Protein AF-0000000070909384 (afdb_homodimer)

Solvent-accessible surface area (backbone atoms only — not comparable to full-atom values): 31446 Å² total; per-residue (Å²): 133,52,72,46,41,51,52,11,47,52,28,24,54,49,12,15,49,30,36,10,46,13,53,47,38,28,49,52,20,41,54,50,37,62,64,66,43,77,56,92,66,74,61,101,56,57,45,77,72,27,65,48,23,51,53,11,49,52,34,31,48,55,11,48,52,31,39,46,50,13,40,41,33,21,44,46,71,50,44,48,65,41,52,56,49,12,54,43,41,25,52,54,45,31,30,71,74,70,64,42,84,76,48,70,57,31,52,52,10,45,51,30,32,50,38,12,44,51,37,21,62,73,48,47,66,7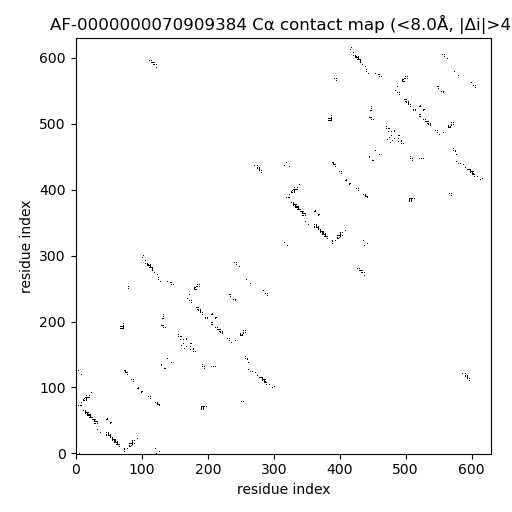6,59,75,89,73,89,46,56,63,56,50,48,53,34,55,62,30,66,69,29,40,50,49,52,50,48,46,54,50,50,40,52,48,40,58,71,58,40,38,80,74,37,39,91,76,34,72,62,56,31,38,49,43,23,16,52,33,41,19,55,21,53,55,25,41,23,48,48,30,40,25,51,53,40,30,76,73,69,46,76,38,75,77,42,68,66,47,54,52,32,52,50,49,30,52,54,24,47,53,51,22,52,54,30,45,52,49,40,56,72,71,41,60,56,65,55,48,51,51,52,38,51,51,48,26,39,51,44,24,32,51,48,39,35,59,39,68,43,53,61,74,84,46,54,69,66,41,53,52,39,32,52,36,14,50,51,34,28,52,52,10,48,46,35,38,36,58,47,69,67,54,60,88,60,73,55,72,62,57,62,66,70,43,77,73,78,76,66,86,120,131,52,73,46,42,51,53,12,48,53,29,25,54,49,12,15,48,30,36,10,45,13,54,47,37,27,49,52,18,39,52,49,36,62,64,65,45,78,58,95,66,74,60,103,59,60,46,78,72,28,66,48,25,50,52,12,48,52,34,32,50,54,10,48,53,30,38,46,49,13,41,40,34,22,45,46,71,49,45,48,64,41,52,56,48,12,55,45,43,26,51,54,47,33,30,71,74,68,63,42,84,77,49,71,58,31,51,52,10,44,52,30,33,51,38,12,44,51,37,21,63,74,48,48,66,75,60,76,89,73,90,46,55,65,57,48,49,54,35,54,63,29,67,70,28,41,50,49,52,51,49,46,53,49,51,40,51,47,40,59,71,58,40,37,80,73,36,39,90,73,33,72,60,54,31,39,49,42,20,17,51,33,44,20,54,22,53,55,26,39,23,48,48,29,40,26,50,53,39,30,75,73,70,48,74,39,77,77,42,67,67,48,54,52,31,51,51,50,28,52,54,24,49,52,52,21,52,54,31,45,49,49,39,55,72,71,40,60,56,65,54,49,51,50,50,38,51,51,49,27,38,52,43,26,31,52,48,40,36,59,40,67,43,51,62,75,84,46,53,70,67,41,52,52,39,33,50,35,13,49,52,34,26,51,52,11,47,46,35,36,38,58,46,67,67,52,61,88,60,73,54,72,62,56,62,68,70,43,76,75,79,75,67,85,119

Organism: Physcomitrium patens (NCBI:txid3218)

Secondary structure (DSSP, 8-state):
--HHHHHHHHHHHHHHHHHHHHHHHHHHHHHHHHHS---TTS-S-GGGG-HHHHHHHHHHHHHHHHHHHHHHHS-HHHHTGGGHHHHHHHHHHHHHHS-----HHHHHHHHHHHHHHHHHHHHPPPPP----HHHHHHHHTSHHHHHHHHHHHHHHHHIIIIIHHHHTTT-HHHHHHHHHHHHHHHHHHHHHHHHHHHHHHTT---TTSHHHHHHHHHHHHHHHHHHHHHHHHHHHS-HHHHHHHHHHHHHHHHHHHHHHHH-GGGGS-HHHHHHHHHHHHHHHHHHHHHHHHHSSTT---TTHHHHS-------/--HHHHHHHHHHHHHHHHHHHHHHHHHHHHHHHHHS---TTS-S-GGGG-HHHHHHHHHHHHHHHHHHHHHHHS-HHHHTGGGHHHHHHHHHHHHHHS-----HHHHHHHHHHHHHHHHHHHHPPPPP----HHHHHHHHTSHHHHHHHHHHHHHHHHIIIIIHHHHTTT-HHHHHHHHHHHHHHHHHHHHHHHHHHHHHHTT---TTSHHHHHHHHHHHHHHHHHHHHHHHHHHHS-HHHHHHHHHHHHHHHHHHHHHHHH-GGGGS-HHHHHHHHHHHHHHHHHHHHHHHHHSSTT---TTHHHHS-------

Radius of gyration: 28.52 Å; Cα contacts (8 Å, |Δi|>4): 895; chains: 2; bounding box: 66×78×63 Å

Structure (mmCIF, N/CA/C/O backbone):
data_AF-0000000070909384-model_v1
#
loop_
_entity.id
_entity.type
_entity.pdbx_description
1 polymer 'Probable magnesium transporter'
#
loop_
_atom_site.group_PDB
_atom_site.id
_atom_site.type_symbol
_atom_site.label_atom_id
_atom_site.label_alt_id
_atom_site.label_comp_id
_atom_site.label_asym_id
_atom_site.label_entity_id
_atom_site.label_seq_id
_atom_site.pdbx_PDB_ins_code
_atom_site.Cartn_x
_atom_site.Cartn_y
_atom_site.Cartn_z
_atom_site.occupancy
_atom_site.B_iso_or_equiv
_atom_site.auth_seq_id
_atom_site.auth_comp_id
_atom_site.auth_asym_id
_atom_site.auth_atom_id
_atom_site.pdbx_PDB_model_num
ATOM 1 N N . MET A 1 1 ? 18.016 -2.434 -12.289 1 65.94 1 MET A N 1
ATOM 2 C CA . MET A 1 1 ? 17.516 -3.771 -12.586 1 65.94 1 MET A CA 1
ATOM 3 C C . MET A 1 1 ? 18.359 -4.445 -13.664 1 65.94 1 MET A C 1
ATOM 5 O O . MET A 1 1 ? 18.781 -3.793 -14.617 1 65.94 1 MET A O 1
ATOM 9 N N . SER A 1 2 ? 18.688 -5.691 -13.469 1 75.94 2 SER A N 1
ATOM 10 C CA . SER A 1 2 ? 19.469 -6.449 -14.438 1 75.94 2 SER A CA 1
ATOM 11 C C . SER A 1 2 ? 18.672 -6.707 -15.711 1 75.94 2 SER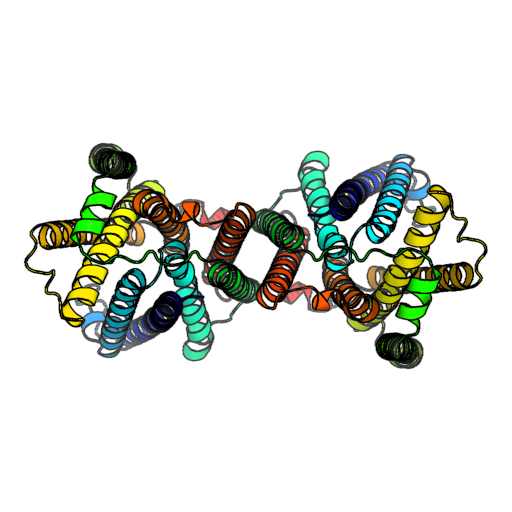 A C 1
ATOM 13 O O . SER A 1 2 ? 17.438 -6.648 -15.703 1 75.94 2 SER A O 1
ATOM 15 N N . SER A 1 3 ? 19.344 -6.879 -16.812 1 82.12 3 SER A N 1
ATOM 16 C CA . SER A 1 3 ? 18.703 -7.172 -18.094 1 82.12 3 SER A CA 1
ATOM 17 C C . SER A 1 3 ? 17.781 -8.383 -18 1 82.12 3 SER A C 1
ATOM 19 O O . SER A 1 3 ? 16.688 -8.383 -18.562 1 82.12 3 SER A O 1
ATOM 21 N N . ASP A 1 4 ? 18.141 -9.336 -17.266 1 82.44 4 ASP A N 1
ATOM 22 C CA . ASP A 1 4 ? 17.312 -10.531 -17.078 1 82.44 4 ASP A CA 1
ATOM 23 C C . ASP A 1 4 ? 16.047 -10.203 -16.297 1 82.44 4 ASP A C 1
ATOM 25 O O . ASP A 1 4 ? 14.961 -10.664 -16.656 1 82.44 4 ASP A O 1
ATOM 29 N N . ASN A 1 5 ? 16.156 -9.398 -15.328 1 86.94 5 ASN A N 1
ATOM 30 C CA . ASN A 1 5 ? 14.984 -8.984 -14.555 1 86.94 5 ASN A CA 1
ATOM 31 C C . ASN A 1 5 ? 13.992 -8.211 -15.414 1 86.94 5 ASN A C 1
ATOM 33 O O . ASN A 1 5 ? 12.773 -8.336 -15.242 1 86.94 5 ASN A O 1
ATOM 37 N N . GLU A 1 6 ? 14.555 -7.504 -16.359 1 89.5 6 GLU A N 1
ATOM 38 C CA . GLU A 1 6 ? 13.695 -6.734 -17.234 1 89.5 6 GLU A CA 1
ATOM 39 C C . GLU A 1 6 ? 12.906 -7.648 -18.172 1 89.5 6 GLU A C 1
ATOM 41 O O . GLU A 1 6 ? 11.719 -7.414 -18.422 1 89.5 6 GLU A O 1
ATOM 46 N N . LYS A 1 7 ? 13.555 -8.672 -18.656 1 88.81 7 LYS A N 1
ATOM 47 C CA . LYS A 1 7 ? 12.875 -9.648 -19.5 1 88.81 7 LYS A CA 1
ATOM 48 C C . LYS A 1 7 ? 11.805 -10.398 -18.719 1 88.81 7 LYS A C 1
ATOM 50 O O . LYS A 1 7 ? 10.688 -10.578 -19.203 1 88.81 7 LYS A O 1
ATOM 55 N N . GLY A 1 8 ? 12.195 -10.797 -17.547 1 89.94 8 GLY A N 1
ATOM 56 C CA . GLY A 1 8 ? 11.227 -11.469 -16.688 1 89.94 8 GLY A CA 1
ATOM 57 C C . GLY A 1 8 ? 10.023 -10.602 -16.359 1 89.94 8 GLY A C 1
ATOM 58 O O . GLY A 1 8 ? 8.891 -11.078 -16.359 1 89.94 8 GLY A O 1
ATOM 59 N N . LEU A 1 9 ? 10.336 -9.375 -16.125 1 92.06 9 LEU A N 1
ATOM 60 C CA . LEU A 1 9 ? 9.273 -8.422 -15.82 1 92.06 9 LEU A CA 1
ATOM 61 C C . LEU A 1 9 ? 8.344 -8.242 -17.016 1 92.06 9 LEU A C 1
ATOM 63 O O . LEU A 1 9 ? 7.121 -8.281 -16.875 1 92.06 9 LEU A O 1
ATOM 67 N N . ALA A 1 10 ? 8.906 -8.07 -18.172 1 93.75 10 ALA A N 1
ATOM 68 C CA . ALA A 1 10 ? 8.117 -7.887 -19.391 1 93.75 10 ALA A CA 1
ATOM 69 C C . ALA A 1 10 ? 7.242 -9.102 -19.656 1 93.75 10 ALA A C 1
ATOM 71 O O . ALA A 1 10 ? 6.066 -8.969 -20 1 93.75 10 ALA A O 1
ATOM 72 N N . LEU A 1 11 ? 7.797 -10.219 -19.438 1 93 11 LEU A N 1
ATOM 73 C CA . LEU A 1 11 ? 7.062 -11.461 -19.656 1 93 11 LEU A CA 1
ATOM 74 C C . LEU A 1 11 ? 5.953 -11.617 -18.609 1 93 11 LEU A C 1
ATOM 76 O O . LEU A 1 11 ? 4.848 -12.047 -18.938 1 93 11 LEU A O 1
ATOM 80 N N . ALA A 1 12 ? 6.258 -11.305 -17.422 1 93.31 12 ALA A N 1
ATOM 81 C CA . ALA A 1 12 ? 5.266 -11.398 -16.344 1 93.31 12 ALA A CA 1
ATOM 82 C C . ALA A 1 12 ? 4.098 -10.445 -16.594 1 93.31 12 ALA A C 1
ATOM 84 O O . ALA A 1 12 ? 2.936 -10.828 -16.422 1 93.31 12 ALA A O 1
ATOM 85 N N . VAL A 1 13 ? 4.402 -9.234 -16.984 1 94 13 VAL A N 1
ATOM 86 C CA . VAL A 1 13 ? 3.363 -8.242 -17.266 1 94 13 VAL A CA 1
ATOM 87 C C . VAL A 1 13 ? 2.531 -8.695 -18.453 1 94 13 VAL A C 1
ATOM 89 O O . VAL A 1 13 ? 1.301 -8.617 -18.438 1 94 13 VAL A O 1
ATOM 92 N N . SER A 1 14 ? 3.197 -9.18 -19.469 1 94.62 14 SER A N 1
ATOM 93 C CA . SER A 1 14 ? 2.496 -9.688 -20.641 1 94.62 14 SER A CA 1
ATOM 94 C C . SER A 1 14 ? 1.596 -10.867 -20.281 1 94.62 14 SER A C 1
ATOM 96 O O . SER A 1 14 ? 0.469 -10.969 -20.766 1 94.62 14 SER A O 1
ATOM 98 N N . SER A 1 15 ? 2.131 -11.68 -19.516 1 94.31 15 SER A N 1
ATOM 99 C CA . SER A 1 15 ? 1.352 -12.82 -19.031 1 94.31 15 SER A CA 1
ATOM 100 C C . SER A 1 15 ? 0.077 -12.367 -18.328 1 94.31 15 SER A C 1
ATOM 102 O O . SER A 1 15 ? -1.003 -12.906 -18.594 1 94.31 15 SER A O 1
ATOM 104 N N . SER A 1 16 ? 0.188 -11.414 -17.516 1 92.81 16 SER A N 1
ATOM 105 C CA . SER A 1 16 ? -0.964 -10.906 -16.781 1 92.81 16 SER A CA 1
ATOM 106 C C . SER A 1 16 ? -2 -10.297 -17.719 1 92.81 16 SER A C 1
ATOM 108 O O . SER A 1 16 ? -3.205 -10.438 -17.5 1 92.81 16 SER A O 1
ATOM 110 N N . LEU A 1 17 ? -1.54 -9.688 -18.719 1 94 17 LEU A N 1
ATOM 111 C CA . LEU A 1 17 ? -2.449 -9.117 -19.703 1 94 17 LEU A CA 1
ATOM 112 C C . LEU A 1 17 ? -3.215 -10.219 -20.438 1 94 17 LEU A C 1
ATOM 114 O O . LEU A 1 17 ? -4.438 -10.141 -20.578 1 94 17 LEU A O 1
ATOM 118 N N . PHE A 1 18 ? -2.506 -11.211 -20.828 1 93.81 18 PHE A N 1
ATOM 119 C CA . PHE A 1 18 ? -3.127 -12.32 -21.531 1 93.81 18 PHE A CA 1
ATOM 120 C C . PHE A 1 18 ? -4.082 -13.086 -20.625 1 93.81 18 PHE A C 1
ATOM 122 O O . PHE A 1 18 ? -5.215 -13.375 -21.016 1 93.81 18 PHE A O 1
ATOM 129 N N . ILE A 1 19 ? -3.688 -13.352 -19.5 1 90 19 ILE A N 1
ATOM 130 C CA . ILE A 1 19 ? -4.508 -14.117 -18.578 1 90 19 ILE A CA 1
ATOM 131 C C . ILE A 1 19 ? -5.742 -13.305 -18.188 1 90 19 ILE A C 1
ATOM 133 O O . ILE A 1 19 ? -6.863 -13.82 -18.203 1 90 19 ILE A O 1
ATOM 137 N N . GLY A 1 20 ? -5.539 -12.086 -17.844 1 90.25 20 GLY A N 1
ATOM 138 C CA . GLY A 1 20 ? -6.668 -11.227 -17.516 1 90.25 20 GLY A CA 1
ATOM 139 C C . GLY A 1 20 ? -7.676 -11.109 -18.641 1 90.25 20 GLY A C 1
ATOM 140 O O . GLY A 1 20 ? -8.883 -11.203 -18.422 1 90.25 20 GLY A O 1
ATOM 141 N N . ALA A 1 21 ? -7.18 -10.922 -19.812 1 91.94 21 ALA A N 1
ATOM 142 C CA . ALA A 1 21 ? -8.047 -10.805 -20.969 1 91.94 21 ALA A CA 1
ATOM 143 C C . ALA A 1 21 ? -8.773 -12.125 -21.25 1 91.94 21 ALA A C 1
ATOM 145 O O . ALA A 1 21 ? -9.938 -12.133 -21.656 1 91.94 21 ALA A O 1
ATOM 146 N N . SER A 1 22 ? -8.07 -13.141 -21.031 1 91.12 22 SER A N 1
ATOM 147 C CA . SER A 1 22 ? -8.641 -14.453 -21.297 1 91.12 22 SER A CA 1
ATOM 148 C C . SER A 1 22 ? -9.906 -14.688 -20.469 1 91.12 22 SER A C 1
ATOM 150 O O . SER A 1 22 ? -10.867 -15.289 -20.953 1 91.12 22 SER A O 1
ATOM 152 N N . PHE A 1 23 ? -9.906 -14.219 -19.281 1 83.81 23 PHE A N 1
ATOM 153 C CA . PHE A 1 23 ? -11.062 -14.398 -18.406 1 83.81 23 PHE A CA 1
ATOM 154 C C . PHE A 1 23 ? -12.289 -13.688 -18.969 1 83.81 23 PHE A C 1
ATOM 156 O O . PHE A 1 23 ? -13.398 -14.219 -18.922 1 83.81 23 PHE A O 1
ATOM 163 N N . ILE A 1 24 ? -12.117 -12.555 -19.469 1 87.25 24 ILE A N 1
ATOM 164 C CA . ILE A 1 24 ? -13.227 -11.773 -20 1 87.25 24 ILE A CA 1
ATOM 165 C C . ILE A 1 24 ? -13.711 -12.383 -21.312 1 87.25 24 ILE A C 1
ATOM 167 O O . ILE A 1 24 ? -14.922 -12.469 -21.547 1 87.25 24 ILE A O 1
ATOM 171 N N . ILE A 1 25 ? -12.766 -12.805 -22.156 1 88.31 25 ILE A N 1
ATOM 172 C CA . ILE A 1 25 ? -13.125 -13.438 -23.422 1 88.31 25 ILE A CA 1
ATOM 173 C C . ILE A 1 25 ? -13.906 -14.719 -23.141 1 88.31 25 ILE A C 1
ATOM 175 O O . ILE A 1 25 ? -14.93 -14.977 -23.781 1 88.31 25 ILE A O 1
ATOM 179 N N . LYS A 1 26 ? -13.445 -15.43 -22.203 1 84.81 26 LYS A N 1
ATOM 180 C CA . LYS A 1 26 ? -14.148 -16.656 -21.828 1 84.81 26 LYS A CA 1
ATOM 181 C C . LYS A 1 26 ? -15.531 -16.344 -21.25 1 84.81 26 LYS A C 1
ATOM 183 O O . LYS A 1 26 ? -16.5 -17.062 -21.547 1 84.81 26 LYS A O 1
ATOM 188 N N . LYS A 1 27 ? -15.586 -15.32 -20.453 1 81.81 27 LYS A N 1
ATOM 189 C CA . LYS A 1 27 ? -16.875 -14.938 -19.875 1 81.81 27 LYS A CA 1
ATOM 190 C C . LYS A 1 27 ? -17.859 -14.5 -20.969 1 81.81 27 LYS A C 1
ATOM 192 O O . LYS A 1 27 ? -19.031 -14.844 -20.906 1 81.81 27 LYS A O 1
ATOM 197 N N . LYS A 1 28 ? -17.375 -13.742 -21.859 1 85.25 28 LYS A N 1
ATOM 198 C CA . LYS A 1 28 ? -18.219 -13.328 -22.984 1 85.25 28 LYS A CA 1
ATOM 199 C C . LYS A 1 28 ? -18.688 -14.523 -23.797 1 85.25 28 LYS A C 1
ATOM 201 O O . LYS A 1 28 ? -19.828 -14.578 -24.234 1 85.25 28 LYS A O 1
ATOM 206 N N . GLY A 1 29 ? -17.766 -15.406 -24.031 1 81.25 29 GLY A N 1
ATOM 207 C CA . GLY A 1 29 ? -18.141 -16.625 -24.734 1 81.25 29 GLY A CA 1
ATOM 208 C C . GLY A 1 29 ? -19.188 -17.453 -24.016 1 81.25 29 GLY A C 1
ATOM 209 O O . GLY A 1 29 ? -20.078 -18.016 -24.641 1 81.25 29 GLY A O 1
ATOM 210 N N . LEU A 1 30 ? -19.078 -17.5 -22.734 1 78.19 30 LEU A N 1
ATOM 211 C CA . LEU A 1 30 ? -20.047 -18.234 -21.938 1 78.19 30 LEU A CA 1
ATOM 212 C C . LEU A 1 30 ? -21.422 -17.562 -22 1 78.19 30 LEU A C 1
ATOM 214 O O . LEU A 1 30 ? -22.438 -18.25 -22.094 1 78.19 30 LEU A O 1
ATOM 218 N N . LYS A 1 31 ? -21.406 -16.234 -21.906 1 79.5 31 LYS A N 1
ATOM 219 C CA . LYS A 1 31 ? -22.672 -15.5 -22 1 79.5 31 LYS A CA 1
ATOM 220 C C . LYS A 1 31 ? -23.328 -15.719 -23.359 1 79.5 31 LYS A C 1
ATOM 222 O O . LYS A 1 31 ? -24.547 -15.867 -23.438 1 79.5 31 LYS A O 1
ATOM 227 N N . ARG A 1 32 ? -22.562 -15.742 -24.328 1 82 32 ARG A N 1
ATOM 228 C CA . ARG A 1 32 ? -23.094 -15.961 -25.672 1 82 32 ARG A CA 1
ATOM 229 C C . ARG A 1 32 ? -23.625 -17.391 -25.828 1 82 32 ARG A C 1
ATOM 231 O O . ARG A 1 32 ? -24.641 -17.609 -26.484 1 82 32 ARG A O 1
ATOM 238 N N . ALA A 1 33 ? -22.906 -18.281 -25.297 1 75.75 33 ALA A N 1
ATOM 239 C CA . ALA A 1 33 ? -23.344 -19.672 -25.344 1 75.75 33 ALA A CA 1
ATOM 240 C C . ALA A 1 33 ? -24.641 -19.875 -24.562 1 75.75 33 ALA A C 1
ATOM 242 O O . ALA A 1 33 ? -25.5 -20.672 -24.969 1 75.75 33 ALA A O 1
ATOM 243 N N . GLY A 1 34 ? -24.734 -19.172 -23.453 1 72.19 34 GLY A N 1
ATOM 244 C CA . GLY A 1 34 ? -25.953 -19.25 -22.672 1 72.19 34 GLY A CA 1
ATOM 245 C C . GLY A 1 34 ? -27.156 -18.641 -23.375 1 72.19 34 GLY A C 1
ATOM 246 O O . GLY A 1 34 ? -28.266 -19.141 -23.25 1 72.19 34 GLY A O 1
ATOM 247 N N . ALA A 1 35 ? -26.953 -17.578 -24.078 1 70.25 35 ALA A N 1
ATOM 248 C CA . ALA A 1 35 ? -28.047 -16.906 -24.781 1 70.25 35 ALA A CA 1
ATOM 249 C C . ALA A 1 35 ? -28.5 -17.719 -26 1 70.25 35 ALA A C 1
ATOM 251 O O . ALA A 1 35 ? -29.688 -17.672 -26.375 1 70.25 35 ALA A O 1
ATOM 252 N N . SER A 1 36 ? -27.625 -18.109 -26.844 1 62.53 36 SER A N 1
ATOM 253 C CA . SER A 1 36 ? -28.016 -18.859 -28.031 1 62.53 36 SER A CA 1
ATOM 254 C C . SER A 1 36 ? -28.734 -20.156 -27.672 1 62.53 36 SER A C 1
ATOM 256 O O . SER A 1 36 ? -29.375 -20.781 -28.516 1 62.53 36 SER A O 1
ATOM 258 N N . GLY A 1 37 ? -29.438 -20.266 -26.719 1 52.16 37 GLY A N 1
ATOM 259 C CA . GLY A 1 37 ? -30.328 -21.375 -26.375 1 52.16 37 GLY A CA 1
ATOM 260 C C . GLY A 1 37 ? -29.672 -22.734 -26.578 1 52.16 37 GLY A C 1
ATOM 261 O O . GLY A 1 37 ? -30.375 -23.75 -26.641 1 52.16 37 GLY A O 1
ATOM 262 N N . VAL A 1 38 ? -28.922 -23.031 -27.562 1 43.25 38 VAL A N 1
ATOM 263 C CA . VAL A 1 38 ? -28.672 -24.469 -27.453 1 43.25 38 VAL A CA 1
ATOM 264 C C . VAL A 1 38 ? -28.797 -24.906 -26 1 43.25 38 VAL A C 1
ATOM 266 O O . VAL A 1 38 ? -28.047 -24.438 -25.141 1 43.25 38 VAL A O 1
ATOM 269 N N . ARG A 1 39 ? -30.25 -25.438 -25.672 1 38.19 39 ARG A N 1
ATOM 270 C CA . ARG A 1 39 ? -31.031 -25.844 -24.5 1 38.19 39 ARG A CA 1
ATOM 271 C C . ARG A 1 39 ? -30.109 -26.344 -23.391 1 38.19 39 ARG A C 1
ATOM 273 O O . ARG A 1 39 ? -29.062 -26.922 -23.656 1 38.19 39 ARG A O 1
ATOM 280 N N . ALA A 1 40 ? -30.438 -25.922 -22.078 1 40.91 40 ALA A N 1
ATOM 281 C CA . ALA A 1 40 ? -30.281 -26.609 -20.812 1 40.91 40 ALA A CA 1
ATOM 282 C C . ALA A 1 40 ? -30.016 -28.094 -21.016 1 40.91 40 ALA A C 1
ATOM 284 O O . ALA A 1 40 ? -29.75 -28.828 -20.062 1 40.91 40 ALA A O 1
ATOM 285 N N . GLY A 1 41 ? -30.625 -28.469 -22.141 1 38.47 41 GLY A N 1
ATOM 286 C CA . GLY A 1 41 ? -30.719 -29.922 -22.172 1 38.47 41 GLY A CA 1
ATOM 287 C C . GLY A 1 41 ? -29.375 -30.609 -22.203 1 38.47 41 GLY A C 1
ATOM 288 O O . GLY A 1 41 ? -29.25 -31.766 -21.781 1 38.47 41 GLY A O 1
ATOM 289 N N . VAL A 1 42 ? -28.656 -30.469 -23.391 1 40.44 42 VAL A N 1
ATOM 290 C CA . VAL A 1 42 ? -27.562 -31.422 -23.5 1 40.44 42 VAL A CA 1
ATOM 291 C C . VAL A 1 42 ? -26.406 -31 -22.625 1 40.44 42 VAL A C 1
ATOM 293 O O . VAL A 1 42 ? -25.641 -30.094 -22.969 1 40.44 42 VAL A O 1
ATOM 296 N N . GLY A 1 43 ? -26.438 -31.234 -21.234 1 39.19 43 GLY A N 1
ATOM 297 C CA . GLY A 1 43 ? -25.484 -31.359 -20.141 1 39.19 43 GLY A CA 1
ATOM 298 C C . GLY A 1 43 ? -24.359 -30.344 -20.219 1 39.19 43 GLY A C 1
ATOM 299 O O . GLY A 1 43 ? -23.703 -30.203 -21.25 1 39.19 43 GLY A O 1
ATOM 300 N N . GLY A 1 44 ? -24.234 -29.266 -19.203 1 55.38 44 GLY A N 1
ATOM 301 C CA . GLY A 1 44 ? -23.328 -28.25 -18.688 1 55.38 44 GLY A CA 1
ATOM 302 C C . GLY A 1 44 ? -22.188 -27.938 -19.625 1 55.38 44 GLY A C 1
ATOM 303 O O . GLY A 1 44 ? -21.328 -27.094 -19.312 1 55.38 44 GLY A O 1
ATOM 304 N N . TYR A 1 45 ? -21.969 -28.562 -20.859 1 62.28 45 TYR A N 1
ATOM 305 C CA . TYR A 1 45 ? -20.766 -28.406 -21.656 1 62.28 45 TYR A CA 1
ATOM 306 C C . TYR A 1 45 ? -21.031 -27.578 -22.891 1 62.28 45 TYR A C 1
ATOM 308 O O . TYR A 1 45 ? -20.344 -27.719 -23.906 1 62.28 45 TYR A O 1
ATOM 316 N N . SER A 1 46 ? -22.094 -26.828 -23.141 1 65.62 46 SER A N 1
ATOM 317 C CA . SER A 1 46 ? -22.391 -26.016 -24.312 1 65.62 46 SER A CA 1
ATOM 318 C C . SER A 1 46 ? -21.281 -25 -24.578 1 65.62 46 SER A C 1
ATOM 320 O O . SER A 1 46 ? -21.094 -24.547 -25.703 1 65.62 46 SER A O 1
ATOM 322 N N . TYR A 1 47 ? -20.609 -24.656 -23.641 1 69.12 47 TYR A N 1
ATOM 323 C CA . TYR A 1 47 ? -19.562 -23.656 -23.781 1 69.12 47 TYR A CA 1
ATOM 324 C C . TYR A 1 47 ? -18.406 -24.188 -24.609 1 69.12 47 TYR A C 1
ATOM 326 O O . TYR A 1 47 ? -17.656 -23.406 -25.203 1 69.12 47 TYR A O 1
ATOM 334 N N . LEU A 1 48 ? -18.328 -25.438 -24.766 1 73.81 48 LEU A N 1
ATOM 335 C CA . LEU A 1 48 ? -17.219 -26.031 -25.5 1 73.81 48 LEU A CA 1
ATOM 336 C C . LEU A 1 48 ? -17.391 -25.828 -27 1 73.81 48 LEU A C 1
ATOM 338 O O . LEU A 1 48 ? -16.438 -25.969 -27.766 1 73.81 48 LEU A O 1
ATOM 342 N N . TYR A 1 49 ? -18.594 -25.484 -27.312 1 75.94 49 TYR A N 1
ATOM 343 C CA . TYR A 1 49 ? -18.828 -25.297 -28.75 1 75.94 49 TYR A CA 1
ATOM 344 C C . TYR A 1 49 ? -18.703 -23.844 -29.141 1 75.94 49 TYR A C 1
ATOM 346 O O . TYR A 1 49 ? -18.75 -23.5 -30.328 1 75.94 49 TYR A O 1
ATOM 354 N N . GLU A 1 50 ? -18.5 -23.031 -28.312 1 80.88 50 GLU A N 1
ATOM 355 C CA . GLU A 1 50 ? -18.375 -21.609 -28.594 1 80.88 50 GLU A CA 1
ATOM 356 C C . GLU A 1 50 ? -16.938 -21.219 -28.891 1 80.88 50 GLU A C 1
ATOM 358 O O . GLU A 1 50 ? -16.047 -21.359 -28.047 1 80.88 50 GLU A O 1
ATOM 363 N N . PRO A 1 51 ? -16.641 -20.812 -30.141 1 87.31 51 PRO A N 1
ATOM 364 C CA . PRO A 1 51 ? -15.281 -20.438 -30.516 1 87.31 51 PRO A CA 1
ATOM 365 C C . PRO A 1 51 ? -14.711 -19.312 -29.641 1 87.31 51 PRO A C 1
ATOM 367 O O . PRO A 1 51 ? -13.492 -19.266 -29.422 1 87.31 51 PRO A O 1
ATOM 370 N N . LEU A 1 52 ? -15.523 -18.469 -29.172 1 87.31 52 LEU A N 1
ATOM 371 C CA . LEU A 1 52 ? -15.047 -17.375 -28.312 1 87.31 52 LEU A CA 1
ATOM 372 C C . LEU A 1 52 ? -14.453 -17.922 -27.016 1 87.31 52 LEU A C 1
ATOM 374 O O . LEU A 1 52 ? -13.461 -17.406 -26.516 1 87.31 52 LEU A O 1
ATOM 378 N N . TRP A 1 53 ? -15.062 -18.875 -26.547 1 86.19 53 TRP A N 1
ATOM 379 C CA . TRP A 1 53 ? -14.539 -19.5 -25.328 1 86.19 53 TRP A CA 1
ATOM 380 C C . TRP A 1 53 ? -13.172 -20.109 -25.578 1 86.19 53 TRP A C 1
ATOM 382 O O . TRP A 1 53 ? -12.258 -19.969 -24.766 1 86.19 53 TRP A O 1
ATOM 392 N N . TRP A 1 54 ? -13.031 -20.719 -26.75 1 88.31 54 TRP A N 1
ATOM 393 C CA . TRP A 1 54 ? -11.766 -21.344 -27.094 1 88.31 54 TRP A CA 1
ATOM 394 C C . TRP A 1 54 ? -10.688 -20.281 -27.328 1 88.31 54 TRP A C 1
ATOM 396 O O . TRP A 1 54 ? -9.516 -20.5 -27.031 1 88.31 54 TRP A O 1
ATOM 406 N N . SER A 1 55 ? -11.062 -19.266 -27.875 1 91.56 55 SER A N 1
ATOM 407 C CA . SER A 1 55 ? -10.109 -18.172 -28.016 1 91.56 55 SER A CA 1
ATOM 408 C C . SER A 1 55 ? -9.609 -17.672 -26.656 1 91.56 55 SER A C 1
ATOM 410 O O . SER A 1 55 ? -8.438 -17.328 -26.5 1 91.56 55 SER A O 1
ATOM 412 N N . GLY A 1 56 ? -10.508 -17.625 -25.734 1 90.06 56 GLY A N 1
ATOM 413 C CA . GLY A 1 56 ? -10.109 -17.281 -24.375 1 90.06 56 GLY A CA 1
ATOM 414 C C . GLY A 1 56 ? -9.164 -18.297 -23.766 1 90.06 56 GLY A C 1
ATOM 415 O O . GLY A 1 56 ? -8.188 -17.938 -23.109 1 90.06 56 GLY A O 1
ATOM 416 N N . MET A 1 57 ? -9.422 -19.484 -24.031 1 87.38 57 MET A N 1
ATOM 417 C CA . MET A 1 57 ? -8.594 -20.562 -23.5 1 87.38 57 MET A CA 1
ATOM 418 C C . MET A 1 57 ? -7.18 -20.5 -24.078 1 87.38 57 MET A C 1
ATOM 420 O O . MET A 1 57 ? -6.199 -20.656 -23.359 1 87.38 57 MET A O 1
ATOM 424 N N . ILE A 1 58 ? -7.102 -20.359 -25.312 1 91.25 58 ILE A N 1
ATOM 425 C CA . ILE A 1 58 ? -5.801 -20.25 -25.969 1 91.25 58 ILE A CA 1
ATOM 426 C C . ILE A 1 58 ? -5.039 -19.047 -25.406 1 91.25 58 ILE A C 1
ATOM 428 O O . ILE A 1 58 ? -3.844 -19.156 -25.109 1 91.25 58 ILE A O 1
ATOM 432 N N . THR A 1 59 ? -5.742 -17.984 -25.234 1 91.75 59 THR A N 1
ATOM 433 C CA . THR A 1 59 ? -5.133 -16.781 -24.672 1 91.75 59 THR A CA 1
ATOM 434 C C . THR A 1 59 ? -4.617 -17.062 -23.266 1 91.75 59 THR A C 1
ATOM 436 O O . THR A 1 59 ? -3.537 -16.594 -22.891 1 91.75 59 THR A O 1
ATOM 439 N N . MET A 1 60 ? -5.328 -17.734 -22.516 1 89.88 60 MET A N 1
ATOM 440 C CA . MET A 1 60 ? -4.926 -18.094 -21.172 1 89.88 60 MET A CA 1
ATOM 441 C C . MET A 1 60 ? -3.662 -18.953 -21.188 1 89.88 60 MET A C 1
ATOM 443 O O . MET A 1 60 ? -2.76 -18.734 -20.359 1 89.88 60 MET A O 1
ATOM 447 N N . ILE A 1 61 ? -3.645 -19.859 -22.109 1 88.56 61 ILE A N 1
ATOM 448 C CA . ILE A 1 61 ? -2.5 -20.766 -22.234 1 88.56 61 ILE A CA 1
ATOM 449 C C . ILE A 1 61 ? -1.256 -19.969 -22.609 1 88.56 61 ILE A C 1
ATOM 451 O O . ILE A 1 61 ? -0.188 -20.156 -22.031 1 88.56 61 ILE A O 1
ATOM 455 N N . VAL A 1 62 ? -1.385 -19.172 -23.562 1 92.25 62 VAL A N 1
ATOM 456 C CA . VAL A 1 62 ? -0.28 -18.312 -23.969 1 92.25 62 VAL A CA 1
ATOM 457 C C . VAL A 1 62 ? 0.193 -17.469 -22.781 1 92.25 62 VAL A C 1
ATOM 459 O O . VAL A 1 62 ? 1.397 -17.328 -22.547 1 92.25 62 VAL A O 1
ATOM 462 N N . GLY A 1 63 ? -0.734 -16.938 -22.031 1 92.12 63 GLY A N 1
ATOM 463 C CA . GLY A 1 63 ? -0.391 -16.188 -20.844 1 92.12 63 GLY A CA 1
ATOM 464 C C . GLY A 1 63 ? 0.361 -17.016 -19.812 1 92.12 63 GLY A C 1
ATOM 465 O O . GLY A 1 63 ? 1.334 -16.547 -19.219 1 92.12 63 GLY A O 1
ATOM 466 N N . GLU A 1 64 ? -0.026 -18.203 -19.641 1 85.62 64 GLU A N 1
ATOM 467 C CA . GLU A 1 64 ? 0.607 -19.094 -18.672 1 85.62 64 GLU A CA 1
ATOM 468 C C . GLU A 1 64 ? 2.027 -19.453 -19.094 1 85.62 64 GLU A C 1
ATOM 470 O O . GLU A 1 64 ? 2.93 -19.531 -18.266 1 85.62 64 GLU A O 1
ATOM 475 N N . VAL A 1 65 ? 2.156 -19.734 -20.344 1 88.25 65 VAL A N 1
ATOM 476 C CA . VAL A 1 65 ? 3.486 -20.016 -20.875 1 88.25 65 VAL A CA 1
ATOM 477 C C . VAL A 1 65 ? 4.41 -18.828 -20.625 1 88.25 65 VAL A C 1
ATOM 479 O O . VAL A 1 65 ? 5.559 -19 -20.219 1 88.25 65 VAL A O 1
ATOM 482 N N . ALA A 1 66 ? 3.91 -17.688 -20.906 1 91.94 66 ALA A N 1
ATOM 483 C CA . ALA A 1 66 ? 4.68 -16.469 -20.641 1 91.94 66 ALA A CA 1
ATOM 484 C C . ALA A 1 66 ? 5.012 -16.359 -19.156 1 91.94 66 ALA A C 1
ATOM 486 O O . ALA A 1 66 ? 6.113 -15.938 -18.781 1 91.94 66 ALA A O 1
ATOM 487 N N . ASN A 1 67 ? 4.074 -16.703 -18.344 1 90.75 67 ASN A N 1
ATOM 488 C CA . ASN A 1 67 ? 4.281 -16.688 -16.906 1 90.75 67 ASN A CA 1
ATOM 489 C C . ASN A 1 67 ? 5.383 -17.641 -16.469 1 90.75 67 ASN A C 1
ATOM 491 O O . ASN A 1 67 ? 6.27 -17.281 -15.703 1 90.75 67 ASN A O 1
ATOM 495 N N . PHE A 1 68 ? 5.352 -18.75 -17.062 1 86.81 68 PHE A N 1
ATOM 496 C CA . PHE A 1 68 ? 6.355 -19.766 -16.75 1 86.81 68 PHE A CA 1
ATOM 497 C C . PHE A 1 68 ? 7.734 -19.312 -17.234 1 86.81 68 PHE A C 1
ATOM 499 O O . PHE A 1 68 ? 8.734 -19.531 -16.547 1 86.81 68 PHE A O 1
ATOM 506 N N . THR A 1 69 ? 7.766 -18.797 -18.359 1 89.25 69 THR A N 1
ATOM 507 C CA . THR A 1 69 ? 9.031 -18.312 -18.906 1 89.25 69 THR A CA 1
ATOM 508 C C . THR A 1 69 ? 9.578 -17.172 -18.078 1 89.25 69 THR A C 1
ATOM 510 O O . THR A 1 69 ? 10.797 -17.016 -17.938 1 89.25 69 THR A O 1
ATOM 513 N N . ALA A 1 70 ? 8.656 -16.391 -17.516 1 91.69 70 ALA A N 1
ATOM 514 C CA . ALA A 1 70 ? 9.086 -15.273 -16.688 1 91.69 70 ALA A CA 1
ATOM 515 C C . ALA A 1 70 ? 9.891 -15.758 -15.484 1 91.69 70 ALA A C 1
ATOM 517 O O . ALA A 1 70 ? 10.867 -15.125 -15.086 1 91.69 70 ALA A O 1
ATOM 518 N N . TYR A 1 71 ? 9.547 -16.891 -14.969 1 88.19 71 TYR A N 1
ATOM 519 C CA . TYR A 1 71 ? 10.234 -17.453 -13.805 1 88.19 71 TYR A CA 1
ATOM 520 C C . TYR A 1 71 ? 11.672 -17.828 -14.148 1 88.19 71 TYR A C 1
ATOM 522 O O . TYR A 1 71 ? 12.531 -17.875 -13.273 1 88.19 71 TYR A O 1
ATOM 530 N N . ALA A 1 72 ? 11.969 -18.031 -15.422 1 86.56 72 ALA A N 1
ATOM 531 C CA . ALA A 1 72 ? 13.312 -18.391 -15.859 1 86.56 72 ALA A CA 1
ATOM 532 C C . ALA A 1 72 ? 14.242 -17.172 -15.836 1 86.56 72 ALA A C 1
ATOM 534 O O . ALA A 1 72 ? 15.461 -17.328 -15.773 1 86.56 72 ALA A O 1
ATOM 535 N N . PHE A 1 73 ? 13.656 -16.016 -15.875 1 87.81 73 PHE A N 1
ATOM 536 C CA . PHE A 1 73 ? 14.477 -14.82 -16.031 1 87.81 73 PHE A CA 1
ATOM 537 C C . PHE A 1 73 ? 14.492 -13.992 -14.758 1 87.81 73 PHE A C 1
ATOM 539 O O . PHE A 1 73 ? 15.367 -13.141 -14.57 1 87.81 73 PHE A O 1
ATOM 546 N N . ALA A 1 74 ? 13.516 -14.25 -13.93 1 88.44 74 ALA A N 1
ATOM 547 C CA . ALA A 1 74 ? 13.391 -13.398 -12.758 1 88.44 74 ALA A CA 1
ATOM 548 C C . ALA A 1 74 ? 13.008 -14.203 -11.523 1 88.44 74 ALA A C 1
ATOM 550 O O . ALA A 1 74 ? 12.398 -15.273 -11.641 1 88.44 74 ALA A O 1
ATOM 551 N N . PRO A 1 75 ? 13.383 -13.734 -10.352 1 88.5 75 PRO A N 1
ATOM 552 C CA . PRO A 1 75 ? 13.016 -14.438 -9.117 1 88.5 75 PRO A CA 1
ATOM 553 C C . PRO A 1 75 ? 11.508 -14.438 -8.867 1 88.5 75 PRO A C 1
ATOM 555 O O . PRO A 1 75 ? 10.797 -13.57 -9.375 1 88.5 75 PRO A O 1
ATOM 558 N N . ALA A 1 76 ? 11.102 -15.375 -8.117 1 88.19 76 ALA A N 1
ATOM 559 C CA . ALA A 1 76 ? 9.68 -15.555 -7.82 1 88.19 76 ALA A CA 1
ATOM 560 C C . ALA A 1 76 ? 9.109 -14.344 -7.098 1 88.19 76 ALA A C 1
ATOM 562 O O . ALA A 1 76 ? 7.941 -13.992 -7.281 1 88.19 76 ALA A O 1
ATOM 563 N N . VAL A 1 77 ? 9.891 -13.695 -6.316 1 87.81 77 VAL A N 1
ATOM 564 C CA . VAL A 1 77 ? 9.43 -12.547 -5.535 1 87.81 77 VAL A CA 1
ATOM 565 C C . VAL A 1 77 ? 8.977 -11.43 -6.473 1 87.81 77 VAL A C 1
ATOM 567 O O . VAL A 1 77 ? 8.125 -10.617 -6.109 1 87.81 77 VAL A O 1
ATOM 570 N N . LEU A 1 78 ? 9.523 -11.461 -7.652 1 89.12 78 LEU A N 1
ATOM 571 C CA . LEU A 1 78 ? 9.172 -10.445 -8.641 1 89.12 78 LEU A CA 1
ATOM 572 C C . LEU A 1 78 ? 7.984 -10.898 -9.484 1 89.12 78 LEU A C 1
ATOM 574 O O . LEU A 1 78 ? 7.047 -10.125 -9.703 1 89.12 78 LEU A O 1
ATOM 578 N N . VAL A 1 79 ? 7.93 -12.094 -9.867 1 91.38 79 VAL A N 1
ATOM 579 C CA . VAL A 1 79 ? 7.008 -12.578 -10.891 1 91.38 79 VAL A CA 1
ATOM 580 C C . VAL A 1 79 ? 5.668 -12.93 -10.25 1 91.38 79 VAL A C 1
ATOM 582 O O . VAL A 1 79 ? 4.609 -12.586 -10.773 1 91.38 79 VAL A O 1
ATOM 585 N N . THR A 1 80 ? 5.676 -13.539 -9.117 1 91.38 80 THR A N 1
ATOM 586 C CA . THR A 1 80 ? 4.477 -14.141 -8.539 1 91.38 80 THR A CA 1
ATOM 587 C C . THR A 1 80 ? 3.467 -13.07 -8.148 1 91.38 80 THR A C 1
ATOM 589 O O . THR A 1 80 ? 2.291 -13.156 -8.508 1 91.38 80 THR A O 1
ATOM 592 N N . PRO A 1 81 ? 3.916 -12.047 -7.473 1 91 81 PRO A N 1
ATOM 593 C CA . PRO A 1 81 ? 2.938 -11.031 -7.09 1 91 81 PRO A CA 1
ATOM 594 C C . PRO A 1 81 ? 2.346 -10.297 -8.289 1 91 81 PRO A C 1
ATOM 596 O O . PRO A 1 81 ? 1.244 -9.75 -8.203 1 91 81 PRO A O 1
ATOM 599 N N . LEU A 1 82 ? 3.051 -10.289 -9.359 1 91.06 82 LEU A N 1
ATOM 600 C CA . LEU A 1 82 ? 2.584 -9.578 -10.547 1 91.06 82 LEU A CA 1
ATOM 601 C C . LEU A 1 82 ? 1.368 -10.273 -11.148 1 91.06 82 LEU A C 1
ATOM 603 O O . LEU A 1 82 ? 0.674 -9.695 -11.992 1 91.06 82 LEU A O 1
ATOM 607 N N . GLY A 1 83 ? 1.076 -11.422 -10.656 1 89.19 83 GLY A N 1
ATOM 608 C CA . GLY A 1 83 ? -0.17 -12.078 -11.023 1 89.19 83 GLY A CA 1
ATOM 609 C C . GLY A 1 83 ? -1.397 -11.258 -10.68 1 89.19 83 GLY A C 1
ATOM 610 O O . GLY A 1 83 ? -2.445 -11.398 -11.32 1 89.19 83 GLY A O 1
ATOM 611 N N . ALA A 1 84 ? -1.295 -10.414 -9.734 1 89.5 84 ALA A N 1
ATOM 612 C CA . ALA A 1 84 ? -2.396 -9.539 -9.336 1 89.5 84 ALA A CA 1
ATOM 613 C C . ALA A 1 84 ? -2.781 -8.594 -10.477 1 89.5 84 ALA A C 1
ATOM 615 O O . ALA A 1 84 ? -3.92 -8.125 -10.539 1 89.5 84 ALA A O 1
ATOM 616 N N . LEU A 1 85 ? -1.863 -8.344 -11.32 1 90.44 85 LEU A N 1
ATOM 617 C CA . LEU A 1 85 ? -2.143 -7.461 -12.445 1 90.44 85 LEU A CA 1
ATOM 618 C C . LEU A 1 85 ? -3.178 -8.078 -13.383 1 90.44 85 LEU A C 1
ATOM 620 O O . LEU A 1 85 ? -3.928 -7.359 -14.047 1 90.44 85 LEU A O 1
ATOM 624 N N . SER A 1 86 ? -3.186 -9.383 -13.422 1 90.88 86 SER A N 1
ATOM 625 C CA . SER A 1 86 ? -4.199 -10.031 -14.25 1 90.88 86 SER A CA 1
ATOM 626 C C . SER A 1 86 ? -5.602 -9.742 -13.734 1 90.88 86 SER A C 1
ATOM 628 O O . SER A 1 86 ? -6.543 -9.609 -14.516 1 90.88 86 SER A O 1
ATOM 630 N N . ILE A 1 87 ? -5.695 -9.664 -12.477 1 85.19 87 ILE A N 1
ATOM 631 C CA . ILE A 1 87 ? -6.98 -9.344 -11.867 1 85.19 87 ILE A CA 1
ATOM 632 C C . ILE A 1 87 ? -7.398 -7.926 -12.242 1 85.19 87 ILE A C 1
ATOM 634 O O . ILE A 1 87 ? -8.57 -7.676 -12.539 1 85.19 87 ILE A O 1
ATOM 638 N N . ILE A 1 88 ? -6.48 -7.066 -12.234 1 88.62 88 ILE A N 1
ATOM 639 C CA . ILE A 1 88 ? -6.734 -5.684 -12.625 1 88.62 88 ILE A CA 1
ATOM 640 C C . ILE A 1 88 ? -7.211 -5.633 -14.07 1 88.62 88 ILE A C 1
ATOM 642 O O . ILE A 1 88 ? -8.219 -4.992 -14.375 1 88.62 88 ILE A O 1
ATOM 646 N N . VAL A 1 89 ? -6.484 -6.293 -14.914 1 90.38 89 VAL A N 1
ATOM 647 C CA . VAL A 1 89 ? -6.82 -6.305 -16.328 1 90.38 89 VAL A CA 1
ATOM 648 C C . VAL A 1 89 ? -8.227 -6.867 -16.531 1 90.38 89 VAL A C 1
ATOM 650 O O . VAL A 1 89 ? -9.023 -6.312 -17.281 1 90.38 89 VAL A O 1
ATOM 653 N N . SER A 1 90 ? -8.469 -7.883 -15.859 1 86.81 90 SER A N 1
ATOM 654 C CA . SER A 1 90 ? -9.797 -8.492 -15.938 1 86.81 90 SER A CA 1
ATOM 655 C C . SER A 1 90 ? -10.875 -7.527 -15.477 1 86.81 90 SER A C 1
ATOM 657 O O . SER A 1 90 ? -11.922 -7.402 -16.125 1 86.81 90 SER A O 1
ATOM 659 N N . ALA A 1 91 ? -10.656 -6.852 -14.398 1 83.5 91 ALA A N 1
ATOM 660 C CA . ALA A 1 91 ? -11.641 -5.926 -13.844 1 83.5 91 ALA A CA 1
ATOM 661 C C . ALA A 1 91 ? -11.875 -4.75 -14.789 1 83.5 91 ALA A C 1
ATOM 663 O O . ALA A 1 91 ? -13.023 -4.352 -15.016 1 83.5 91 ALA A O 1
ATOM 664 N N . VAL A 1 92 ? -10.859 -4.238 -15.328 1 87.19 92 VAL A N 1
ATOM 665 C CA . VAL A 1 92 ? -10.961 -3.088 -16.219 1 87.19 92 VAL A CA 1
ATOM 666 C C . VAL A 1 92 ? -11.656 -3.5 -17.516 1 87.19 92 VAL A C 1
ATOM 668 O O . VAL A 1 92 ? -12.539 -2.789 -18.016 1 87.19 92 VAL A O 1
ATOM 671 N N . LEU A 1 93 ? -11.266 -4.637 -18.016 1 88.12 93 LEU A N 1
ATOM 672 C CA . LEU A 1 93 ? -11.883 -5.121 -19.25 1 88.12 93 LEU A CA 1
ATOM 673 C C . LEU A 1 93 ? -13.344 -5.488 -19.016 1 88.12 93 LEU A C 1
ATOM 675 O O . LEU A 1 93 ? -14.188 -5.316 -19.906 1 88.12 93 LEU A O 1
ATOM 679 N N . ALA A 1 94 ? -13.602 -5.98 -17.875 1 84.25 94 ALA A N 1
ATOM 680 C CA . ALA A 1 94 ? -14.992 -6.277 -17.547 1 84.25 94 ALA A CA 1
ATOM 681 C C . ALA A 1 94 ? -15.836 -5.004 -17.531 1 84.25 94 ALA A C 1
ATOM 683 O O . ALA A 1 94 ? -16.984 -5.008 -18 1 84.25 94 ALA A O 1
ATOM 684 N N . HIS A 1 95 ? -15.297 -4 -17 1 83.25 95 HIS A N 1
ATOM 685 C CA . HIS A 1 95 ? -15.977 -2.711 -16.969 1 83.25 95 HIS A CA 1
ATOM 686 C C . HIS A 1 95 ? -16.172 -2.152 -18.375 1 83.25 95 HIS A C 1
ATOM 688 O O . HIS A 1 95 ? -17.234 -1.618 -18.688 1 83.25 95 HIS A O 1
ATOM 694 N N . MET A 1 96 ? -15.227 -2.346 -19.25 1 87.12 96 MET A N 1
ATOM 695 C CA . MET A 1 96 ? -15.258 -1.757 -20.578 1 87.12 96 MET A CA 1
ATOM 696 C C . MET A 1 96 ? -16.094 -2.611 -21.531 1 87.12 96 MET A C 1
ATOM 698 O O . MET A 1 96 ? -16.844 -2.082 -22.359 1 87.12 96 MET A O 1
ATOM 702 N N . VAL A 1 97 ? -15.945 -3.889 -21.422 1 84.88 97 VAL A N 1
ATOM 703 C CA . VAL A 1 97 ? -16.531 -4.797 -22.406 1 84.88 97 VAL A CA 1
ATOM 704 C C . VAL A 1 97 ? -17.891 -5.285 -21.938 1 84.88 97 VAL A C 1
ATOM 706 O O . VAL A 1 97 ? -18.828 -5.402 -22.719 1 84.88 97 VAL A O 1
ATOM 709 N N . LEU A 1 98 ? -18.016 -5.504 -20.641 1 78.31 98 LEU A N 1
ATOM 710 C CA . LEU A 1 98 ? -19.25 -6.062 -20.109 1 78.31 98 LEU A CA 1
ATOM 711 C C . LEU A 1 98 ? -20.062 -4.988 -19.391 1 78.31 98 LEU A C 1
ATOM 713 O O . LEU A 1 98 ? -21.141 -5.27 -18.875 1 78.31 98 LEU A O 1
ATOM 717 N N . LYS A 1 99 ? -19.5 -3.758 -19.266 1 81.12 99 LYS A N 1
ATOM 718 C CA . LYS A 1 99 ? -20.172 -2.602 -18.688 1 81.12 99 LYS A CA 1
ATOM 719 C C . LYS A 1 99 ? -20.469 -2.834 -17.203 1 81.12 99 LYS A C 1
ATOM 721 O O . LYS A 1 99 ? -21.531 -2.443 -16.719 1 81.12 99 LYS A O 1
ATOM 726 N N . GLU A 1 100 ? -19.641 -3.539 -16.703 1 77.56 100 GLU A N 1
ATOM 727 C CA . GLU A 1 100 ? -19.75 -3.723 -15.266 1 77.56 100 GLU A CA 1
ATOM 728 C C . GLU A 1 100 ? -19.234 -2.498 -14.508 1 77.56 100 GLU A C 1
ATOM 730 O O . GLU A 1 100 ? -18.297 -1.841 -14.953 1 77.56 100 GLU A O 1
ATOM 735 N N . ARG A 1 101 ? -19.938 -2.016 -13.477 1 77.69 101 ARG A N 1
ATOM 736 C CA . ARG A 1 101 ? -19.531 -0.838 -12.719 1 77.69 101 ARG A CA 1
ATOM 737 C C . ARG A 1 101 ? -18.328 -1.143 -11.844 1 77.69 101 ARG A C 1
ATOM 739 O O . ARG A 1 101 ? -18.266 -2.191 -11.195 1 77.69 101 ARG A O 1
ATOM 746 N N . LEU A 1 102 ? -17.391 -0.379 -12.008 1 77.5 102 LEU A N 1
ATOM 747 C CA . LEU A 1 102 ? -16.234 -0.449 -11.117 1 77.5 102 LEU A CA 1
ATOM 748 C C . LEU A 1 102 ? -16.422 0.462 -9.914 1 77.5 102 LEU A C 1
ATOM 750 O O . LEU A 1 102 ? -16.391 1.688 -10.039 1 77.5 102 LEU A O 1
ATOM 754 N N . HIS A 1 103 ? -16.609 -0.144 -8.773 1 79.19 103 HIS A N 1
ATOM 755 C CA . HIS A 1 103 ? -16.844 0.595 -7.539 1 79.19 103 HIS A CA 1
ATOM 756 C C . HIS A 1 103 ? -15.57 1.31 -7.086 1 79.19 103 HIS A C 1
ATOM 758 O O . HIS A 1 103 ? -14.469 0.953 -7.508 1 79.19 103 HIS A O 1
ATOM 764 N N . LEU A 1 104 ? -15.766 2.312 -6.316 1 80.25 104 LEU A N 1
ATOM 765 C CA . LEU A 1 104 ? -14.656 3.102 -5.789 1 80.25 104 LEU A CA 1
ATOM 766 C C . LEU A 1 104 ? -13.648 2.211 -5.07 1 80.25 104 LEU A C 1
ATOM 768 O O . LEU A 1 104 ? -12.438 2.391 -5.227 1 80.25 104 LEU A O 1
ATOM 772 N N . LEU A 1 105 ? -14.164 1.269 -4.398 1 82.94 105 LEU A N 1
ATOM 773 C CA . LEU A 1 105 ? -13.289 0.341 -3.689 1 82.94 105 LEU A CA 1
ATOM 774 C C . LEU A 1 105 ? -12.469 -0.49 -4.668 1 82.94 105 LEU A C 1
ATOM 776 O O . LEU A 1 105 ? -11.32 -0.83 -4.387 1 82.94 105 LEU A O 1
ATOM 780 N N . GLY A 1 106 ? -13.102 -0.792 -5.797 1 85.81 106 GLY A N 1
ATOM 781 C CA . GLY A 1 106 ? -12.367 -1.48 -6.844 1 85.81 106 GLY A CA 1
ATOM 782 C C . GLY A 1 106 ? -11.227 -0.653 -7.414 1 85.81 106 GLY A C 1
ATOM 783 O O . GLY A 1 106 ? -10.141 -1.176 -7.672 1 85.81 106 GLY A O 1
ATOM 784 N N . ILE A 1 107 ? -11.477 0.562 -7.531 1 89.88 107 ILE A N 1
ATOM 785 C CA . ILE A 1 107 ? -10.469 1.472 -8.055 1 89.88 107 ILE A CA 1
ATOM 786 C C . ILE A 1 107 ? -9.305 1.572 -7.074 1 89.88 107 ILE A C 1
ATOM 788 O O . ILE A 1 107 ? -8.141 1.536 -7.48 1 89.88 107 ILE A O 1
ATOM 792 N N . VAL A 1 108 ? -9.641 1.705 -5.84 1 90.81 108 VAL A N 1
ATOM 793 C CA . VAL A 1 108 ? -8.609 1.758 -4.809 1 90.81 108 VAL A CA 1
ATOM 794 C C . VAL A 1 108 ? -7.785 0.472 -4.832 1 90.81 108 VAL A C 1
ATOM 796 O O . VAL A 1 108 ? -6.559 0.511 -4.703 1 90.81 108 VAL A O 1
ATOM 799 N N . GLY A 1 109 ? -8.508 -0.633 -5 1 92.06 109 GLY A N 1
ATOM 800 C CA . GLY A 1 109 ? -7.809 -1.902 -5.113 1 92.06 109 GLY A CA 1
ATOM 801 C C . GLY A 1 109 ? -6.84 -1.945 -6.277 1 92.06 109 GLY A C 1
ATOM 802 O O . GLY A 1 109 ? -5.715 -2.432 -6.141 1 92.06 109 GLY A O 1
ATOM 803 N N . CYS A 1 110 ? -7.211 -1.454 -7.379 1 91.12 110 CYS A N 1
ATOM 804 C CA . CYS A 1 110 ? -6.355 -1.412 -8.562 1 91.12 110 CYS A CA 1
ATOM 805 C C . CYS A 1 110 ? -5.117 -0.561 -8.312 1 91.12 110 CYS A C 1
ATOM 807 O O . CYS A 1 110 ? -4.004 -0.967 -8.641 1 91.12 110 CYS A O 1
ATOM 809 N N . VAL A 1 111 ? -5.332 0.561 -7.75 1 93.94 111 VAL A N 1
ATOM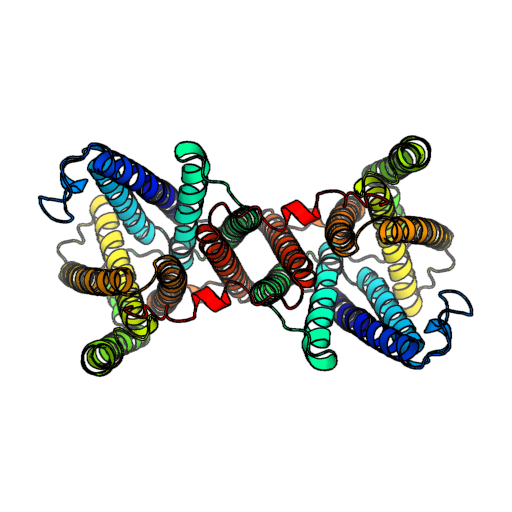 810 C CA . VAL A 1 111 ? -4.23 1.476 -7.465 1 93.94 111 VAL A CA 1
ATOM 811 C C . VAL A 1 111 ? -3.234 0.806 -6.52 1 93.94 111 VAL A C 1
ATOM 813 O O . VAL A 1 111 ? -2.023 0.87 -6.738 1 93.94 111 VAL A O 1
ATOM 816 N N . LEU A 1 112 ? -3.73 0.159 -5.516 1 95.5 112 LEU A N 1
ATOM 817 C CA . LEU A 1 112 ? -2.879 -0.511 -4.539 1 95.5 112 LEU A CA 1
ATOM 818 C C . LEU A 1 112 ? -2.066 -1.621 -5.195 1 95.5 112 LEU A C 1
ATOM 820 O O . LEU A 1 112 ? -0.886 -1.798 -4.887 1 95.5 112 LEU A O 1
ATOM 824 N N . CYS A 1 113 ? -2.658 -2.334 -6.066 1 93.12 113 CYS A N 1
ATOM 825 C CA . CYS A 1 113 ? -1.944 -3.404 -6.754 1 93.12 113 CYS A CA 1
ATOM 826 C C . CYS A 1 113 ? -0.826 -2.844 -7.625 1 93.12 113 CYS A C 1
ATOM 828 O O . CYS A 1 113 ? 0.262 -3.418 -7.695 1 93.12 113 CYS A O 1
ATOM 830 N N . ILE A 1 114 ? -1.107 -1.777 -8.258 1 93.62 114 ILE A N 1
ATOM 831 C CA . ILE A 1 114 ? -0.105 -1.146 -9.109 1 93.62 114 ILE A CA 1
ATOM 832 C C . ILE A 1 114 ? 1.044 -0.622 -8.25 1 93.62 114 ILE A C 1
ATOM 834 O O . ILE A 1 114 ? 2.215 -0.861 -8.562 1 93.62 114 ILE A O 1
ATOM 838 N N . VAL A 1 115 ? 0.685 0.042 -7.199 1 95.5 115 VAL A N 1
ATOM 839 C CA . VAL A 1 115 ? 1.686 0.629 -6.316 1 95.5 115 VAL A CA 1
ATOM 840 C C . VAL A 1 115 ? 2.504 -0.477 -5.652 1 95.5 115 VAL A C 1
ATOM 842 O O . VAL A 1 115 ? 3.732 -0.386 -5.574 1 95.5 115 VAL A O 1
ATOM 845 N N . GLY A 1 116 ? 1.858 -1.479 -5.152 1 95.25 116 GLY A N 1
ATOM 846 C CA . GLY A 1 116 ? 2.57 -2.607 -4.574 1 95.25 116 GLY A CA 1
ATOM 847 C C . GLY A 1 116 ? 3.508 -3.287 -5.555 1 95.25 116 GLY A C 1
ATOM 848 O O . GLY A 1 116 ? 4.641 -3.623 -5.203 1 95.25 116 GLY A O 1
ATOM 849 N N . SER A 1 117 ? 3.064 -3.467 -6.758 1 93.06 117 SER A N 1
ATOM 850 C CA . SER A 1 117 ? 3.885 -4.086 -7.797 1 93.06 117 SER A CA 1
ATOM 851 C C . SER A 1 117 ? 5.105 -3.227 -8.117 1 93.06 117 SER A C 1
ATOM 853 O O . SER A 1 117 ? 6.211 -3.746 -8.273 1 93.06 117 SER A O 1
ATOM 855 N N . THR A 1 118 ? 4.898 -1.964 -8.242 1 93.25 118 THR A N 1
ATOM 856 C CA . THR A 1 118 ? 5.996 -1.044 -8.523 1 93.25 118 THR A CA 1
ATOM 857 C C . THR A 1 118 ? 7.059 -1.116 -7.434 1 93.25 118 THR A C 1
ATOM 859 O O . THR A 1 118 ? 8.258 -1.14 -7.723 1 93.25 118 THR A O 1
ATOM 862 N N . THR A 1 119 ? 6.582 -1.178 -6.219 1 93.44 119 THR A N 1
ATOM 863 C CA . THR A 1 119 ? 7.496 -1.253 -5.082 1 93.44 119 THR A CA 1
ATOM 864 C C . THR A 1 119 ? 8.32 -2.535 -5.137 1 93.44 119 THR A C 1
ATOM 866 O O . THR A 1 119 ? 9.531 -2.508 -4.918 1 93.44 119 THR A O 1
ATOM 869 N N . ILE A 1 120 ? 7.711 -3.619 -5.473 1 91.19 120 ILE A N 1
ATOM 870 C CA . ILE A 1 120 ? 8.406 -4.898 -5.531 1 91.19 120 ILE A CA 1
ATOM 871 C C . ILE A 1 120 ? 9.406 -4.895 -6.684 1 91.19 120 ILE A C 1
ATOM 873 O O . ILE A 1 120 ? 10.555 -5.312 -6.523 1 91.19 120 ILE A O 1
ATOM 877 N N . VAL A 1 121 ? 9.008 -4.371 -7.848 1 89.81 121 VAL A N 1
ATOM 878 C CA . VAL A 1 121 ? 9.828 -4.367 -9.055 1 89.81 121 VAL A CA 1
ATOM 879 C C . VAL A 1 121 ? 11.094 -3.547 -8.805 1 89.81 121 VAL A C 1
ATOM 881 O O . VAL A 1 121 ? 12.188 -3.945 -9.219 1 89.81 121 VAL A O 1
ATOM 884 N N . LEU A 1 122 ? 11.016 -2.463 -8.086 1 90.31 122 LEU A N 1
ATOM 885 C CA . LEU A 1 122 ? 12.133 -1.55 -7.879 1 90.31 122 LEU A CA 1
ATOM 886 C C . LEU A 1 122 ? 13.125 -2.121 -6.871 1 90.31 122 LEU A C 1
ATOM 888 O O . LEU A 1 122 ? 14.297 -1.751 -6.875 1 90.31 122 LEU A O 1
ATOM 892 N N . HIS A 1 123 ? 12.656 -3.068 -6.039 1 89 123 HIS A N 1
ATOM 893 C CA . HIS A 1 123 ? 13.531 -3.539 -4.969 1 89 123 HIS A CA 1
ATOM 894 C C . HIS A 1 123 ? 13.734 -5.051 -5.047 1 89 123 HIS A C 1
ATOM 896 O O . HIS A 1 123 ? 14.156 -5.672 -4.07 1 89 123 HIS A O 1
ATOM 902 N N . ALA A 1 124 ? 13.367 -5.625 -6.148 1 86.19 124 ALA A N 1
ATOM 903 C CA . ALA A 1 124 ? 13.531 -7.062 -6.348 1 86.19 124 ALA A CA 1
ATOM 904 C C . ALA A 1 124 ? 15.008 -7.438 -6.434 1 86.19 124 ALA A C 1
ATOM 906 O O . ALA A 1 124 ? 15.812 -6.684 -6.98 1 86.19 124 ALA A O 1
ATOM 907 N N . PRO A 1 125 ? 15.328 -8.547 -5.859 1 84.5 125 PRO A N 1
ATOM 908 C CA . PRO A 1 125 ? 16.719 -9 -5.965 1 84.5 125 PRO A CA 1
ATOM 909 C C . PRO A 1 125 ? 17.109 -9.367 -7.395 1 84.5 125 PRO A C 1
ATOM 911 O O . PRO A 1 125 ? 16.25 -9.617 -8.234 1 84.5 125 PRO A O 1
ATOM 914 N N . GLN A 1 126 ? 18.422 -9.289 -7.594 1 79.62 126 GLN A N 1
ATOM 915 C CA . GLN A 1 126 ? 18.938 -9.703 -8.898 1 79.62 126 GLN A CA 1
ATOM 916 C C . GLN A 1 126 ? 18.953 -11.227 -9.016 1 79.62 126 GLN A C 1
ATOM 918 O O . GLN A 1 126 ? 19.25 -11.922 -8.039 1 79.62 126 GLN A O 1
ATOM 923 N N . GLU A 1 127 ? 18.562 -11.617 -10.219 1 76.12 127 GLU A N 1
ATOM 924 C CA . GLU A 1 127 ? 18.594 -13.055 -10.477 1 76.12 127 GLU A CA 1
ATOM 925 C C . GLU A 1 127 ? 20.016 -13.594 -10.453 1 76.12 127 GLU A C 1
ATOM 927 O O . GLU A 1 127 ? 20.938 -12.953 -10.969 1 76.12 127 GLU A O 1
ATOM 932 N N . ARG A 1 128 ? 20.125 -14.672 -9.727 1 73.88 128 ARG A N 1
ATOM 933 C CA . ARG A 1 128 ? 21.438 -15.32 -9.688 1 73.88 128 ARG A CA 1
ATOM 934 C C . ARG A 1 128 ? 21.812 -15.859 -11.062 1 73.88 128 ARG A C 1
ATOM 936 O O . ARG A 1 128 ? 20.969 -16.359 -11.797 1 73.88 128 ARG A O 1
ATOM 943 N N . ALA A 1 129 ? 23.016 -15.648 -11.328 1 71.31 129 ALA A N 1
ATOM 944 C CA . ALA A 1 129 ? 23.516 -16.203 -12.586 1 71.31 129 ALA A CA 1
ATOM 945 C C . ALA A 1 129 ? 23.688 -17.719 -12.484 1 71.31 129 ALA A C 1
ATOM 947 O O . ALA A 1 129 ? 24.531 -18.203 -11.734 1 71.31 129 ALA A O 1
ATOM 948 N N . ILE A 1 130 ? 22.703 -18.406 -13.055 1 76.06 130 ILE A N 1
ATOM 949 C CA . ILE A 1 130 ? 22.781 -19.859 -13.086 1 76.06 130 ILE A CA 1
ATOM 950 C C . ILE A 1 130 ? 23.281 -20.328 -14.445 1 76.06 130 ILE A C 1
ATOM 952 O O . ILE A 1 130 ? 22.75 -19.922 -15.484 1 76.06 130 ILE A O 1
ATOM 956 N N . GLU A 1 131 ? 24.328 -21.094 -14.375 1 76.81 131 GLU A N 1
ATOM 957 C CA . GLU A 1 131 ? 25.016 -21.453 -15.617 1 76.81 131 GLU A CA 1
ATOM 958 C C . GLU A 1 131 ? 24.609 -22.859 -16.078 1 76.81 131 GLU A C 1
ATOM 960 O O . GLU A 1 131 ? 24.812 -23.219 -17.234 1 76.81 131 GLU A O 1
ATOM 965 N N . SER A 1 132 ? 24.062 -23.594 -15.18 1 81.81 132 SER A N 1
ATOM 966 C CA . SER A 1 132 ? 23.688 -24.953 -15.586 1 81.81 132 SER A CA 1
ATOM 967 C C . SER A 1 132 ? 22.547 -25.484 -14.727 1 81.81 132 SER A C 1
ATOM 969 O O . SER A 1 132 ? 22.312 -25 -13.617 1 81.81 132 SER A O 1
ATOM 971 N N . VAL A 1 133 ? 21.906 -26.484 -15.258 1 86 133 VAL A N 1
ATOM 972 C CA . VAL A 1 133 ? 20.828 -27.156 -14.539 1 86 133 VAL A CA 1
ATOM 973 C C . VAL A 1 133 ? 21.406 -27.906 -13.328 1 86 133 VAL A C 1
ATOM 975 O O . VAL A 1 133 ? 20.719 -28.094 -12.32 1 86 133 VAL A O 1
ATOM 978 N N . LYS A 1 134 ? 22.656 -28.234 -13.398 1 87.19 134 LYS A N 1
ATOM 979 C CA . LYS A 1 134 ? 23.328 -28.891 -12.281 1 87.19 134 LYS A CA 1
ATOM 980 C C . LYS A 1 134 ? 23.422 -27.953 -11.078 1 87.19 134 LYS A C 1
ATOM 982 O O . LYS A 1 134 ? 23.312 -28.391 -9.93 1 87.19 134 LYS A O 1
ATOM 987 N N . ASP A 1 135 ? 23.578 -26.766 -11.43 1 88.81 135 ASP A N 1
ATOM 988 C CA . ASP A 1 135 ? 23.625 -25.766 -10.359 1 88.81 135 ASP A CA 1
ATOM 989 C C . ASP A 1 135 ? 22.281 -25.672 -9.648 1 88.81 135 ASP A C 1
ATOM 991 O O . ASP A 1 135 ? 22.219 -25.516 -8.422 1 88.81 135 ASP A O 1
ATOM 995 N N . VAL A 1 136 ? 21.281 -25.781 -10.445 1 88.19 136 VAL A N 1
ATOM 996 C CA . VAL A 1 136 ? 19.938 -25.703 -9.875 1 88.19 136 VAL A CA 1
ATOM 997 C C . VAL A 1 136 ? 19.672 -26.953 -9.023 1 88.19 136 VAL A C 1
ATOM 999 O O . VAL A 1 136 ? 19.047 -26.859 -7.969 1 88.19 136 VAL A O 1
ATOM 1002 N N . TRP A 1 137 ? 20.188 -28.047 -9.508 1 89.81 137 TRP A N 1
ATOM 1003 C CA . TRP A 1 137 ? 20.031 -29.297 -8.781 1 89.81 137 TRP A CA 1
ATOM 1004 C C . TRP A 1 137 ? 20.734 -29.234 -7.426 1 89.81 137 TRP A C 1
ATOM 1006 O O . TRP A 1 137 ? 20.219 -29.75 -6.43 1 89.81 137 TRP A O 1
ATOM 1016 N N . VAL A 1 138 ? 21.875 -28.625 -7.414 1 89.88 138 VAL A N 1
ATOM 1017 C CA . VAL A 1 138 ? 22.625 -28.469 -6.172 1 89.88 138 VAL A CA 1
ATOM 1018 C C . VAL A 1 138 ? 21.828 -27.609 -5.188 1 89.88 138 VAL A C 1
ATOM 1020 O O . VAL A 1 138 ? 21.75 -27.938 -4 1 89.88 138 VAL A O 1
ATOM 1023 N N . LEU A 1 139 ? 21.266 -26.656 -5.715 1 89.38 139 LEU A N 1
ATOM 1024 C CA . LEU A 1 139 ? 20.453 -25.781 -4.871 1 89.38 139 LEU A CA 1
ATOM 1025 C C . LEU A 1 139 ? 19.203 -26.516 -4.367 1 89.38 139 LEU A C 1
ATOM 1027 O O . LEU A 1 139 ? 18.812 -26.344 -3.209 1 89.38 139 LEU A O 1
ATOM 1031 N N . ALA A 1 140 ? 18.625 -27.312 -5.246 1 91.38 140 ALA A N 1
ATOM 1032 C CA . ALA A 1 140 ? 17.391 -28.031 -4.922 1 91.38 140 ALA A CA 1
ATOM 1033 C C . ALA A 1 140 ? 17.672 -29.156 -3.924 1 91.38 140 ALA A C 1
ATOM 1035 O O . ALA A 1 140 ? 16.75 -29.609 -3.223 1 91.38 140 ALA A O 1
ATOM 1036 N N . THR A 1 141 ? 18.891 -29.578 -3.852 1 91.06 141 THR A N 1
ATOM 1037 C CA . THR A 1 141 ? 19.219 -30.703 -2.984 1 91.06 141 THR A CA 1
ATOM 1038 C C . THR A 1 141 ? 19.906 -30.219 -1.709 1 91.06 141 THR A C 1
ATOM 1040 O O . THR A 1 141 ? 20.391 -31.031 -0.911 1 91.06 141 THR A O 1
ATOM 1043 N N . GLU A 1 142 ? 19.984 -28.984 -1.591 1 92.44 142 GLU A N 1
ATOM 1044 C CA . GLU A 1 142 ? 20.453 -28.469 -0.313 1 92.44 142 GLU A CA 1
ATOM 1045 C C . GLU A 1 142 ? 19.531 -28.875 0.83 1 92.44 142 GLU A C 1
ATOM 1047 O O . GLU A 1 142 ? 18.312 -28.969 0.648 1 92.44 142 GLU A O 1
ATOM 1052 N N . PRO A 1 143 ? 20.062 -29.062 1.991 1 92.88 143 PRO A N 1
ATOM 1053 C CA . PRO A 1 143 ? 19.281 -29.562 3.119 1 92.88 143 PRO A CA 1
ATOM 1054 C C . PRO A 1 143 ? 18.078 -28.672 3.441 1 92.88 143 PRO A C 1
ATOM 1056 O O . PRO A 1 143 ? 17 -29.172 3.783 1 92.88 143 PRO A O 1
ATOM 1059 N N . ALA A 1 144 ? 18.281 -27.453 3.375 1 92.25 144 ALA A N 1
ATOM 1060 C CA . ALA A 1 144 ? 17.188 -26.547 3.717 1 92.25 144 ALA A CA 1
ATOM 1061 C C . ALA A 1 144 ? 16 -26.734 2.783 1 92.25 144 ALA A C 1
ATOM 1063 O O . ALA A 1 144 ? 14.859 -26.844 3.238 1 92.25 144 ALA A O 1
ATOM 1064 N N . PHE A 1 145 ? 16.266 -26.781 1.523 1 94.56 145 PHE A N 1
ATOM 1065 C CA . PHE A 1 145 ? 15.164 -26.922 0.578 1 94.56 145 PHE A CA 1
ATOM 1066 C C . PHE A 1 145 ? 14.602 -28.328 0.606 1 94.56 145 PHE A C 1
ATOM 1068 O O . PHE A 1 145 ? 13.398 -28.531 0.452 1 94.56 145 PHE A O 1
ATOM 1075 N N . LEU A 1 146 ? 15.445 -29.297 0.772 1 94.19 146 LEU A N 1
ATOM 1076 C CA . LEU A 1 146 ? 14.977 -30.672 0.874 1 94.19 146 LEU A CA 1
ATOM 1077 C C . LEU A 1 146 ? 14.031 -30.844 2.057 1 94.19 146 LEU A C 1
ATOM 1079 O O . LEU A 1 146 ? 13.031 -31.562 1.962 1 94.19 146 LEU A O 1
ATOM 1083 N N . MET A 1 147 ? 14.383 -30.203 3.105 1 95.94 147 MET A N 1
ATOM 1084 C CA . MET A 1 147 ? 13.5 -30.234 4.27 1 95.94 147 MET A CA 1
ATOM 1085 C C . MET A 1 147 ? 12.164 -29.562 3.955 1 95.94 147 MET A C 1
ATOM 1087 O O . MET A 1 147 ? 11.109 -30.062 4.359 1 95.94 147 MET A O 1
ATOM 1091 N N . TYR A 1 148 ? 12.242 -28.453 3.277 1 96.38 148 TYR A N 1
ATOM 1092 C CA . TYR A 1 148 ? 11.023 -27.766 2.869 1 96.38 148 TYR A CA 1
ATOM 1093 C C . TYR A 1 148 ? 10.172 -28.672 1.975 1 96.38 148 TYR A C 1
ATOM 1095 O O . TYR A 1 148 ? 8.969 -28.812 2.197 1 96.38 148 TYR A O 1
ATOM 1103 N N . ALA A 1 149 ? 10.781 -29.266 0.973 1 95.62 149 ALA A N 1
ATOM 1104 C CA . ALA A 1 149 ? 10.07 -30.109 0.027 1 95.62 149 ALA A CA 1
ATOM 1105 C C . ALA A 1 149 ? 9.438 -31.312 0.736 1 95.62 149 ALA A C 1
ATOM 1107 O O . ALA A 1 149 ? 8.281 -31.656 0.479 1 95.62 149 ALA A O 1
ATOM 1108 N N . LEU A 1 150 ? 10.18 -31.891 1.614 1 95.75 150 LEU A N 1
ATOM 1109 C CA . LEU A 1 150 ? 9.68 -33.031 2.365 1 95.75 150 LEU A CA 1
ATOM 1110 C C . LEU A 1 150 ? 8.508 -32.625 3.258 1 95.75 150 LEU A C 1
ATOM 1112 O O . LEU A 1 150 ? 7.535 -33.375 3.385 1 95.75 150 LEU A O 1
ATOM 1116 N N . PHE A 1 151 ? 8.695 -31.531 3.875 1 97 151 PHE A N 1
ATOM 1117 C CA . PHE A 1 151 ? 7.629 -31.016 4.723 1 97 151 PHE A CA 1
ATOM 1118 C C . PHE A 1 151 ? 6.363 -30.766 3.91 1 97 151 PHE A C 1
ATOM 1120 O O . PHE A 1 151 ? 5.266 -31.109 4.348 1 97 151 PHE A O 1
ATOM 1127 N N . VAL A 1 152 ? 6.512 -30.125 2.768 1 96.5 152 VAL A N 1
ATOM 1128 C CA . VAL A 1 152 ? 5.379 -29.828 1.9 1 96.5 152 VAL A CA 1
ATOM 1129 C C . VAL A 1 152 ? 4.691 -31.109 1.465 1 96.5 152 VAL A C 1
ATOM 1131 O O . VAL A 1 152 ? 3.469 -31.234 1.559 1 96.5 152 VAL A O 1
ATOM 1134 N N . VAL A 1 153 ? 5.43 -32.094 1.015 1 95.69 153 VAL A N 1
ATOM 1135 C CA . VAL A 1 153 ? 4.871 -33.375 0.536 1 95.69 153 VAL A CA 1
ATOM 1136 C C . VAL A 1 153 ? 4.168 -34.094 1.683 1 95.69 153 VAL A C 1
ATOM 1138 O O . VAL A 1 153 ? 3.055 -34.594 1.518 1 95.69 153 VAL A O 1
ATOM 1141 N N . ALA A 1 154 ? 4.777 -34.094 2.838 1 96.56 154 ALA A N 1
ATOM 1142 C CA . ALA A 1 154 ? 4.176 -34.719 4.004 1 96.56 154 ALA A CA 1
ATOM 1143 C C . ALA A 1 154 ? 2.865 -34.031 4.387 1 96.56 154 ALA A C 1
ATOM 1145 O O . ALA A 1 154 ? 1.86 -34.719 4.633 1 96.56 154 ALA A O 1
ATOM 1146 N N . LEU A 1 155 ? 2.943 -32.781 4.457 1 96.25 155 LEU A N 1
ATOM 1147 C CA . LEU A 1 155 ? 1.751 -32.031 4.832 1 96.25 155 LEU A CA 1
ATOM 1148 C C . LEU A 1 155 ? 0.633 -32.25 3.816 1 96.25 155 LEU A C 1
ATOM 1150 O O . LEU A 1 155 ? -0.534 -32.375 4.191 1 96.25 155 LEU A O 1
ATOM 1154 N N . VAL A 1 156 ? 0.944 -32.25 2.562 1 96.06 156 VAL A N 1
ATOM 1155 C CA . VAL A 1 156 ? -0.043 -32.438 1.508 1 96.06 156 VAL A CA 1
ATOM 1156 C C . VAL A 1 156 ? -0.668 -33.844 1.645 1 96.06 156 VAL A C 1
ATOM 1158 O O . VAL A 1 156 ? -1.886 -34 1.524 1 96.06 156 VAL A O 1
ATOM 1161 N N . LEU A 1 157 ? 0.145 -34.844 1.906 1 95.44 157 LEU A N 1
ATOM 1162 C CA . LEU A 1 157 ? -0.364 -36.188 2.068 1 95.44 157 LEU A CA 1
ATOM 1163 C C . LEU A 1 157 ? -1.272 -36.281 3.289 1 95.44 157 LEU A C 1
ATOM 1165 O O . LEU A 1 157 ? -2.314 -36.938 3.24 1 95.44 157 LEU A O 1
ATOM 1169 N N . ILE A 1 158 ? -0.896 -35.625 4.352 1 95.31 158 ILE A N 1
ATOM 1170 C CA . ILE A 1 158 ? -1.713 -35.625 5.562 1 95.31 158 ILE A CA 1
ATOM 1171 C C . ILE A 1 158 ? -3.047 -34.938 5.277 1 95.31 158 ILE A C 1
ATOM 1173 O O . ILE A 1 158 ? -4.102 -35.406 5.699 1 95.31 158 ILE A O 1
ATOM 1177 N N . LEU A 1 159 ? -2.961 -33.844 4.539 1 94.69 159 LEU A N 1
ATOM 1178 C CA . LEU A 1 159 ? -4.184 -33.125 4.219 1 94.69 159 LEU A CA 1
ATOM 1179 C C . LEU A 1 159 ? -5.086 -33.938 3.311 1 94.69 159 LEU A C 1
ATOM 1181 O O . LEU A 1 159 ? -6.301 -34 3.52 1 94.69 159 LEU A O 1
ATOM 1185 N N . ILE A 1 160 ? -4.562 -34.625 2.346 1 93.25 160 ILE A N 1
ATOM 1186 C CA . ILE A 1 160 ? -5.332 -35.375 1.361 1 93.25 160 ILE A CA 1
ATOM 1187 C C . ILE A 1 160 ? -5.973 -36.594 2.027 1 93.25 160 ILE A C 1
ATOM 1189 O O . ILE A 1 160 ? -7.16 -36.875 1.837 1 93.25 160 ILE A O 1
ATOM 1193 N N . PHE A 1 161 ? -5.223 -37.281 2.854 1 93.31 161 PHE A N 1
ATOM 1194 C CA . PHE A 1 161 ? -5.703 -38.562 3.359 1 93.31 161 PHE A CA 1
ATOM 1195 C C . PHE A 1 161 ? -6.465 -38.375 4.664 1 93.31 161 PHE A C 1
ATOM 1197 O O . PHE A 1 161 ? -7.395 -39.125 4.961 1 93.31 161 PHE A O 1
ATOM 1204 N N . HIS A 1 162 ? -6.164 -37.375 5.406 1 91.06 162 HIS A N 1
ATOM 1205 C CA . HIS A 1 162 ? -6.793 -37.25 6.715 1 91.06 162 HIS A CA 1
ATOM 1206 C C . HIS A 1 162 ? -7.801 -36.094 6.734 1 91.06 162 HIS A C 1
ATOM 1208 O O . HIS A 1 162 ? -8.93 -36.281 7.195 1 91.06 162 HIS A O 1
ATOM 1214 N N . TYR A 1 163 ? -7.512 -35 6.16 1 90.25 163 TYR A N 1
ATOM 1215 C CA . TYR A 1 163 ? -8.336 -33.812 6.367 1 90.25 163 TYR A CA 1
ATOM 1216 C C . TYR A 1 163 ? -9.336 -33.656 5.234 1 90.25 163 TYR A C 1
ATOM 1218 O O . TYR A 1 163 ? -10.445 -33.125 5.449 1 90.25 163 TYR A O 1
ATOM 1226 N N . VAL A 1 164 ? -9.031 -33.969 4.07 1 88.81 164 VAL A N 1
ATOM 1227 C CA . VAL A 1 164 ? -9.922 -33.781 2.93 1 88.81 164 VAL A CA 1
ATOM 1228 C C . VAL A 1 164 ? -11.211 -34.594 3.135 1 88.81 164 VAL A C 1
ATOM 1230 O O . VAL A 1 164 ? -12.312 -34.062 2.98 1 88.81 164 VAL A O 1
ATOM 1233 N N . PRO A 1 165 ? -11.117 -35.844 3.562 1 87.5 165 PRO A N 1
ATOM 1234 C CA . PRO A 1 165 ? -12.352 -36.625 3.74 1 87.5 165 PRO A CA 1
ATOM 1235 C C . PRO A 1 165 ? -13.219 -36.094 4.879 1 87.5 165 PRO A C 1
ATOM 1237 O O . PRO A 1 165 ? -14.445 -36.188 4.82 1 87.5 165 PRO A O 1
ATOM 1240 N N . GLN A 1 166 ? -12.68 -35.375 5.82 1 87.44 166 GLN A N 1
ATOM 1241 C CA . GLN A 1 166 ? -13.43 -34.906 6.977 1 87.44 166 GLN A CA 1
ATOM 1242 C C . GLN A 1 166 ? -13.844 -33.469 6.801 1 87.44 166 GLN A C 1
ATOM 1244 O O . GLN A 1 166 ? -14.969 -33.094 7.152 1 87.44 166 GLN A O 1
ATOM 1249 N N . PHE A 1 167 ? -12.961 -32.688 6.23 1 85.12 167 PHE A N 1
ATOM 1250 C CA . PHE A 1 167 ? -13.18 -31.266 6.289 1 85.12 167 PHE A CA 1
ATOM 1251 C C . PHE A 1 167 ? -13.109 -30.641 4.898 1 85.12 167 PHE A C 1
ATOM 1253 O O . PHE A 1 167 ? -13.18 -29.422 4.754 1 85.12 167 PHE A O 1
ATOM 1260 N N . GLY A 1 168 ? -12.977 -31.359 3.863 1 79.75 168 GLY A N 1
ATOM 1261 C CA . GLY A 1 168 ? -12.781 -30.859 2.514 1 79.75 168 GLY A CA 1
ATOM 1262 C C . GLY A 1 168 ? -13.914 -29.953 2.039 1 79.75 168 GLY A C 1
ATOM 1263 O O . GLY A 1 168 ? -13.672 -28.906 1.445 1 79.75 168 GLY A O 1
ATOM 1264 N N . ASN A 1 169 ? -15.109 -30.25 2.412 1 83 169 ASN A N 1
ATOM 1265 C CA . ASN A 1 169 ? -16.266 -29.5 1.916 1 83 169 ASN A CA 1
ATOM 1266 C C . ASN A 1 169 ? -16.688 -28.406 2.893 1 83 169 ASN A C 1
ATOM 1268 O O . ASN A 1 169 ? -17.578 -27.609 2.59 1 83 169 ASN A O 1
ATOM 1272 N N . SER A 1 170 ? -15.938 -28.328 3.934 1 83.94 170 SER A N 1
ATOM 1273 C CA . SER A 1 170 ? -16.375 -27.375 4.934 1 83.94 170 SER A CA 1
ATOM 1274 C C . SER A 1 170 ? -15.383 -26.219 5.066 1 83.94 170 SER A C 1
ATOM 1276 O O . SER A 1 170 ? -15.766 -25.094 5.395 1 83.94 170 SER A O 1
ATOM 1278 N N . HIS A 1 171 ? -14.227 -26.594 4.832 1 87.12 171 HIS A N 1
ATOM 1279 C CA . HIS A 1 171 ? -13.195 -25.578 5.008 1 87.12 171 HIS A CA 1
ATOM 1280 C C . HIS A 1 171 ? -12.438 -25.328 3.711 1 87.12 171 HIS A C 1
ATOM 1282 O O . HIS A 1 171 ? -11.711 -26.203 3.232 1 87.12 171 HIS A O 1
ATOM 1288 N N . VAL A 1 172 ? -12.57 -24.156 3.25 1 87 172 VAL A N 1
ATOM 1289 C CA . VAL A 1 172 ? -11.984 -23.766 1.971 1 87 172 VAL A CA 1
ATOM 1290 C C . VAL A 1 172 ? -10.469 -23.859 2.049 1 87 172 VAL A C 1
ATOM 1292 O O . VAL A 1 172 ? -9.797 -24.109 1.041 1 87 172 VAL A O 1
ATOM 1295 N N . LEU A 1 173 ? -9.961 -23.797 3.242 1 90.44 173 LEU A N 1
ATOM 1296 C CA . LEU A 1 173 ? -8.523 -23.734 3.445 1 90.44 173 LEU A CA 1
ATOM 1297 C C . LEU A 1 173 ? -7.863 -25.078 3.143 1 90.44 173 LEU A C 1
ATOM 1299 O O . LEU A 1 173 ? -6.691 -25.125 2.766 1 90.44 173 LEU A O 1
ATOM 1303 N N . VAL A 1 174 ? -8.648 -26.125 3.254 1 92.06 174 VAL A N 1
ATOM 1304 C CA . VAL A 1 174 ? -8.062 -27.453 3.068 1 92.06 174 VAL A CA 1
ATOM 1305 C C . VAL A 1 174 ? -7.656 -27.641 1.61 1 92.06 174 VAL A C 1
ATOM 1307 O O . VAL A 1 174 ? -6.5 -27.953 1.32 1 92.06 174 VAL A O 1
ATOM 1310 N N . TYR A 1 175 ? -8.531 -27.406 0.677 1 92.06 175 TYR A N 1
ATOM 1311 C CA . TYR A 1 175 ? -8.227 -27.547 -0.743 1 92.06 175 TYR A CA 1
ATOM 1312 C C . TYR A 1 175 ? -7.18 -26.531 -1.179 1 92.06 175 TYR A C 1
ATOM 1314 O O . TYR A 1 175 ? -6.234 -26.859 -1.896 1 92.06 175 TYR A O 1
ATOM 1322 N N . ILE A 1 176 ? -7.227 -25.344 -0.671 1 93.06 176 ILE A N 1
ATOM 1323 C CA . ILE A 1 176 ? -6.387 -24.234 -1.137 1 93.06 176 ILE A CA 1
ATOM 1324 C C . ILE A 1 176 ? -4.961 -24.438 -0.623 1 93.06 176 ILE A C 1
ATOM 1326 O O . ILE A 1 176 ? -3.994 -24.109 -1.319 1 93.06 176 ILE A O 1
ATOM 1330 N N . THR A 1 177 ? -4.922 -24.938 0.603 1 95 177 THR A N 1
ATOM 1331 C CA . THR A 1 177 ? -3.592 -25.188 1.148 1 95 177 THR A CA 1
ATOM 1332 C C . THR A 1 177 ? -2.861 -26.25 0.334 1 95 177 THR A C 1
ATOM 1334 O O . THR A 1 177 ? -1.673 -26.094 0.04 1 95 177 THR A O 1
ATOM 1337 N N . ILE A 1 178 ? -3.539 -27.234 -0.039 1 95.12 178 ILE A N 1
ATOM 1338 C CA . ILE A 1 178 ? -2.955 -28.297 -0.864 1 95.12 178 ILE A CA 1
ATOM 1339 C C . ILE A 1 178 ? -2.498 -27.703 -2.199 1 95.12 178 ILE A C 1
ATOM 1341 O O . ILE A 1 178 ? -1.361 -27.922 -2.623 1 95.12 178 ILE A O 1
ATOM 1345 N N . CYS A 1 179 ? -3.33 -26.969 -2.783 1 93.25 179 CYS A N 1
ATOM 1346 C CA . CYS A 1 179 ? -3.055 -26.344 -4.07 1 93.25 179 CYS A CA 1
ATOM 1347 C C . CYS A 1 179 ? -1.855 -25.406 -3.977 1 93.25 179 CYS A C 1
ATOM 1349 O O . CYS A 1 179 ? -0.979 -25.422 -4.844 1 93.25 179 CYS A O 1
ATOM 1351 N N . SER A 1 180 ? -1.805 -24.656 -2.988 1 95.44 180 SER A N 1
ATOM 1352 C CA . SER A 1 180 ? -0.762 -23.641 -2.834 1 95.44 180 SER A CA 1
ATOM 1353 C C . SER A 1 180 ? 0.585 -24.281 -2.52 1 95.44 180 SER A C 1
ATOM 1355 O O . SER A 1 180 ? 1.618 -23.859 -3.041 1 95.44 180 SER A O 1
ATOM 1357 N N . LEU A 1 181 ? 0.526 -25.297 -1.67 1 96.5 181 LEU A N 1
ATOM 1358 C CA . LEU A 1 181 ? 1.754 -26.016 -1.324 1 96.5 181 LEU A CA 1
ATOM 1359 C C . LEU A 1 181 ? 2.352 -26.688 -2.551 1 96.5 181 LEU A C 1
ATOM 1361 O O . LEU A 1 181 ? 3.543 -26.547 -2.832 1 96.5 181 LEU A O 1
ATOM 1365 N N . MET A 1 182 ? 1.543 -27.344 -3.291 1 95.19 182 MET A N 1
ATOM 1366 C CA . MET A 1 182 ? 1.996 -28.016 -4.512 1 95.19 182 MET A CA 1
ATOM 1367 C C . MET A 1 182 ? 2.439 -26.984 -5.555 1 95.19 182 MET A C 1
ATOM 1369 O O . MET A 1 182 ? 3.381 -27.234 -6.309 1 95.19 182 MET A O 1
ATOM 1373 N N . GLY A 1 183 ? 1.746 -25.906 -5.555 1 93.5 183 GLY A N 1
ATOM 1374 C CA . GLY A 1 183 ? 2.111 -24.844 -6.469 1 93.5 183 GLY A CA 1
ATOM 1375 C C . GLY A 1 183 ? 3.496 -24.281 -6.203 1 93.5 183 GLY A C 1
ATOM 1376 O O . GLY A 1 183 ? 4.223 -23.938 -7.141 1 93.5 183 GLY A O 1
ATOM 1377 N N . SER A 1 184 ? 3.828 -24.141 -4.977 1 95.25 184 SER A N 1
ATOM 1378 C CA . SER A 1 184 ? 5.148 -23.625 -4.633 1 95.25 184 SER A CA 1
ATOM 1379 C C . SER A 1 184 ? 6.254 -24.531 -5.18 1 95.25 184 SER A C 1
ATOM 1381 O O . SER A 1 184 ? 7.273 -24.047 -5.668 1 95.25 184 SER A O 1
ATOM 1383 N N . LEU A 1 185 ? 6.039 -25.812 -5.141 1 94.81 185 LEU A N 1
ATOM 1384 C CA . LEU A 1 185 ? 7.012 -26.766 -5.676 1 94.81 185 LEU A CA 1
ATOM 1385 C C . LEU A 1 185 ? 7 -26.75 -7.203 1 94.81 185 LEU A C 1
ATOM 1387 O O . LEU A 1 185 ? 8.047 -26.891 -7.836 1 94.81 185 LEU A O 1
ATOM 1391 N N . SER A 1 186 ? 5.824 -26.562 -7.707 1 93.81 186 SER A N 1
ATOM 1392 C CA . SER A 1 186 ? 5.699 -26.516 -9.164 1 93.81 186 SER A CA 1
ATOM 1393 C C . SER A 1 186 ? 6.477 -25.344 -9.742 1 93.81 186 SER A C 1
ATOM 1395 O O . SER A 1 186 ? 7.215 -25.5 -10.719 1 93.81 186 SER A O 1
ATOM 1397 N N . VAL A 1 187 ? 6.352 -24.219 -9.164 1 91.88 187 VAL A N 1
ATOM 1398 C CA . VAL A 1 187 ? 6.996 -23 -9.672 1 91.88 187 VAL A CA 1
ATOM 1399 C C . VAL A 1 187 ? 8.516 -23.156 -9.578 1 91.88 187 VAL A C 1
ATOM 1401 O O . VAL A 1 187 ? 9.242 -22.75 -10.492 1 9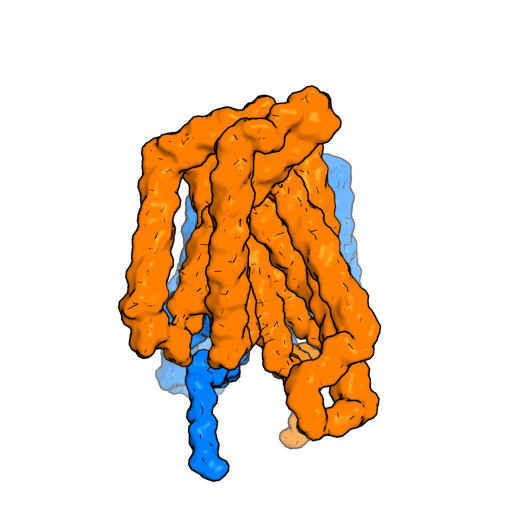1.88 187 VAL A O 1
ATOM 1404 N N . MET A 1 188 ? 9.016 -23.75 -8.516 1 93.12 188 MET A N 1
ATOM 1405 C CA . MET A 1 188 ? 10.453 -23.984 -8.375 1 93.12 188 MET A CA 1
ATOM 1406 C C . MET A 1 188 ? 10.969 -24.906 -9.477 1 93.12 188 MET A C 1
ATOM 1408 O O . MET A 1 188 ? 12.039 -24.688 -10.031 1 93.12 188 MET A O 1
ATOM 1412 N N . SER A 1 189 ? 10.203 -25.891 -9.742 1 92.88 189 SER A N 1
ATOM 1413 C CA . SER A 1 189 ? 10.586 -26.859 -10.766 1 92.88 189 SER A CA 1
ATOM 1414 C C . SER A 1 189 ? 10.469 -26.25 -12.164 1 92.88 189 SER A C 1
ATOM 1416 O O . SER A 1 189 ? 11.273 -26.547 -13.039 1 92.88 189 SER A O 1
ATOM 1418 N N . VAL A 1 190 ? 9.5 -25.453 -12.289 1 90.75 190 VAL A N 1
ATOM 1419 C CA . VAL A 1 190 ? 9.32 -24.766 -13.57 1 90.75 190 VAL A CA 1
ATOM 1420 C C . VAL A 1 190 ? 10.484 -23.812 -13.812 1 90.75 190 VAL A C 1
ATOM 1422 O O . VAL A 1 190 ? 10.953 -23.672 -14.945 1 90.75 190 VAL A O 1
ATOM 1425 N N . LYS A 1 191 ? 10.828 -23.156 -12.781 1 89.31 191 LYS A N 1
ATOM 1426 C CA . LYS A 1 191 ? 11.984 -22.266 -12.906 1 89.31 191 LYS A CA 1
ATOM 1427 C C . LYS A 1 191 ? 13.227 -23.047 -13.352 1 89.31 191 LYS A C 1
ATOM 1429 O O . LYS A 1 191 ? 13.969 -22.594 -14.219 1 89.31 191 LYS A O 1
ATOM 1434 N N . ALA A 1 192 ? 13.445 -24.203 -12.789 1 90.19 192 ALA A N 1
ATOM 1435 C CA . ALA A 1 192 ? 14.57 -25.047 -13.164 1 90.19 192 ALA A CA 1
ATOM 1436 C C . ALA A 1 192 ? 14.477 -25.469 -14.633 1 90.19 192 ALA A C 1
ATOM 1438 O O . ALA A 1 192 ? 15.469 -25.406 -15.359 1 90.19 192 ALA A O 1
ATOM 1439 N N . LEU A 1 193 ? 13.336 -25.828 -15 1 89.75 193 LEU A N 1
ATOM 1440 C CA . LEU A 1 193 ? 13.109 -26.234 -16.375 1 89.75 193 LEU A CA 1
ATOM 1441 C C . LEU A 1 193 ? 13.297 -25.047 -17.328 1 89.75 193 LEU A C 1
ATOM 1443 O O . LEU A 1 193 ? 13.828 -25.219 -18.438 1 89.75 193 LEU A O 1
ATOM 1447 N N . GLY A 1 194 ? 12.805 -23.922 -16.906 1 88 194 GLY A N 1
ATOM 1448 C CA . GLY A 1 194 ? 12.984 -22.719 -17.703 1 88 194 GLY A CA 1
ATOM 1449 C C . GLY A 1 194 ? 14.445 -22.359 -17.922 1 88 194 GLY A C 1
ATOM 1450 O O . GLY A 1 194 ? 14.828 -21.969 -19.031 1 88 194 GLY A O 1
ATOM 1451 N N . ILE A 1 195 ? 15.18 -22.484 -16.922 1 86.38 195 ILE A N 1
ATOM 1452 C CA . ILE A 1 195 ? 16.609 -22.219 -17.031 1 86.38 195 ILE A CA 1
ATOM 1453 C C . ILE A 1 195 ? 17.25 -23.234 -17.969 1 86.38 195 ILE A C 1
ATOM 1455 O O . ILE A 1 195 ? 18.109 -22.875 -18.781 1 86.38 195 ILE A O 1
ATOM 1459 N N . ALA A 1 196 ? 16.859 -24.469 -17.891 1 88.56 196 ALA A N 1
ATOM 1460 C CA . ALA A 1 196 ? 17.375 -25.516 -18.781 1 88.56 196 ALA A CA 1
ATOM 1461 C C . ALA A 1 196 ? 17.062 -25.188 -20.234 1 88.56 196 ALA A C 1
ATOM 1463 O O . ALA A 1 196 ? 17.938 -25.328 -21.109 1 88.56 196 ALA A O 1
ATOM 1464 N N . VAL A 1 197 ? 15.938 -24.75 -20.438 1 87.19 197 VAL A N 1
ATOM 1465 C CA . VAL A 1 197 ? 15.523 -24.406 -21.797 1 87.19 197 VAL A CA 1
ATOM 1466 C C . VAL A 1 197 ? 16.281 -23.188 -22.281 1 87.19 197 VAL A C 1
ATOM 1468 O O . VAL A 1 197 ? 16.75 -23.141 -23.422 1 87.19 197 VAL A O 1
ATOM 1471 N N . LYS A 1 198 ? 16.406 -22.188 -21.391 1 84.62 198 LYS A N 1
ATOM 1472 C CA . LYS A 1 198 ? 17.125 -20.969 -21.719 1 84.62 198 LYS A CA 1
ATOM 1473 C C . LYS A 1 198 ? 18.562 -21.266 -22.094 1 84.62 198 LYS A C 1
ATOM 1475 O O . LYS A 1 198 ? 19.062 -20.766 -23.109 1 84.62 198 LYS A O 1
ATOM 1480 N N . LEU A 1 199 ? 19.234 -22.125 -21.406 1 86.06 199 LEU A N 1
ATOM 1481 C CA . LEU A 1 199 ? 20.625 -22.453 -21.656 1 86.06 199 LEU A CA 1
ATOM 1482 C C . LEU A 1 199 ? 20.75 -23.344 -22.906 1 86.06 199 LEU A C 1
ATOM 1484 O O . LEU A 1 199 ? 21.734 -23.219 -23.656 1 86.06 199 LEU A O 1
ATOM 1488 N N . THR A 1 200 ? 19.812 -24.156 -23.125 1 89 200 THR A N 1
ATOM 1489 C CA . THR A 1 200 ? 19.812 -24.984 -24.328 1 89 200 THR A CA 1
ATOM 1490 C C . THR A 1 200 ? 19.703 -24.125 -25.578 1 89 200 THR A C 1
ATOM 1492 O O . THR A 1 200 ? 20.391 -24.375 -26.578 1 89 200 THR A O 1
ATOM 1495 N N . LEU A 1 201 ? 18.875 -23.125 -25.484 1 86.44 201 LEU A N 1
ATOM 1496 C CA . LEU A 1 201 ? 18.703 -22.219 -26.625 1 86.44 201 LEU A CA 1
ATOM 1497 C C . LEU A 1 201 ? 19.953 -21.375 -26.828 1 86.44 201 LEU A C 1
ATOM 1499 O O . LEU A 1 201 ? 20.203 -20.906 -27.953 1 86.44 201 LEU A O 1
ATOM 1503 N N . GLN A 1 202 ? 20.719 -21.219 -25.766 1 86.12 202 GLN A N 1
ATOM 1504 C CA . GLN A 1 202 ? 21.969 -20.453 -25.859 1 86.12 202 GLN A CA 1
ATOM 1505 C C . GLN A 1 202 ? 23.109 -21.344 -26.328 1 86.12 202 GLN A C 1
ATOM 1507 O O . GLN A 1 202 ? 24.234 -20.875 -26.5 1 86.12 202 GLN A O 1
ATOM 1512 N N . GLY A 1 203 ? 22.859 -22.641 -26.531 1 85.81 203 GLY A N 1
ATOM 1513 C CA . GLY A 1 203 ? 23.859 -23.484 -27.156 1 85.81 203 GLY A CA 1
ATOM 1514 C C . GLY A 1 203 ? 24.344 -24.609 -26.266 1 85.81 203 GLY A C 1
ATOM 1515 O O . GLY A 1 203 ? 25.156 -25.438 -26.688 1 85.81 203 GLY A O 1
ATOM 1516 N N . GLN A 1 204 ? 23.938 -24.625 -25.062 1 87.69 204 GLN A N 1
ATOM 1517 C CA . GLN A 1 204 ? 24.328 -25.688 -24.125 1 87.69 204 GLN A CA 1
ATOM 1518 C C . GLN A 1 204 ? 23.141 -26.609 -23.812 1 87.69 204 GLN A C 1
ATOM 1520 O O . GLN A 1 204 ? 22.297 -26.281 -22.984 1 87.69 204 GLN A O 1
ATOM 1525 N N . ASN A 1 205 ? 23.141 -27.688 -24.5 1 85.75 205 ASN A N 1
ATOM 1526 C CA . ASN A 1 205 ? 22 -28.594 -24.344 1 85.75 205 ASN A CA 1
ATOM 1527 C C . ASN A 1 205 ? 21.922 -29.141 -22.922 1 85.75 205 ASN A C 1
ATOM 1529 O O . ASN A 1 205 ? 22.75 -29.953 -22.516 1 85.75 205 ASN A O 1
ATOM 1533 N N . GLN A 1 206 ? 20.984 -28.719 -22.203 1 85.44 206 GLN A N 1
ATOM 1534 C CA . GLN A 1 206 ? 20.797 -29.109 -20.812 1 85.44 206 GLN A CA 1
ATOM 1535 C C . GLN A 1 206 ? 19.688 -30.141 -20.672 1 85.44 206 GLN A C 1
ATOM 1537 O O . GLN A 1 206 ? 19.453 -30.672 -19.578 1 85.44 206 GLN A O 1
ATOM 1542 N N . LEU A 1 207 ? 19.031 -30.531 -21.781 1 85.12 207 LEU A N 1
ATOM 1543 C CA . LEU A 1 207 ? 17.875 -31.406 -21.734 1 85.12 207 LEU A CA 1
ATOM 1544 C C . LEU A 1 207 ? 18.312 -32.875 -21.594 1 85.12 207 LEU A C 1
ATOM 1546 O O . LEU A 1 207 ? 17.5 -33.719 -21.25 1 85.12 207 LEU A O 1
ATOM 1550 N N . ILE A 1 208 ? 19.516 -33.031 -21.719 1 83.81 208 ILE A N 1
ATOM 1551 C CA . ILE A 1 208 ? 20.031 -34.375 -21.719 1 83.81 208 ILE A CA 1
ATOM 1552 C C . ILE A 1 208 ? 20.297 -34.844 -20.281 1 83.81 208 ILE A C 1
ATOM 1554 O O . ILE A 1 208 ? 20.344 -36.031 -19.984 1 83.81 208 ILE A O 1
ATOM 1558 N N . TYR A 1 209 ? 20.375 -33.906 -19.438 1 87.56 209 TYR A N 1
ATOM 1559 C CA . TYR A 1 209 ? 20.688 -34.25 -18.047 1 87.56 209 TYR A CA 1
ATOM 1560 C C . TYR A 1 209 ? 19.469 -34.844 -17.344 1 87.56 209 TYR A C 1
ATOM 1562 O O . TYR A 1 209 ? 18.344 -34.406 -17.547 1 87.56 209 TYR A O 1
ATOM 1570 N N . PRO A 1 210 ? 19.625 -35.938 -16.594 1 89.81 210 PRO A N 1
ATOM 1571 C CA . PRO A 1 210 ? 18.516 -36.562 -15.875 1 89.81 210 PRO A CA 1
ATOM 1572 C C . PRO A 1 210 ? 17.844 -35.625 -14.883 1 89.81 210 PRO A C 1
ATOM 1574 O O . PRO A 1 210 ? 16.641 -35.781 -14.602 1 89.81 210 PRO A O 1
ATOM 1577 N N . GLN A 1 211 ? 18.547 -34.719 -14.422 1 90.81 211 GLN A N 1
ATOM 1578 C CA . GLN A 1 211 ? 17.969 -33.75 -13.5 1 90.81 211 GLN A CA 1
ATOM 1579 C C . GLN A 1 211 ? 16.797 -33 -14.148 1 90.81 211 GLN A C 1
ATOM 1581 O O . GLN A 1 211 ? 15.789 -32.719 -13.492 1 90.81 211 GLN A O 1
ATOM 1586 N N . THR A 1 212 ? 16.984 -32.688 -15.422 1 92.25 212 THR A N 1
ATOM 1587 C CA . THR A 1 212 ? 15.938 -31.984 -16.156 1 92.25 212 THR A CA 1
ATOM 1588 C C . THR A 1 212 ? 14.664 -32.844 -16.234 1 92.25 212 THR A C 1
ATOM 1590 O O . THR A 1 212 ? 13.562 -32.312 -16.062 1 92.25 212 THR A O 1
ATOM 1593 N N . SER A 1 213 ? 14.805 -34.094 -16.422 1 92.12 213 SER A N 1
ATOM 1594 C CA . SER A 1 213 ? 13.656 -35 -16.516 1 92.12 213 SER A CA 1
ATOM 1595 C C . SER A 1 213 ? 12.961 -35.125 -15.164 1 92.12 213 SER A C 1
ATOM 1597 O O . SER A 1 213 ? 11.734 -35.25 -15.102 1 92.12 213 SER A O 1
ATOM 1599 N N . VAL A 1 214 ? 13.688 -35.156 -14.148 1 93.25 214 VAL A N 1
ATOM 1600 C CA . VAL A 1 214 ? 13.109 -35.219 -12.812 1 93.25 214 VAL A CA 1
ATOM 1601 C C . VAL A 1 214 ? 12.273 -33.969 -12.539 1 93.25 214 VAL A C 1
ATOM 1603 O O . VAL A 1 214 ? 11.156 -34.062 -12.031 1 93.25 214 VAL A O 1
ATOM 1606 N N . PHE A 1 215 ? 12.844 -32.812 -12.922 1 93.88 215 PHE A N 1
ATOM 1607 C CA . PHE A 1 215 ? 12.117 -31.578 -12.734 1 93.88 215 PHE A CA 1
ATOM 1608 C C . PHE A 1 215 ? 10.828 -31.578 -13.555 1 93.88 215 PHE A C 1
ATOM 1610 O O . PHE A 1 215 ? 9.797 -31.094 -13.094 1 93.88 215 PHE A O 1
ATOM 1617 N N . ALA A 1 216 ? 10.875 -32.062 -14.719 1 93.19 216 ALA A N 1
ATOM 1618 C CA . ALA A 1 216 ? 9.695 -32.156 -15.578 1 93.19 216 ALA A CA 1
ATOM 1619 C C . ALA A 1 216 ? 8.617 -33.031 -14.961 1 93.19 216 ALA A C 1
ATOM 1621 O O . ALA A 1 216 ? 7.43 -32.688 -14.992 1 93.19 216 ALA A O 1
ATOM 1622 N N . MET A 1 217 ? 9.031 -34.094 -14.438 1 94 217 MET A N 1
ATOM 1623 C CA . MET A 1 217 ? 8.094 -35.031 -13.812 1 94 217 MET A CA 1
ATOM 1624 C C . MET A 1 217 ? 7.449 -34.406 -12.586 1 94 217 MET A C 1
ATOM 1626 O O . MET A 1 217 ? 6.246 -34.562 -12.359 1 94 217 MET A O 1
ATOM 1630 N N . VAL A 1 218 ? 8.25 -33.719 -11.844 1 93.88 218 VAL A N 1
ATOM 1631 C CA . VAL A 1 218 ? 7.734 -33.062 -10.648 1 93.88 218 VAL A CA 1
ATOM 1632 C C . VAL A 1 218 ? 6.703 -32 -11.055 1 93.88 218 VAL A C 1
ATOM 1634 O O . VAL A 1 218 ? 5.645 -31.891 -10.43 1 93.88 218 VAL A O 1
ATOM 1637 N N . VAL A 1 219 ? 6.984 -31.234 -12.062 1 93.44 219 VAL A N 1
ATOM 1638 C CA . VAL A 1 219 ? 6.07 -30.219 -12.555 1 93.44 219 VAL A CA 1
ATOM 1639 C C . VAL A 1 219 ? 4.742 -30.859 -12.953 1 93.44 219 VAL A C 1
ATOM 1641 O O . VAL A 1 219 ? 3.672 -30.375 -12.586 1 93.44 219 VAL A O 1
ATOM 1644 N N . LEU A 1 220 ? 4.793 -31.938 -13.633 1 92.25 220 LEU A N 1
ATOM 1645 C CA . LEU A 1 220 ? 3.592 -32.594 -14.117 1 92.25 220 LEU A CA 1
ATOM 1646 C C . LEU A 1 220 ? 2.742 -33.094 -12.945 1 92.25 220 LEU A C 1
ATOM 1648 O O . LEU A 1 220 ? 1.531 -32.875 -12.914 1 92.25 220 LEU A O 1
ATOM 1652 N N . ILE A 1 221 ? 3.336 -33.719 -12.047 1 93.75 221 ILE A N 1
ATOM 1653 C CA . ILE A 1 221 ? 2.625 -34.25 -10.891 1 93.75 221 ILE A CA 1
ATOM 1654 C C . ILE A 1 221 ? 2.02 -33.125 -10.078 1 93.75 221 ILE A C 1
ATOM 1656 O O . ILE A 1 221 ? 0.858 -33.188 -9.672 1 93.75 221 ILE A O 1
ATOM 1660 N N . CYS A 1 222 ? 2.795 -32.094 -9.852 1 93 222 CYS A N 1
ATOM 1661 C CA . CYS A 1 222 ? 2.336 -30.969 -9.055 1 93 222 CYS A CA 1
ATOM 1662 C C . CYS A 1 222 ? 1.193 -30.234 -9.742 1 93 222 CYS A C 1
ATOM 1664 O O . CYS A 1 222 ? 0.194 -29.891 -9.109 1 93 222 CYS A O 1
ATOM 1666 N N . ILE A 1 223 ? 1.264 -30.047 -11.023 1 87.62 223 ILE A N 1
ATOM 1667 C CA . ILE A 1 223 ? 0.241 -29.312 -11.766 1 87.62 223 ILE A CA 1
ATOM 1668 C C . ILE A 1 223 ? -1.062 -30.109 -11.766 1 87.62 223 ILE A C 1
ATOM 1670 O O . ILE A 1 223 ? -2.145 -29.531 -11.609 1 87.62 223 ILE A O 1
ATOM 1674 N N . LEU A 1 224 ? -0.956 -31.375 -11.938 1 89.19 224 LEU A N 1
ATOM 1675 C CA . LEU A 1 224 ? -2.145 -32.219 -11.945 1 89.19 224 LEU A CA 1
ATOM 1676 C C . LEU A 1 224 ? -2.834 -32.188 -10.586 1 89.19 224 LEU A C 1
ATOM 1678 O O . LEU A 1 224 ? -4.059 -32.094 -10.508 1 89.19 224 LEU A O 1
ATOM 1682 N N . THR A 1 225 ? -2.021 -32.281 -9.586 1 91.38 225 THR A N 1
ATOM 1683 C CA . THR A 1 225 ? -2.578 -32.25 -8.234 1 91.38 225 THR A CA 1
ATOM 1684 C C . THR A 1 225 ? -3.189 -30.875 -7.953 1 91.38 225 THR A C 1
ATOM 1686 O O . THR A 1 225 ? -4.285 -30.781 -7.395 1 91.38 225 THR A O 1
ATOM 1689 N N . GLN A 1 226 ? -2.471 -29.859 -8.359 1 90.19 226 GLN A N 1
ATOM 1690 C CA . GLN A 1 226 ? -2.936 -28.484 -8.172 1 90.19 226 GLN A CA 1
ATOM 1691 C C . GLN A 1 226 ? -4.262 -28.25 -8.883 1 90.19 226 GLN A C 1
ATOM 1693 O O . GLN A 1 226 ? -5.207 -27.719 -8.289 1 90.19 226 GLN A O 1
ATOM 1698 N N . MET A 1 227 ? -4.32 -28.703 -10.102 1 85.44 227 MET A N 1
ATOM 1699 C CA . MET A 1 227 ? -5.527 -28.484 -10.891 1 85.44 227 MET A CA 1
ATOM 1700 C C . MET A 1 227 ? -6.711 -29.25 -10.297 1 85.44 227 MET A C 1
ATOM 1702 O O . MET A 1 227 ? -7.832 -28.734 -10.273 1 85.44 227 MET A O 1
ATOM 1706 N N . ASN A 1 228 ? -6.477 -30.375 -9.852 1 88.38 228 ASN A N 1
ATOM 1707 C CA . ASN A 1 228 ? -7.531 -31.203 -9.273 1 88.38 228 ASN A CA 1
ATOM 1708 C C . ASN A 1 228 ? -8.125 -30.562 -8.023 1 88.38 228 ASN A C 1
ATOM 1710 O O . ASN A 1 228 ? -9.344 -30.422 -7.914 1 88.38 228 ASN A O 1
ATOM 1714 N N . TYR A 1 229 ? -7.332 -30.094 -7.199 1 89.5 229 TYR A N 1
ATOM 1715 C CA . TYR A 1 229 ? -7.832 -29.578 -5.93 1 89.5 229 TYR A CA 1
ATOM 1716 C C . TYR A 1 229 ? -8.312 -28.141 -6.074 1 89.5 229 TYR A C 1
ATOM 1718 O O . TYR A 1 229 ? -9.195 -27.703 -5.34 1 89.5 229 TYR A O 1
ATOM 1726 N N . LEU A 1 230 ? -7.734 -27.422 -6.973 1 86.62 230 LEU A N 1
ATOM 1727 C CA . LEU A 1 230 ? -8.273 -26.094 -7.25 1 86.62 230 LEU A CA 1
ATOM 1728 C C . LEU A 1 230 ? -9.688 -26.188 -7.805 1 86.62 230 LEU A C 1
ATOM 1730 O O . LEU A 1 230 ? -10.562 -25.406 -7.414 1 86.62 230 LEU A O 1
ATOM 1734 N N . ASN A 1 231 ? -9.891 -27.156 -8.648 1 81.38 231 ASN A N 1
ATOM 1735 C CA . ASN A 1 231 ? -11.219 -27.375 -9.203 1 81.38 231 ASN A CA 1
ATOM 1736 C C . ASN A 1 231 ? -12.219 -27.812 -8.133 1 81.38 231 ASN A C 1
ATOM 1738 O O . ASN A 1 231 ? -13.367 -27.359 -8.133 1 81.38 231 ASN A O 1
ATOM 1742 N N . LYS A 1 232 ? -11.734 -28.562 -7.309 1 85.44 232 LYS A N 1
ATOM 1743 C CA . LYS A 1 232 ? -12.586 -28.984 -6.199 1 85.44 232 LYS A CA 1
ATOM 1744 C C . LYS A 1 232 ? -12.969 -27.781 -5.324 1 85.44 232 LYS A C 1
ATOM 1746 O O . LYS A 1 232 ? -14.117 -27.672 -4.895 1 85.44 232 LYS A O 1
ATOM 1751 N N . ALA A 1 233 ? -12.039 -26.938 -5.098 1 87.12 233 ALA A N 1
ATOM 1752 C CA . ALA A 1 233 ? -12.297 -25.75 -4.281 1 87.12 233 ALA A CA 1
ATOM 1753 C C . ALA A 1 233 ? -13.281 -24.812 -4.98 1 87.12 233 ALA A C 1
ATOM 1755 O O . ALA A 1 233 ? -14.203 -24.297 -4.352 1 87.12 233 ALA A O 1
ATOM 1756 N N . LEU A 1 234 ? -13.133 -24.656 -6.242 1 78.56 234 LEU A N 1
ATOM 1757 C CA . LEU A 1 234 ? -13.961 -23.734 -7.012 1 78.56 234 LEU A CA 1
ATOM 1758 C C . LEU A 1 234 ? -15.367 -24.281 -7.195 1 78.56 234 LEU A C 1
ATOM 1760 O O . LEU A 1 234 ? -16.328 -23.516 -7.363 1 78.56 234 LEU A O 1
ATOM 1764 N N . ASP A 1 235 ? -15.523 -25.562 -7.082 1 79.5 235 ASP A N 1
ATOM 1765 C CA . ASP A 1 235 ? -16.828 -26.219 -7.191 1 79.5 235 ASP A CA 1
ATOM 1766 C C . ASP A 1 235 ? -17.562 -26.188 -5.859 1 79.5 235 ASP A C 1
ATOM 1768 O O . ASP A 1 235 ? -18.797 -26.188 -5.832 1 79.5 235 ASP A O 1
ATOM 1772 N N . THR A 1 236 ? -16.812 -26.172 -4.871 1 83.12 236 THR A N 1
ATOM 1773 C CA . THR A 1 236 ? -17.391 -26.312 -3.543 1 83.12 236 THR A CA 1
ATOM 1774 C C . THR A 1 236 ? -17.641 -24.938 -2.914 1 83.12 236 THR A C 1
ATOM 1776 O O . THR A 1 236 ? -18.641 -24.734 -2.221 1 83.12 236 THR A O 1
ATOM 1779 N N . PHE A 1 237 ? -16.734 -24.062 -3.168 1 81.69 237 PHE A N 1
ATOM 1780 C CA . PHE A 1 237 ? -16.828 -22.766 -2.502 1 81.69 237 PHE A CA 1
ATOM 1781 C C . PHE A 1 237 ? -16.953 -21.641 -3.521 1 81.69 237 PHE A C 1
ATOM 1783 O O . PHE A 1 237 ? -16.75 -21.859 -4.719 1 81.69 237 PHE A O 1
ATOM 1790 N N . ASN A 1 238 ? -17.328 -20.438 -2.947 1 75.44 238 ASN A N 1
ATOM 1791 C CA . ASN A 1 238 ? -17.469 -19.25 -3.791 1 75.44 238 ASN A CA 1
ATOM 1792 C C . ASN A 1 238 ? -16.125 -18.781 -4.32 1 75.44 238 ASN A C 1
ATOM 1794 O O . ASN A 1 238 ? -15.156 -18.672 -3.564 1 75.44 238 ASN A O 1
ATOM 1798 N N . THR A 1 239 ? -16.062 -18.453 -5.605 1 72.94 239 THR A N 1
ATOM 1799 C CA . THR A 1 239 ? -14.852 -18 -6.277 1 72.94 239 THR A CA 1
ATOM 1800 C C . THR A 1 239 ? -14.32 -16.719 -5.629 1 72.94 239 THR A C 1
ATOM 1802 O O . THR A 1 239 ? -13.109 -16.5 -5.559 1 72.94 239 THR A O 1
ATOM 1805 N N . ALA A 1 240 ? -15.188 -15.945 -5.156 1 67.25 240 ALA A N 1
ATOM 1806 C CA . ALA A 1 240 ? -14.828 -14.664 -4.551 1 67.25 240 ALA A CA 1
ATOM 1807 C C . ALA A 1 240 ? -13.992 -14.867 -3.293 1 67.25 240 ALA A C 1
ATOM 1809 O O . ALA A 1 240 ? -13.234 -13.977 -2.891 1 67.25 240 ALA A O 1
ATOM 1810 N N . ILE A 1 241 ? -14.133 -15.992 -2.775 1 77.56 241 ILE A N 1
ATOM 1811 C CA . ILE A 1 241 ? -13.383 -16.312 -1.564 1 77.56 241 ILE A CA 1
ATOM 1812 C C . ILE A 1 241 ? -12.156 -17.141 -1.922 1 77.56 241 ILE A C 1
ATOM 1814 O O . ILE A 1 241 ? -11.055 -16.875 -1.433 1 77.56 241 ILE A O 1
ATOM 1818 N N . VAL A 1 242 ? -12.367 -18 -2.793 1 83.56 242 VAL A N 1
ATOM 1819 C CA . VAL A 1 242 ? -11.32 -18.953 -3.146 1 83.56 242 VAL A CA 1
ATOM 1820 C C . VAL A 1 242 ? -10.164 -18.234 -3.826 1 83.56 242 VAL A C 1
ATOM 1822 O O . VAL A 1 242 ? -9 -18.438 -3.471 1 83.56 242 VAL A O 1
ATOM 1825 N N . SER A 1 243 ? -10.438 -17.328 -4.688 1 81.25 243 SER A N 1
ATOM 1826 C CA . SER A 1 243 ? -9.43 -16.734 -5.555 1 81.25 243 SER A CA 1
ATOM 1827 C C . SER A 1 243 ? -8.461 -15.859 -4.762 1 81.25 243 SER A C 1
ATOM 1829 O O . SER A 1 243 ? -7.246 -16 -4.883 1 81.25 243 SER A O 1
ATOM 1831 N N . PRO A 1 244 ? -8.992 -15.039 -3.961 1 80.5 244 PRO A N 1
ATOM 1832 C CA . PRO A 1 244 ? -8.055 -14.211 -3.201 1 80.5 244 PRO A CA 1
ATOM 1833 C C . PRO A 1 244 ? -7.207 -15.016 -2.219 1 80.5 244 PRO A C 1
ATOM 1835 O O . PRO A 1 244 ? -6.02 -14.734 -2.043 1 80.5 244 PRO A O 1
ATOM 1838 N N . ILE A 1 245 ? -7.812 -15.969 -1.605 1 86.25 245 ILE A N 1
ATOM 1839 C CA . ILE A 1 245 ? -7.086 -16.781 -0.635 1 86.25 245 ILE A CA 1
ATOM 1840 C C . ILE A 1 245 ? -6.004 -17.594 -1.346 1 86.25 245 ILE A C 1
ATOM 1842 O O . ILE A 1 245 ? -4.879 -17.703 -0.859 1 86.25 245 ILE A O 1
ATOM 1846 N N . TYR A 1 246 ? -6.422 -18.172 -2.414 1 89.25 246 TYR A N 1
ATOM 1847 C CA . TYR A 1 246 ? -5.453 -18.922 -3.203 1 89.25 246 TYR A CA 1
ATOM 1848 C C . TYR A 1 246 ? -4.293 -18.031 -3.633 1 89.25 246 TYR A C 1
ATOM 1850 O O . TYR A 1 246 ? -3.127 -18.438 -3.518 1 89.25 246 TYR A O 1
ATOM 1858 N N . TYR A 1 247 ? -4.605 -16.875 -4.105 1 86.56 247 TYR A N 1
ATOM 1859 C CA . TYR A 1 247 ? -3.566 -15.961 -4.562 1 86.56 247 TYR A CA 1
ATOM 1860 C C . TYR A 1 247 ? -2.576 -15.656 -3.445 1 86.56 247 TYR A C 1
ATOM 1862 O O . TYR A 1 247 ? -1.361 -15.703 -3.652 1 86.56 247 TYR A O 1
ATOM 1870 N N . VAL A 1 248 ? -3.068 -15.398 -2.316 1 87.5 248 VAL A N 1
ATOM 1871 C CA . VAL A 1 248 ? -2.238 -15 -1.184 1 87.5 248 VAL A CA 1
ATOM 1872 C C . VAL A 1 248 ? -1.374 -16.188 -0.739 1 87.5 248 VAL A C 1
ATOM 1874 O O . VAL A 1 248 ? -0.163 -16.031 -0.56 1 87.5 248 VAL A O 1
ATOM 1877 N N . MET A 1 249 ? -2.016 -17.312 -0.577 1 90.56 249 MET A N 1
ATOM 1878 C CA . MET A 1 249 ? -1.291 -18.484 -0.074 1 90.56 249 MET A CA 1
ATOM 1879 C C . MET A 1 249 ? -0.288 -18.984 -1.105 1 90.56 249 MET A C 1
ATOM 1881 O O . MET A 1 249 ? 0.864 -19.266 -0.771 1 90.56 249 MET A O 1
ATOM 1885 N N . PHE A 1 250 ? -0.729 -19.047 -2.301 1 92.88 250 PHE A N 1
ATOM 1886 C CA . PHE A 1 250 ? 0.138 -19.469 -3.389 1 92.88 250 PHE A CA 1
ATOM 1887 C C . PHE A 1 250 ? 1.355 -18.562 -3.506 1 92.88 250 PHE A C 1
ATOM 1889 O O . PHE A 1 250 ? 2.49 -19.047 -3.566 1 92.88 250 PHE A O 1
ATOM 1896 N N . THR A 1 251 ? 1.135 -17.281 -3.533 1 92.06 251 THR A N 1
ATOM 1897 C CA . THR A 1 251 ? 2.207 -16.312 -3.711 1 92.06 251 THR A CA 1
ATOM 1898 C C . THR A 1 251 ? 3.16 -16.328 -2.52 1 92.06 251 THR A C 1
ATOM 1900 O O . THR A 1 251 ? 4.379 -16.375 -2.693 1 92.06 251 THR A O 1
ATOM 1903 N N . SER A 1 252 ? 2.621 -16.391 -1.342 1 92.38 252 SER A N 1
ATOM 1904 C CA . SER A 1 252 ? 3.443 -16.391 -0.137 1 92.38 252 SER A CA 1
ATOM 1905 C C . SER A 1 252 ? 4.328 -17.625 -0.075 1 92.38 252 SER A C 1
ATOM 1907 O O . SER A 1 252 ? 5.527 -17.531 0.182 1 92.38 252 SER A O 1
ATOM 1909 N N . LEU A 1 253 ? 3.785 -18.781 -0.327 1 94.75 253 LEU A N 1
ATOM 1910 C CA . LEU A 1 253 ? 4.531 -20.031 -0.263 1 94.75 253 LEU A CA 1
ATOM 1911 C C . LEU A 1 253 ? 5.555 -20.109 -1.392 1 94.75 253 LEU A C 1
ATOM 1913 O O . LEU A 1 253 ? 6.648 -20.656 -1.207 1 94.75 253 LEU A O 1
ATOM 1917 N N . THR A 1 254 ? 5.18 -19.594 -2.521 1 94.19 254 THR A N 1
ATOM 1918 C CA . THR A 1 254 ? 6.102 -19.594 -3.652 1 94.19 254 THR A CA 1
ATOM 1919 C C . THR A 1 254 ? 7.305 -18.703 -3.371 1 94.19 254 THR A C 1
ATOM 1921 O O . THR A 1 254 ? 8.445 -19.078 -3.645 1 94.19 254 THR A O 1
ATOM 1924 N N . ILE A 1 255 ? 7.016 -17.578 -2.83 1 91.25 255 ILE A N 1
ATOM 1925 C CA . ILE A 1 255 ? 8.094 -16.672 -2.48 1 91.25 255 ILE A CA 1
ATOM 1926 C C . ILE A 1 255 ? 8.992 -17.312 -1.426 1 91.25 255 ILE A C 1
ATOM 1928 O O . ILE A 1 255 ? 10.219 -17.234 -1.516 1 91.25 255 ILE A O 1
ATOM 1932 N N . LEU A 1 256 ? 8.398 -17.922 -0.485 1 91.94 256 LEU A N 1
ATOM 1933 C CA . LEU A 1 256 ? 9.156 -18.594 0.564 1 91.94 256 LEU A CA 1
ATOM 1934 C C . LEU A 1 256 ? 10.023 -19.719 -0.016 1 91.94 256 LEU A C 1
ATOM 1936 O O . LEU A 1 256 ? 11.203 -19.828 0.307 1 91.94 256 LEU A O 1
ATOM 1940 N N . ALA A 1 257 ? 9.453 -20.531 -0.854 1 94.19 257 ALA A N 1
ATOM 1941 C CA . ALA A 1 257 ? 10.188 -21.609 -1.498 1 94.19 257 ALA A CA 1
ATOM 1942 C C . ALA A 1 257 ? 11.367 -21.078 -2.309 1 94.19 257 ALA A C 1
ATOM 1944 O O . ALA A 1 257 ? 12.469 -21.641 -2.258 1 94.19 257 ALA A O 1
ATOM 1945 N N . SER A 1 258 ? 11.109 -20.016 -2.984 1 91.44 258 SER A N 1
ATOM 1946 C CA . SER A 1 258 ? 12.156 -19.422 -3.811 1 91.44 258 SER A CA 1
ATOM 1947 C C . SER A 1 258 ? 13.273 -18.844 -2.953 1 91.44 258 SER A C 1
ATOM 1949 O O . SER A 1 258 ? 14.453 -18.984 -3.279 1 91.44 258 SER A O 1
ATOM 1951 N N . ALA A 1 259 ? 12.914 -18.219 -1.9 1 88.94 259 ALA A N 1
ATOM 1952 C CA . ALA A 1 259 ? 13.906 -17.641 -0.998 1 88.94 259 ALA A CA 1
ATOM 1953 C C . ALA A 1 259 ? 14.789 -18.734 -0.387 1 88.94 259 ALA A C 1
ATOM 1955 O O . ALA A 1 259 ? 15.984 -18.531 -0.19 1 88.94 259 ALA A O 1
ATOM 1956 N N . ILE A 1 260 ? 14.227 -19.828 -0.103 1 90.75 260 ILE A N 1
ATOM 1957 C CA . ILE A 1 260 ? 14.961 -20.938 0.51 1 90.75 260 ILE A CA 1
ATOM 1958 C C . ILE A 1 260 ? 15.867 -21.594 -0.528 1 90.75 260 ILE A C 1
ATOM 1960 O O . ILE A 1 260 ? 17.047 -21.812 -0.27 1 90.75 260 ILE A O 1
ATOM 1964 N N . MET A 1 261 ? 15.344 -21.812 -1.653 1 90.25 261 MET A N 1
ATOM 1965 C CA . MET A 1 261 ? 16.078 -22.562 -2.668 1 90.25 261 MET A CA 1
ATOM 1966 C C . MET A 1 261 ? 17.156 -21.688 -3.309 1 90.25 261 MET A C 1
ATOM 1968 O O . MET A 1 261 ? 18.312 -22.125 -3.439 1 90.25 261 MET A O 1
ATOM 1972 N N . PHE A 1 262 ? 16.844 -20.469 -3.615 1 86.38 262 PHE A N 1
ATOM 1973 C CA . PHE A 1 262 ? 17.734 -19.641 -4.402 1 86.38 262 PHE A CA 1
ATOM 1974 C C . PHE A 1 262 ? 18.406 -18.578 -3.527 1 86.38 262 PHE A C 1
ATOM 1976 O O . PHE A 1 262 ? 19.188 -17.766 -4.016 1 86.38 262 PHE A O 1
ATOM 1983 N N . LYS A 1 263 ? 18.062 -18.594 -2.219 1 82.38 263 LYS A N 1
ATOM 1984 C CA . LYS A 1 263 ? 18.672 -17.672 -1.269 1 82.38 263 LYS A CA 1
ATOM 1985 C C . LYS A 1 263 ? 18.594 -16.234 -1.771 1 82.38 263 LYS A C 1
ATOM 1987 O O . LYS A 1 263 ? 19.594 -15.516 -1.762 1 82.38 263 LYS A O 1
ATOM 1992 N N . ASP A 1 264 ? 17.453 -15.883 -2.193 1 78.06 264 ASP A N 1
ATOM 1993 C CA . ASP A 1 264 ? 17.188 -14.57 -2.777 1 78.06 264 ASP A CA 1
ATOM 1994 C C . ASP A 1 264 ? 17.484 -13.461 -1.776 1 78.06 264 ASP A C 1
ATOM 1996 O O . ASP A 1 264 ? 17.875 -12.359 -2.164 1 78.06 264 ASP A O 1
ATOM 2000 N N . TRP A 1 265 ? 17.453 -13.727 -0.489 1 76.19 265 TRP A N 1
ATOM 2001 C CA . TRP A 1 265 ? 17.531 -12.695 0.542 1 76.19 265 TRP A CA 1
ATOM 2002 C C . TRP A 1 265 ? 18.969 -12.492 0.994 1 76.19 265 TRP A C 1
ATOM 2004 O O . TRP A 1 265 ? 19.281 -11.531 1.7 1 76.19 265 TRP A O 1
ATOM 2014 N N . ASP A 1 266 ? 19.844 -13.359 0.471 1 78.44 266 ASP A N 1
ATOM 2015 C CA . ASP A 1 266 ? 21.234 -13.25 0.889 1 78.44 266 ASP A CA 1
ATOM 2016 C C . ASP A 1 266 ? 21.906 -12.023 0.276 1 78.44 266 ASP A C 1
ATOM 2018 O O . ASP A 1 266 ? 22.797 -11.43 0.881 1 78.44 266 ASP A O 1
ATOM 2022 N N . GLN A 1 267 ? 21.406 -11.602 -0.851 1 76.5 267 GLN A N 1
ATOM 2023 C CA . GLN A 1 267 ? 22.047 -10.469 -1.526 1 76.5 267 GLN A CA 1
ATOM 2024 C C . GLN A 1 267 ? 21.25 -9.188 -1.299 1 76.5 267 GLN A C 1
ATOM 2026 O O . GLN A 1 267 ? 21.484 -8.18 -1.974 1 76.5 267 GLN A O 1
ATOM 2031 N N . GLN A 1 268 ? 20.406 -9.281 -0.331 1 83.06 268 GLN A N 1
ATOM 2032 C CA . GLN A 1 268 ? 19.562 -8.109 -0.124 1 83.06 268 GLN A CA 1
ATOM 2033 C C . GLN A 1 268 ? 19.75 -7.531 1.276 1 83.06 268 GLN A C 1
ATOM 2035 O O . GLN A 1 268 ? 20.094 -8.258 2.209 1 83.06 268 GLN A O 1
ATOM 2040 N N . THR A 1 269 ? 19.656 -6.195 1.371 1 86.25 269 THR A N 1
ATOM 2041 C CA . THR A 1 269 ? 19.688 -5.52 2.662 1 86.25 269 THR A CA 1
ATOM 2042 C C . THR A 1 269 ? 18.344 -5.625 3.375 1 86.25 269 THR A C 1
ATOM 2044 O O . THR A 1 269 ? 17.328 -5.934 2.752 1 86.25 269 THR A O 1
ATOM 2047 N N . ALA A 1 270 ? 18.344 -5.477 4.641 1 87.06 270 ALA A N 1
ATOM 2048 C CA . ALA A 1 270 ? 17.141 -5.582 5.461 1 87.06 270 ALA A CA 1
ATOM 2049 C C . ALA A 1 270 ? 16.078 -4.602 4.992 1 87.06 270 ALA A C 1
ATOM 2051 O O . ALA A 1 270 ? 14.914 -4.977 4.82 1 87.06 270 ALA A O 1
ATOM 2052 N N . PRO A 1 271 ? 16.438 -3.316 4.68 1 87.31 271 PRO A N 1
ATOM 2053 C CA . PRO A 1 271 ? 15.406 -2.393 4.195 1 87.31 271 PRO A CA 1
ATOM 2054 C C . PRO A 1 271 ? 14.789 -2.84 2.869 1 87.31 271 PRO A C 1
ATOM 2056 O O . PRO A 1 271 ? 13.594 -2.633 2.641 1 87.31 271 PRO A O 1
ATOM 2059 N N . GLN A 1 272 ? 15.594 -3.482 2.107 1 89 272 GLN A N 1
ATOM 2060 C CA . GLN A 1 272 ? 15.078 -3.957 0.829 1 89 272 GLN A CA 1
ATOM 2061 C C . GLN A 1 272 ? 14.062 -5.078 1.028 1 89 272 GLN A C 1
ATOM 2063 O O . GLN A 1 272 ? 13.016 -5.098 0.376 1 89 272 GLN A O 1
ATOM 2068 N N . ILE A 1 273 ? 14.422 -5.945 1.912 1 89.44 273 ILE A N 1
ATOM 2069 C CA . ILE A 1 273 ? 13.539 -7.078 2.189 1 89.44 273 ILE A CA 1
ATOM 2070 C C . ILE A 1 273 ? 12.227 -6.578 2.791 1 89.44 273 ILE A C 1
ATOM 2072 O O . ILE A 1 273 ? 11.148 -7.004 2.379 1 89.44 273 ILE A O 1
ATOM 2076 N N . ILE A 1 274 ? 12.312 -5.652 3.701 1 92 274 ILE A N 1
ATOM 2077 C CA . ILE A 1 274 ? 11.125 -5.113 4.359 1 92 274 ILE A CA 1
ATOM 2078 C C . ILE A 1 274 ? 10.266 -4.367 3.34 1 92 274 ILE A C 1
ATOM 2080 O O . ILE A 1 274 ? 9.039 -4.461 3.369 1 92 274 ILE A O 1
ATOM 2084 N N . THR A 1 275 ? 10.898 -3.643 2.5 1 92.19 275 THR A N 1
ATOM 2085 C CA . THR A 1 275 ? 10.172 -2.904 1.474 1 92.19 275 THR A CA 1
ATOM 2086 C C . THR A 1 275 ? 9.43 -3.859 0.544 1 92.19 275 THR A C 1
ATOM 2088 O O . THR A 1 275 ? 8.289 -3.598 0.158 1 92.19 275 THR A O 1
ATOM 2091 N N . GLU A 1 276 ? 10.047 -4.98 0.229 1 90.94 276 GLU A N 1
ATOM 2092 C CA . GLU A 1 276 ? 9.398 -5.977 -0.617 1 90.94 276 GLU A CA 1
ATOM 2093 C C . GLU A 1 276 ? 8.188 -6.594 0.082 1 90.94 276 GLU A C 1
ATOM 2095 O O . GLU A 1 276 ? 7.145 -6.809 -0.543 1 90.94 276 GLU A O 1
ATOM 2100 N N . LEU A 1 277 ? 8.391 -6.84 1.32 1 91.81 277 LEU A N 1
ATOM 2101 C CA . LEU A 1 277 ? 7.285 -7.395 2.096 1 91.81 277 LEU A CA 1
ATOM 2102 C C . LEU A 1 277 ? 6.129 -6.402 2.178 1 91.81 277 LEU A C 1
ATOM 2104 O O . LEU A 1 277 ? 4.965 -6.793 2.088 1 91.81 277 LEU A O 1
ATOM 2108 N N . CYS A 1 278 ? 6.469 -5.176 2.305 1 93.62 278 CYS A N 1
ATOM 2109 C CA . CYS A 1 278 ? 5.441 -4.141 2.334 1 93.62 278 CYS A CA 1
ATOM 2110 C C . CYS A 1 278 ? 4.727 -4.047 0.992 1 93.62 278 CYS A C 1
ATOM 2112 O O . CYS A 1 278 ? 3.506 -3.871 0.947 1 93.62 278 CYS A O 1
ATOM 2114 N N . GLY A 1 279 ? 5.504 -4.121 -0.048 1 94 279 GLY A N 1
ATOM 2115 C CA . GLY A 1 279 ? 4.879 -4.16 -1.36 1 94 279 GLY A CA 1
ATOM 2116 C C . GLY A 1 279 ? 3.934 -5.336 -1.534 1 94 279 GLY A C 1
ATOM 2117 O O . GLY A 1 279 ? 2.848 -5.184 -2.1 1 94 279 GLY A O 1
ATOM 2118 N N . PHE A 1 280 ? 4.328 -6.434 -0.989 1 92.94 280 PHE A N 1
ATOM 2119 C CA . PHE A 1 280 ? 3.521 -7.645 -1.075 1 92.94 280 PHE A CA 1
ATOM 2120 C C . PHE A 1 280 ? 2.217 -7.484 -0.302 1 92.94 280 PHE A C 1
ATOM 2122 O O . PHE A 1 280 ? 1.144 -7.812 -0.81 1 92.94 280 PHE A O 1
ATOM 2129 N N . ILE A 1 281 ? 2.266 -6.977 0.829 1 94.12 281 ILE A N 1
ATOM 2130 C CA . ILE A 1 281 ? 1.083 -6.758 1.654 1 94.12 281 ILE A CA 1
ATOM 2131 C C . ILE A 1 281 ? 0.152 -5.762 0.969 1 94.12 281 ILE A C 1
ATOM 2133 O O . ILE A 1 281 ? -1.071 -5.91 1.018 1 94.12 281 ILE A O 1
ATOM 2137 N N . THR A 1 282 ? 0.708 -4.781 0.393 1 95.5 282 THR A N 1
ATOM 2138 C CA . THR A 1 282 ? -0.075 -3.797 -0.345 1 95.5 282 THR A CA 1
ATOM 2139 C C . THR A 1 282 ? -0.841 -4.457 -1.486 1 95.5 282 THR A C 1
ATOM 2141 O O . THR A 1 282 ? -2.033 -4.203 -1.673 1 95.5 282 THR A O 1
ATOM 2144 N N . ILE A 1 283 ? -0.167 -5.344 -2.18 1 94 283 ILE A N 1
ATOM 2145 C CA . ILE A 1 283 ? -0.802 -6.055 -3.283 1 94 283 ILE A CA 1
ATOM 2146 C C . ILE A 1 283 ? -1.92 -6.945 -2.748 1 94 283 ILE A C 1
ATOM 2148 O O . ILE A 1 283 ? -3.012 -6.996 -3.318 1 94 283 ILE A O 1
ATOM 2152 N N . LEU A 1 284 ? -1.662 -7.609 -1.681 1 91.62 284 LEU A N 1
ATOM 2153 C CA . LEU A 1 284 ? -2.656 -8.492 -1.081 1 91.62 284 LEU A CA 1
ATOM 2154 C C . LEU A 1 284 ? -3.898 -7.711 -0.667 1 91.62 284 LEU A C 1
ATOM 2156 O O . LEU A 1 284 ? -5.023 -8.164 -0.892 1 91.62 284 LEU A O 1
ATOM 2160 N N . SER A 1 285 ? -3.635 -6.59 -0.12 1 92.5 285 SER A N 1
ATOM 2161 C CA . SER A 1 285 ? -4.75 -5.742 0.284 1 92.5 285 SER A CA 1
ATOM 2162 C C . SER A 1 285 ? -5.547 -5.266 -0.925 1 92.5 285 SER A C 1
ATOM 2164 O O . SER A 1 285 ? -6.781 -5.242 -0.892 1 92.5 285 SER A O 1
ATOM 2166 N N . GLY A 1 286 ? -4.852 -4.863 -1.917 1 92 286 GLY A N 1
ATOM 2167 C CA . GLY A 1 286 ? -5.523 -4.457 -3.141 1 92 286 GLY A CA 1
ATOM 2168 C C . GLY A 1 286 ? -6.352 -5.566 -3.766 1 92 286 GLY A C 1
ATOM 2169 O O . GLY A 1 286 ? -7.48 -5.336 -4.203 1 92 286 GLY A O 1
ATOM 2170 N N . THR A 1 287 ? -5.793 -6.75 -3.82 1 88.44 287 THR A N 1
ATOM 2171 C CA . THR A 1 287 ? -6.504 -7.891 -4.387 1 88.44 287 THR A CA 1
ATOM 2172 C C . THR A 1 287 ? -7.746 -8.219 -3.564 1 88.44 287 THR A C 1
ATOM 2174 O O . THR A 1 287 ? -8.789 -8.57 -4.121 1 88.44 287 THR A O 1
ATOM 2177 N N . PHE A 1 288 ? -7.598 -8.156 -2.348 1 86.31 288 PHE A N 1
ATOM 2178 C CA . PHE A 1 288 ? -8.734 -8.391 -1.462 1 86.31 288 PHE A CA 1
ATOM 2179 C C . PHE A 1 288 ? -9.859 -7.406 -1.762 1 86.31 288 PHE A C 1
ATOM 2181 O O . PHE A 1 288 ? -11.023 -7.797 -1.845 1 86.31 288 PHE A O 1
ATOM 2188 N N . LEU A 1 289 ? -9.539 -6.176 -1.876 1 86.5 289 LEU A N 1
ATOM 2189 C CA . LEU A 1 289 ? -10.539 -5.156 -2.168 1 86.5 289 LEU A CA 1
ATOM 2190 C C . LEU A 1 289 ? -11.195 -5.406 -3.521 1 86.5 289 LEU A C 1
ATOM 2192 O O . LEU A 1 289 ? -12.406 -5.219 -3.676 1 86.5 289 LEU A O 1
ATOM 2196 N N . LEU A 1 290 ? -10.414 -5.828 -4.465 1 84.44 290 LEU A N 1
ATOM 2197 C CA . LEU A 1 290 ? -10.922 -6.09 -5.805 1 84.44 290 LEU A CA 1
ATOM 2198 C C . LEU A 1 290 ? -11.898 -7.266 -5.797 1 84.44 290 LEU A C 1
ATOM 2200 O O . LEU A 1 290 ? -12.938 -7.215 -6.457 1 84.44 290 LEU A O 1
ATOM 2204 N N . HIS A 1 291 ? -11.633 -8.234 -5.047 1 80.19 291 HIS A N 1
ATOM 2205 C CA . HIS A 1 291 ? -12.5 -9.406 -4.984 1 80.19 291 HIS A CA 1
ATOM 2206 C C . HIS A 1 291 ? -13.758 -9.125 -4.172 1 80.19 291 HIS A C 1
ATOM 2208 O O . HIS A 1 291 ? -14.828 -9.641 -4.48 1 80.19 291 HIS A O 1
ATOM 2214 N N . ALA A 1 292 ? -13.586 -8.32 -3.156 1 74.69 292 ALA A N 1
ATOM 2215 C CA . ALA A 1 292 ? -14.727 -7.961 -2.316 1 74.69 292 ALA A CA 1
ATOM 2216 C C . ALA A 1 292 ? -15.75 -7.152 -3.102 1 74.69 292 ALA A C 1
ATOM 2218 O O . ALA A 1 292 ? -16.953 -7.227 -2.83 1 74.69 292 ALA A O 1
ATOM 2219 N N . THR A 1 293 ? -15.367 -6.387 -4 1 73.75 293 THR A N 1
ATOM 2220 C CA . THR A 1 293 ? -16.281 -5.527 -4.754 1 73.75 293 THR A CA 1
ATOM 2221 C C . THR A 1 293 ? -16.891 -6.289 -5.922 1 73.75 293 THR A C 1
ATOM 2223 O O . THR A 1 293 ? -17.938 -5.891 -6.445 1 73.75 293 THR A O 1
ATOM 2226 N N . LYS A 1 294 ? -16.188 -7.227 -6.441 1 67.69 294 LYS A N 1
ATOM 2227 C CA . LYS A 1 294 ? -16.734 -7.992 -7.559 1 67.69 294 LYS A CA 1
ATOM 2228 C C . LYS A 1 294 ? -18.094 -8.594 -7.207 1 67.69 294 LYS A C 1
ATOM 2230 O O . LYS A 1 294 ? -18.969 -8.68 -8.062 1 67.69 294 LYS A O 1
ATOM 2235 N N . ASP A 1 295 ? -18.344 -8.922 -5.938 1 55.88 295 ASP A N 1
ATOM 2236 C CA . ASP A 1 295 ? -19.594 -9.539 -5.527 1 55.88 295 ASP A CA 1
ATOM 2237 C C . ASP A 1 295 ? -20.625 -8.484 -5.137 1 55.88 295 ASP A C 1
ATOM 2239 O O . ASP A 1 295 ? -21.797 -8.812 -4.891 1 55.88 295 ASP A O 1
ATOM 2243 N N . MET A 1 296 ? -20.156 -7.34 -4.688 1 53.66 296 MET A N 1
ATOM 2244 C CA . MET A 1 296 ? -21.125 -6.336 -4.285 1 53.66 296 MET A CA 1
ATOM 2245 C C . MET A 1 296 ? -22.062 -5.992 -5.441 1 53.66 296 MET A C 1
ATOM 2247 O O . MET A 1 296 ? -23.172 -5.496 -5.223 1 53.66 296 MET A O 1
ATOM 2251 N N . GLY A 1 297 ? -22.344 -6.809 -6.27 1 49.91 297 GLY A N 1
ATOM 2252 C CA . GLY A 1 297 ? -23.312 -6.633 -7.344 1 49.91 297 GLY A CA 1
ATOM 2253 C C . GLY A 1 297 ? -23.531 -5.176 -7.715 1 49.91 297 GLY A C 1
ATOM 2254 O O . GLY A 1 297 ? -22.719 -4.316 -7.379 1 49.91 297 GLY A O 1
ATOM 2255 N N . ASP A 1 298 ? -24.719 -4.828 -8.594 1 47.44 298 ASP A N 1
ATOM 2256 C CA . ASP A 1 298 ? -25.312 -3.559 -9.008 1 47.44 298 ASP A CA 1
ATOM 2257 C C . ASP A 1 298 ? -25.766 -2.748 -7.805 1 47.44 298 ASP A C 1
ATOM 2259 O O . ASP A 1 298 ? -26.609 -1.858 -7.934 1 47.44 298 ASP A O 1
ATOM 2263 N N . ALA A 1 299 ? -25.75 -3.252 -6.676 1 39.88 299 ALA A N 1
ATOM 2264 C CA . ALA A 1 299 ? -26.391 -2.471 -5.621 1 39.88 299 ALA A CA 1
ATOM 2265 C C . ALA A 1 299 ? -25.781 -1.075 -5.523 1 39.88 299 ALA A C 1
ATOM 2267 O O . ALA A 1 299 ? -24.562 -0.915 -5.633 1 39.88 299 ALA A O 1
ATOM 2268 N N . PRO A 1 300 ? -26.609 -0.065 -5.68 1 38.72 300 PRO A N 1
ATOM 2269 C CA . PRO A 1 300 ? -26.156 1.324 -5.625 1 38.72 300 PRO A CA 1
ATOM 2270 C C . PRO A 1 300 ? -25.156 1.572 -4.496 1 38.72 300 PRO A C 1
ATOM 2272 O O . PRO A 1 300 ? -25.344 1.066 -3.385 1 38.72 300 PRO A O 1
ATOM 2275 N N . ALA A 1 301 ? -24.078 1.623 -4.715 1 40.5 301 ALA A N 1
ATOM 2276 C CA . ALA A 1 301 ? -23.047 1.945 -3.723 1 40.5 301 ALA A CA 1
ATOM 2277 C C . ALA A 1 301 ? -23.609 2.863 -2.637 1 40.5 301 ALA A C 1
ATOM 2279 O O . ALA A 1 301 ? -24.094 3.957 -2.932 1 40.5 301 ALA A O 1
ATOM 2280 N N . GLY A 1 302 ? -24.141 2.367 -1.624 1 35.78 302 GLY A N 1
ATOM 2281 C CA . GLY A 1 302 ? -24.484 3.242 -0.518 1 35.78 302 GLY A CA 1
ATOM 2282 C C . GLY A 1 302 ? -23.531 4.402 -0.344 1 35.78 302 GLY A C 1
ATOM 2283 O O . GLY A 1 302 ? -23.719 5.25 0.529 1 35.78 302 GLY A O 1
ATOM 2284 N N . LEU A 1 303 ? -22.406 4.25 -0.84 1 39.09 303 LEU A N 1
ATOM 2285 C CA . LEU A 1 303 ? -21.5 5.383 -0.737 1 39.09 303 LEU A CA 1
ATOM 2286 C C . LEU A 1 303 ? -21.906 6.504 -1.686 1 39.09 303 LEU A C 1
ATOM 2288 O O . LEU A 1 303 ? -21.469 7.645 -1.538 1 39.09 303 LEU A O 1
ATOM 2292 N N . SER A 1 304 ? -22.516 6.242 -2.803 1 38.06 304 SER A N 1
ATOM 2293 C CA . SER A 1 304 ? -23.109 7.293 -3.619 1 38.06 304 SER A CA 1
ATOM 2294 C C . SER A 1 304 ? -24.094 8.133 -2.807 1 38.06 304 SER A C 1
ATOM 2296 O O . SER A 1 304 ? -24.312 9.305 -3.113 1 38.06 304 SER A O 1
ATOM 2298 N N . SER A 1 305 ? -24.891 7.543 -1.988 1 36.59 305 SER A N 1
ATOM 2299 C CA . SER A 1 305 ? -25.75 8.359 -1.13 1 36.59 305 SER A CA 1
ATOM 2300 C C . SER A 1 305 ? -24.922 9.305 -0.266 1 36.59 305 SER A C 1
ATOM 2302 O O . SER A 1 305 ? -25.438 10.312 0.229 1 36.59 305 SER A O 1
ATOM 2304 N N . PHE A 1 306 ? -23.703 8.992 -0.1 1 35.81 306 PHE A N 1
ATOM 2305 C CA . PHE A 1 306 ? -22.875 9.852 0.745 1 35.81 306 PHE A CA 1
ATOM 2306 C C . PHE A 1 306 ? -22.453 11.102 -0.013 1 35.81 306 PHE A C 1
ATOM 2308 O O . PHE A 1 306 ? -22.156 12.133 0.594 1 35.81 306 PHE A O 1
ATOM 2315 N N . ILE A 1 307 ? -22.328 10.984 -1.301 1 37.28 307 ILE A N 1
ATOM 2316 C CA . ILE A 1 307 ? -22 12.188 -2.047 1 37.28 307 ILE A CA 1
ATOM 2317 C C . ILE A 1 307 ? -23.266 12.961 -2.383 1 37.28 307 ILE A C 1
ATOM 2319 O O . ILE A 1 307 ? -23.219 14.055 -2.949 1 37.28 307 ILE A O 1
ATOM 2323 N N . GLN A 1 308 ? -24.422 12.352 -2.355 1 32.75 308 GLN A N 1
ATOM 2324 C CA . GLN A 1 308 ? -25.578 13.18 -2.678 1 32.75 308 GLN A CA 1
ATOM 2325 C C . GLN A 1 308 ? -25.922 14.125 -1.524 1 32.75 308 GLN A C 1
ATOM 2327 O O . GLN A 1 308 ? -25.859 13.727 -0.358 1 32.75 308 GLN A O 1
ATOM 2332 N N . PRO A 1 309 ? -26 15.453 -1.81 1 34.03 309 PRO A N 1
ATOM 2333 C CA . PRO A 1 309 ? -26.562 16.391 -0.836 1 34.03 309 PRO A CA 1
ATOM 2334 C C . PRO A 1 309 ? -27.844 15.875 -0.192 1 34.03 309 PRO A C 1
ATOM 2336 O O . PRO A 1 309 ? -28.625 15.172 -0.841 1 34.03 309 PRO A O 1
ATOM 2339 N N . GLY A 1 310 ? -27.797 15.422 0.971 1 32.19 310 GLY A N 1
ATOM 2340 C CA . GLY A 1 310 ? -29.078 15.203 1.627 1 32.19 310 GLY A CA 1
ATOM 2341 C C . GLY A 1 310 ? -30.141 16.219 1.222 1 32.19 310 GLY A C 1
ATOM 2342 O O . GLY A 1 310 ? -29.922 17.422 1.367 1 32.19 310 GLY A O 1
ATOM 2343 N N . LYS A 1 311 ? -31 15.938 0.34 1 30.53 311 LYS A N 1
ATOM 2344 C CA . LYS A 1 311 ? -32.25 16.703 0.284 1 30.53 311 LYS A CA 1
ATOM 2345 C C . LYS A 1 311 ? -32.906 16.766 1.656 1 30.53 311 LYS A C 1
ATOM 2347 O O . LYS A 1 311 ? -33.438 15.758 2.141 1 30.53 311 LYS A O 1
ATOM 2352 N N . TYR A 1 312 ? -32.312 17.531 2.656 1 28.45 312 TYR A N 1
ATOM 2353 C CA . TYR A 1 312 ? -33.219 18 3.693 1 28.45 312 TYR A CA 1
ATOM 2354 C C . TYR A 1 312 ? -34.5 18.578 3.082 1 28.45 312 TYR A C 1
ATOM 2356 O O . TYR A 1 312 ? -34.438 19.625 2.412 1 28.45 312 TYR A O 1
ATOM 2364 N N . THR A 1 313 ? -35.219 17.797 2.416 1 25.02 313 THR A N 1
ATOM 2365 C CA . THR A 1 313 ? -36.594 18.266 2.305 1 25.02 313 THR A CA 1
ATOM 2366 C C . THR A 1 313 ? -37.188 18.594 3.678 1 25.02 313 THR A C 1
ATOM 2368 O O . THR A 1 313 ? -37.125 17.766 4.59 1 25.02 313 THR A O 1
ATOM 2371 N N . HIS A 1 314 ? -37.156 19.875 4.012 1 26.41 314 HIS A N 1
ATOM 2372 C CA . HIS A 1 314 ? -38.094 20.547 4.887 1 26.41 314 HIS A CA 1
ATOM 2373 C C . HIS A 1 314 ? -39.531 20.031 4.648 1 26.41 314 HIS A C 1
ATOM 2375 O O . HIS A 1 314 ? -40.156 20.391 3.658 1 26.41 314 HIS A O 1
ATOM 2381 N N . THR A 1 315 ? -39.812 18.719 4.789 1 22.36 315 THR A N 1
ATOM 2382 C CA . THR A 1 315 ? -41.219 18.672 5.227 1 22.36 315 THR A CA 1
ATOM 2383 C C . THR A 1 315 ? -41.312 19.016 6.711 1 22.36 315 THR A C 1
ATOM 2385 O O . THR A 1 315 ? -40.469 18.609 7.508 1 22.36 315 THR A O 1
ATOM 2388 N N . MET B 1 1 ? 19.297 5.195 8.594 1 65.62 1 MET B N 1
ATOM 2389 C CA . MET B 1 1 ? 18.641 6.438 8.992 1 65.62 1 MET B CA 1
ATOM 2390 C C . MET B 1 1 ? 19.547 7.254 9.914 1 65.62 1 MET B C 1
ATOM 2392 O O . MET B 1 1 ? 20.234 6.695 10.766 1 65.62 1 MET B O 1
ATOM 2396 N N . SER B 1 2 ? 19.609 8.539 9.68 1 75.94 2 SER B N 1
ATOM 2397 C CA . SER B 1 2 ? 20.422 9.422 10.508 1 75.94 2 SER B CA 1
ATOM 2398 C C . SER B 1 2 ? 19.828 9.562 11.906 1 75.94 2 SER B C 1
ATOM 2400 O O . SER B 1 2 ? 18.641 9.312 12.117 1 75.94 2 SER B O 1
ATOM 2402 N N . SER B 1 3 ? 20.625 9.852 12.875 1 82.19 3 SER B N 1
ATOM 2403 C CA . SER B 1 3 ? 20.203 10.055 14.25 1 82.19 3 SER B CA 1
ATOM 2404 C C . SER B 1 3 ? 19.094 11.102 14.328 1 82.19 3 SER B C 1
ATOM 2406 O O . SER B 1 3 ? 18.125 10.938 15.086 1 82.19 3 SER B O 1
ATOM 2408 N N . ASP B 1 4 ? 19.141 12.086 13.562 1 82.56 4 ASP B N 1
ATOM 2409 C CA . ASP B 1 4 ? 18.125 13.125 13.539 1 82.56 4 ASP B CA 1
ATOM 2410 C C . ASP B 1 4 ? 16.797 12.586 12.992 1 82.56 4 ASP B C 1
ATOM 2412 O O . ASP B 1 4 ? 15.734 12.867 13.547 1 82.56 4 ASP B O 1
ATOM 2416 N N . ASN B 1 5 ? 16.875 11.789 12.008 1 86.81 5 ASN B N 1
ATOM 2417 C CA . ASN B 1 5 ? 15.664 11.18 11.445 1 86.81 5 ASN B CA 1
ATOM 2418 C C . ASN B 1 5 ? 14.977 10.266 12.461 1 86.81 5 ASN B C 1
ATOM 2420 O O . ASN B 1 5 ? 13.75 10.188 12.5 1 86.81 5 ASN B O 1
ATOM 2424 N N . GLU B 1 6 ? 15.805 9.68 13.266 1 89.44 6 GLU B N 1
ATOM 2425 C CA . GLU B 1 6 ? 15.242 8.789 14.281 1 89.44 6 GLU B CA 1
ATOM 2426 C C . GLU B 1 6 ? 14.492 9.578 15.352 1 89.44 6 GLU B C 1
ATOM 2428 O O . GLU B 1 6 ? 13.43 9.164 15.805 1 89.44 6 GLU B O 1
ATOM 2433 N N . LYS B 1 7 ? 15.047 10.695 15.719 1 88.75 7 LYS B N 1
ATOM 2434 C CA . LYS B 1 7 ? 14.375 11.562 16.688 1 88.75 7 LYS B CA 1
ATOM 2435 C C . LYS B 1 7 ? 13.078 12.117 16.125 1 88.75 7 LYS B C 1
ATOM 2437 O O . LYS B 1 7 ? 12.047 12.117 16.797 1 88.75 7 LYS B O 1
ATOM 2442 N N . GLY B 1 8 ? 13.188 12.562 14.914 1 90 8 GLY B N 1
ATOM 2443 C CA . GLY B 1 8 ? 11.984 13.055 14.25 1 90 8 GLY B CA 1
ATOM 2444 C C . GLY B 1 8 ? 10.898 12 14.125 1 90 8 GLY B C 1
ATOM 2445 O O . GLY B 1 8 ? 9.719 12.289 14.336 1 90 8 GLY B O 1
ATOM 2446 N N . LEU B 1 9 ? 11.359 10.836 13.812 1 92.06 9 LEU B N 1
ATOM 2447 C CA . LEU B 1 9 ? 10.43 9.727 13.688 1 92.06 9 LEU B CA 1
ATOM 2448 C C . LEU B 1 9 ? 9.773 9.414 15.031 1 92.06 9 LEU B C 1
ATOM 2450 O O . LEU B 1 9 ? 8.547 9.25 15.102 1 92.06 9 LEU B O 1
ATOM 2454 N N . ALA B 1 10 ? 10.547 9.344 16.047 1 93.69 10 ALA B N 1
ATOM 2455 C CA . ALA B 1 10 ? 10.023 9.055 17.391 1 93.69 10 ALA B CA 1
ATOM 2456 C C . ALA B 1 10 ? 9.023 10.117 17.828 1 93.69 10 ALA B C 1
ATOM 2458 O O . ALA B 1 10 ? 7.969 9.797 18.375 1 93.69 10 ALA B O 1
ATOM 2459 N N . LEU B 1 11 ? 9.336 11.312 17.531 1 93 11 LEU B N 1
ATOM 2460 C CA . LEU B 1 11 ? 8.461 12.422 17.891 1 93 11 LEU B CA 1
ATOM 2461 C C . LEU B 1 11 ? 7.176 12.375 17.062 1 93 11 LEU B C 1
ATOM 2463 O O . LEU B 1 11 ? 6.086 12.625 17.594 1 93 11 LEU B O 1
ATOM 2467 N N . ALA B 1 12 ? 7.312 12.102 15.836 1 93.38 12 ALA B N 1
ATOM 2468 C CA . ALA B 1 12 ? 6.145 12.023 14.961 1 93.38 12 ALA B CA 1
ATOM 2469 C C . ALA B 1 12 ? 5.207 10.898 15.391 1 93.38 12 ALA B C 1
ATOM 2471 O O . ALA B 1 12 ? 3.99 11.078 15.445 1 93.38 12 ALA B O 1
ATOM 2472 N N . VAL B 1 13 ? 5.77 9.758 15.695 1 93.94 13 VAL B N 1
ATOM 2473 C CA . VAL B 1 13 ? 4.973 8.617 16.141 1 93.94 13 VAL B CA 1
ATOM 2474 C C . VAL B 1 13 ? 4.305 8.938 17.469 1 93.94 13 VAL B C 1
ATOM 2476 O O . VAL B 1 13 ? 3.115 8.664 17.656 1 93.94 13 VAL B O 1
ATOM 2479 N N . SER B 1 14 ? 5.043 9.539 18.359 1 94.62 14 SER B N 1
ATOM 2480 C CA . SER B 1 14 ? 4.488 9.945 19.641 1 94.62 14 SER B CA 1
ATOM 2481 C C . SER B 1 14 ? 3.357 10.953 19.469 1 94.62 14 SER B C 1
ATOM 2483 O O . SER B 1 14 ? 2.334 10.875 20.141 1 94.62 14 SER B O 1
ATOM 2485 N N . SER B 1 15 ? 3.611 11.844 18.625 1 94.25 15 SER B N 1
ATOM 2486 C CA . SER B 1 15 ? 2.588 12.836 18.312 1 94.25 15 SER B CA 1
ATOM 2487 C C . SER B 1 15 ? 1.298 12.172 17.844 1 94.25 15 SER B C 1
ATOM 2489 O O . SER B 1 15 ? 0.207 12.531 18.281 1 94.25 15 SER B O 1
ATOM 2491 N N . SER B 1 16 ? 1.422 11.227 17 1 92.81 16 SER B N 1
ATOM 2492 C CA . SER B 1 16 ? 0.255 10.531 16.469 1 92.81 16 SER B CA 1
ATOM 2493 C C . SER B 1 16 ? -0.488 9.773 17.562 1 92.81 16 SER B C 1
ATOM 2495 O O . SER B 1 16 ? -1.719 9.711 17.562 1 92.81 16 SER B O 1
ATOM 2497 N N . LEU B 1 17 ? 0.23 9.258 18.453 1 93.94 17 LEU B N 1
ATOM 2498 C CA . LEU B 1 17 ? -0.388 8.57 19.578 1 93.94 17 LEU B CA 1
ATOM 2499 C C . LEU B 1 17 ? -1.179 9.547 20.453 1 93.94 17 LEU B C 1
ATOM 2501 O O . LEU B 1 17 ? -2.322 9.266 20.812 1 93.94 17 LEU B O 1
ATOM 2505 N N . PHE B 1 18 ? -0.585 10.641 20.719 1 93.75 18 PHE B N 1
ATOM 2506 C CA . PHE B 1 18 ? -1.239 11.641 21.562 1 93.75 18 PHE B CA 1
ATOM 2507 C C . PHE B 1 18 ? -2.451 12.234 20.844 1 93.75 18 PHE B C 1
ATOM 2509 O O . PHE B 1 18 ? -3.531 12.336 21.438 1 93.75 18 PHE B O 1
ATOM 2516 N N . ILE B 1 19 ? -2.301 12.539 19.672 1 89.94 19 ILE B N 1
ATOM 2517 C CA . ILE B 1 19 ? -3.387 13.156 18.922 1 89.94 19 ILE B CA 1
ATOM 2518 C C . ILE B 1 19 ? -4.523 12.148 18.734 1 89.94 19 ILE B C 1
ATOM 2520 O O . ILE B 1 19 ? -5.691 12.477 18.969 1 89.94 19 ILE B O 1
ATOM 2524 N N . GLY B 1 20 ? -4.184 10.969 18.359 1 90.06 20 GLY B N 1
ATOM 2525 C CA . GLY B 1 20 ? -5.203 9.938 18.219 1 90.06 20 GLY B CA 1
ATOM 2526 C C . GLY B 1 20 ? -5.961 9.672 19.5 1 90.06 20 GLY B C 1
ATOM 2527 O O . GLY B 1 20 ? -7.188 9.57 19.5 1 90.06 20 GLY B O 1
ATOM 2528 N N . ALA B 1 21 ? -5.242 9.586 20.547 1 91.94 21 ALA B N 1
ATOM 2529 C CA . ALA B 1 21 ? -5.863 9.352 21.844 1 91.94 21 ALA B CA 1
ATOM 2530 C C . ALA B 1 21 ? -6.73 10.539 22.266 1 91.94 21 ALA B C 1
ATOM 2532 O O . ALA B 1 21 ? -7.789 10.359 22.859 1 91.94 21 ALA B O 1
ATOM 2533 N N . SER B 1 22 ? -6.25 11.641 21.938 1 91.06 22 SER B N 1
ATOM 2534 C CA . SER B 1 22 ? -6.977 12.852 22.312 1 91.06 22 SER B CA 1
ATOM 2535 C C . SER B 1 22 ? -8.383 12.859 21.734 1 91.06 22 SER B C 1
ATOM 2537 O O . SER B 1 22 ? -9.328 13.305 22.391 1 91.06 22 SER B O 1
ATOM 2539 N N . PHE B 1 23 ? -8.523 12.391 20.547 1 83.69 23 PHE B N 1
ATOM 2540 C CA . PHE B 1 23 ? -9.828 12.367 19.891 1 83.69 23 PHE B CA 1
ATOM 2541 C C . PHE B 1 23 ? -10.797 11.477 20.672 1 83.69 23 PHE B C 1
ATOM 2543 O O . PHE B 1 23 ? -11.969 11.812 20.828 1 83.69 23 PHE B O 1
ATOM 2550 N N . ILE B 1 24 ? -10.367 10.391 21.125 1 87.06 24 ILE B N 1
ATOM 2551 C CA . ILE B 1 24 ? -11.227 9.445 21.828 1 87.06 24 ILE B CA 1
ATOM 2552 C C . ILE B 1 24 ? -11.562 9.984 23.203 1 87.06 24 ILE B C 1
ATOM 2554 O O . ILE B 1 24 ? -12.703 9.883 23.672 1 87.06 24 ILE B O 1
ATOM 2558 N N . ILE B 1 25 ? -10.555 10.57 23.875 1 88.31 25 ILE B N 1
ATOM 2559 C CA . ILE B 1 25 ? -10.781 11.164 25.188 1 88.31 25 ILE B CA 1
ATOM 2560 C C . ILE B 1 25 ? -11.797 12.289 25.078 1 88.31 25 ILE B C 1
ATOM 2562 O O . ILE B 1 25 ? -12.719 12.391 25.906 1 88.31 25 ILE B O 1
ATOM 2566 N N . LYS B 1 26 ? -11.633 13.055 24.094 1 84.75 26 LYS B N 1
ATOM 2567 C CA . LYS B 1 26 ? -12.578 14.141 23.859 1 84.75 26 LYS B CA 1
ATOM 2568 C C . LYS B 1 26 ? -13.977 13.609 23.547 1 84.75 26 LYS B C 1
ATOM 2570 O O . LYS B 1 26 ? -14.977 14.148 24.016 1 84.75 26 LYS B O 1
ATOM 2575 N N . LYS B 1 27 ? -14.016 12.57 22.75 1 81.69 27 LYS B N 1
ATOM 2576 C CA . LYS B 1 27 ? -15.297 11.977 22.406 1 81.69 27 LYS B CA 1
ATOM 2577 C C . LYS B 1 27 ? -15.992 11.398 23.641 1 81.69 27 LYS B C 1
ATOM 2579 O O . LYS B 1 27 ? -17.203 11.547 23.812 1 81.69 27 LYS B O 1
ATOM 2584 N N . LYS B 1 28 ? -15.234 10.742 24.438 1 85.12 28 LYS B N 1
ATOM 2585 C CA . LYS B 1 28 ? -15.781 10.211 25.688 1 85.12 28 LYS B CA 1
ATOM 2586 C C . LYS B 1 28 ? -16.281 11.336 26.578 1 85.12 28 LYS B C 1
ATOM 2588 O O . LYS B 1 28 ? -17.328 11.203 27.219 1 85.12 28 LYS B O 1
ATOM 2593 N N . GLY B 1 29 ? -15.5 12.352 26.641 1 81.19 29 GLY B N 1
ATOM 2594 C CA . GLY B 1 29 ? -15.93 13.5 27.422 1 81.19 29 GLY B CA 1
ATOM 2595 C C . GLY B 1 29 ? -17.203 14.133 26.906 1 81.19 29 GLY B C 1
ATOM 2596 O O . GLY B 1 29 ? -18.062 14.555 27.688 1 81.19 29 GLY B O 1
ATOM 2597 N N . LEU B 1 30 ? -17.328 14.188 25.641 1 78.19 30 LEU B N 1
ATOM 2598 C CA . LEU B 1 30 ? -18.531 14.742 25.031 1 78.19 30 LEU B CA 1
ATOM 2599 C C . LEU B 1 30 ? -19.75 13.867 25.328 1 78.19 30 LEU B C 1
ATOM 2601 O O . LEU B 1 30 ? -20.828 14.391 25.609 1 78.19 30 LEU B O 1
ATOM 2605 N N . LYS B 1 31 ? -19.547 12.555 25.219 1 79.44 31 LYS B N 1
ATOM 2606 C CA . LYS B 1 31 ? -20.625 11.625 25.531 1 79.44 31 LYS B CA 1
ATOM 2607 C C . LYS B 1 31 ? -21.062 11.75 26.984 1 79.44 31 LYS B C 1
ATOM 2609 O O . LYS B 1 31 ? -22.25 11.711 27.297 1 79.44 31 LYS B O 1
ATOM 2614 N N . ARG B 1 32 ? -20.156 11.922 27.812 1 82 32 ARG B N 1
ATOM 2615 C CA . ARG B 1 32 ? -20.453 12.078 29.234 1 82 32 ARG B CA 1
ATOM 2616 C C . ARG B 1 32 ? -21.172 13.398 29.484 1 82 32 ARG B C 1
ATOM 2618 O O . ARG B 1 32 ? -22.078 13.461 30.328 1 82 32 ARG B O 1
ATOM 2625 N N . ALA B 1 33 ? -20.719 14.383 28.844 1 75.69 33 ALA B N 1
ATOM 2626 C CA . ALA B 1 33 ? -21.359 15.688 28.969 1 75.69 33 ALA B CA 1
ATOM 2627 C C . ALA B 1 33 ? -22.797 15.656 28.453 1 75.69 33 ALA B C 1
ATOM 2629 O O . ALA B 1 33 ? -23.688 16.297 29 1 75.69 33 ALA B O 1
ATOM 2630 N N . GLY B 1 34 ? -22.953 14.938 27.375 1 72.12 34 GLY B N 1
ATOM 2631 C CA . GLY B 1 34 ? -24.281 14.797 26.812 1 72.12 34 GLY B CA 1
ATOM 2632 C C . GLY B 1 34 ? -25.234 14.016 27.703 1 72.12 34 GLY B C 1
ATOM 2633 O O . GLY B 1 34 ? -26.422 14.32 27.797 1 72.12 34 GLY B O 1
ATOM 2634 N N . ALA B 1 35 ? -24.734 13.016 28.359 1 70.38 35 ALA B N 1
ATOM 2635 C CA . ALA B 1 35 ? -25.547 12.188 29.234 1 70.38 35 ALA B CA 1
ATOM 2636 C C . ALA B 1 35 ? -25.906 12.93 30.516 1 70.38 35 ALA B C 1
ATOM 2638 O O . ALA B 1 35 ? -26.969 12.695 31.094 1 70.38 35 ALA B O 1
ATOM 2639 N N . SER B 1 36 ? -24.969 13.453 31.203 1 62.25 36 SER B N 1
ATOM 2640 C CA . SER B 1 36 ? -25.25 14.141 32.438 1 62.25 36 SER B CA 1
ATOM 2641 C C . SER B 1 36 ? -26.234 15.289 32.25 1 62.25 36 SER B C 1
ATOM 2643 O O . SER B 1 36 ? -26.797 15.82 33.188 1 62.25 36 SER B O 1
ATOM 2645 N N . GLY B 1 37 ? -27.109 15.266 31.422 1 51.84 37 GLY B N 1
ATOM 2646 C CA . GLY B 1 37 ? -28.203 16.203 31.281 1 51.84 37 GLY B CA 1
ATOM 2647 C C . GLY B 1 37 ? -27.75 17.656 31.406 1 51.84 37 GLY B C 1
ATOM 2648 O O . GLY B 1 37 ? -28.578 18.547 31.625 1 51.84 37 GLY B O 1
ATOM 2649 N N . VAL B 1 38 ? -26.891 18.062 32.25 1 43.19 38 VAL B N 1
ATOM 2650 C CA . VAL B 1 38 ? -26.875 19.516 32.188 1 43.19 38 VAL B CA 1
ATOM 2651 C C . VAL B 1 38 ? -27.375 19.969 30.812 1 43.19 38 VAL B C 1
ATOM 2653 O O . VAL B 1 38 ? -26.781 19.641 29.781 1 43.19 38 VAL B O 1
ATOM 2656 N N . ARG B 1 39 ? -28.938 20.422 30.828 1 37.06 39 ARG B N 1
ATOM 2657 C CA . ARG B 1 39 ? -30.047 20.688 29.906 1 37.06 39 ARG B CA 1
ATOM 2658 C C . ARG B 1 39 ? -29.531 21.234 28.578 1 37.06 39 ARG B C 1
ATOM 2660 O O . ARG B 1 39 ? -28.5 21.891 28.531 1 37.06 39 ARG B O 1
ATOM 2667 N N . ALA B 1 40 ? -30.188 20.797 27.406 1 40.88 40 ALA B N 1
ATOM 2668 C CA . ALA B 1 40 ? -30.531 21.438 26.141 1 40.88 40 ALA B CA 1
ATOM 2669 C C . ALA B 1 40 ? -30.312 22.953 26.234 1 40.88 40 ALA B C 1
ATOM 2671 O O . ALA B 1 40 ? -30.359 23.656 25.219 1 40.88 40 ALA B O 1
ATOM 2672 N N . GLY B 1 41 ? -30.625 23.359 27.453 1 38.28 41 GLY B N 1
ATOM 2673 C CA . GLY B 1 41 ? -30.859 24.797 27.484 1 38.28 41 GLY B CA 1
ATOM 2674 C C . GLY B 1 41 ? -29.609 25.609 27.188 1 38.28 41 GLY B C 1
ATOM 2675 O O . GLY B 1 41 ? -29.688 26.766 26.781 1 38.28 41 GLY B O 1
ATOM 2676 N N . VAL B 1 42 ? -28.625 25.562 28.219 1 40.91 42 VAL B N 1
ATOM 2677 C CA . VAL B 1 42 ? -27.656 26.656 28.109 1 40.91 42 VAL B CA 1
ATOM 2678 C C . VAL B 1 42 ? -26.672 26.359 26.984 1 40.91 42 VAL B C 1
ATOM 2680 O O . VAL B 1 42 ? -25.734 25.562 27.172 1 40.91 42 VAL B O 1
ATOM 2683 N N . GLY B 1 43 ? -27.016 26.547 25.688 1 40.97 43 GLY B N 1
ATOM 2684 C CA . GLY B 1 43 ? -26.328 26.734 24.422 1 40.97 43 GLY B CA 1
ATOM 2685 C C . GLY B 1 43 ? -25.078 25.891 24.297 1 40.97 43 GLY B C 1
ATOM 2686 O O . GLY B 1 43 ? -24.438 25.547 25.297 1 40.97 43 GLY B O 1
ATOM 2687 N N . GLY B 1 44 ? -24.891 24.891 23.141 1 55.47 44 GLY B N 1
ATOM 2688 C CA . GLY B 1 44 ? -23.953 24.031 22.453 1 55.47 44 GLY B CA 1
ATOM 2689 C C . GLY B 1 44 ? -22.625 23.906 23.172 1 55.47 44 GLY B C 1
ATOM 2690 O O . GLY B 1 44 ? -21.703 23.234 22.688 1 55.47 44 GLY B O 1
ATOM 2691 N N . TYR B 1 45 ? -22.297 24.562 24.391 1 62.25 45 TYR B N 1
ATOM 2692 C CA . TYR B 1 45 ? -20.953 24.625 24.953 1 62.25 45 TYR B CA 1
ATOM 2693 C C . TYR B 1 45 ? -20.859 23.797 26.234 1 62.25 45 TYR B C 1
ATOM 2695 O O . TYR B 1 45 ? -20.031 24.078 27.094 1 62.25 45 TYR B O 1
ATOM 2703 N N . SER B 1 46 ? -21.719 22.906 26.656 1 66 46 SER B N 1
ATOM 2704 C CA . SER B 1 46 ? -21.672 22.094 27.859 1 66 46 SER B CA 1
ATOM 2705 C C . SER B 1 46 ? -20.391 21.266 27.922 1 66 46 SER B C 1
ATOM 2707 O O . SER B 1 46 ? -19.938 20.875 29 1 66 46 SER B O 1
ATOM 2709 N N . TYR B 1 47 ? -19.844 21.016 26.875 1 69.31 47 TYR B N 1
ATOM 2710 C CA . TYR B 1 47 ? -18.641 20.188 26.812 1 69.31 47 TYR B CA 1
ATOM 2711 C C . TYR B 1 47 ? -17.438 20.922 27.438 1 69.31 47 TYR B C 1
ATOM 2713 O O . TYR B 1 47 ? -16.484 20.281 27.875 1 69.31 47 TYR B O 1
ATOM 2721 N N . LEU B 1 48 ? -17.547 22.156 27.578 1 74.06 48 LEU B N 1
ATOM 2722 C CA . LEU B 1 48 ? -16.438 22.953 28.125 1 74.06 48 LEU B CA 1
ATOM 2723 C C . LEU B 1 48 ? -16.312 22.75 29.625 1 74.06 48 LEU B C 1
ATOM 2725 O O . LEU B 1 48 ? -15.273 23.047 30.203 1 74.06 48 LEU B O 1
ATOM 2729 N N . TYR B 1 49 ? -17.359 22.203 30.156 1 76 49 TYR B N 1
ATOM 2730 C CA . TYR B 1 49 ? -17.312 22.016 31.609 1 76 49 TYR B CA 1
ATOM 2731 C C . TYR B 1 49 ? -16.875 20.609 31.953 1 76 49 TYR B C 1
ATOM 2733 O O . TYR B 1 49 ? -16.656 20.281 33.125 1 76 49 TYR B O 1
ATOM 2741 N N . GLU B 1 50 ? -16.688 19.828 31.094 1 80.81 50 GLU B N 1
ATOM 2742 C CA . GLU B 1 50 ? -16.297 18.438 31.312 1 80.81 50 GLU B CA 1
ATOM 2743 C C . GLU B 1 50 ? -14.773 18.297 31.359 1 80.81 50 GLU B C 1
ATOM 2745 O O . GLU B 1 50 ? -14.094 18.562 30.375 1 80.81 50 GLU B O 1
ATOM 2750 N N . PRO B 1 51 ? -14.211 17.969 32.531 1 87.25 51 PRO B N 1
ATOM 2751 C CA . PRO B 1 51 ? -12.758 17.812 32.656 1 87.25 51 PRO B CA 1
ATOM 2752 C C . PRO B 1 51 ? -12.172 16.797 31.672 1 87.25 51 PRO B C 1
ATOM 2754 O O . PRO B 1 51 ? -11.031 16.938 31.25 1 87.25 51 PRO B O 1
ATOM 2757 N N . LEU B 1 52 ? -12.914 15.812 31.344 1 87.31 52 LEU B N 1
ATOM 2758 C CA . LEU B 1 52 ? -12.43 14.805 30.406 1 87.31 52 LEU B CA 1
ATOM 2759 C C . LEU B 1 52 ? -12.172 15.422 29.031 1 87.31 52 LEU B C 1
ATOM 2761 O O . LEU B 1 52 ? -11.211 15.055 28.359 1 87.31 52 LEU B O 1
ATOM 2765 N N . TRP B 1 53 ? -13.008 16.234 28.672 1 86.19 53 TRP B N 1
ATOM 2766 C CA . TRP B 1 53 ? -12.812 16.922 27.406 1 86.19 53 TRP B CA 1
ATOM 2767 C C . TRP B 1 53 ? -11.539 17.766 27.422 1 86.19 53 TRP B C 1
ATOM 2769 O O . TRP B 1 53 ? -10.773 17.75 26.453 1 86.19 53 TRP B O 1
ATOM 2779 N N . TRP B 1 54 ? -11.297 18.391 28.547 1 88.38 54 TRP B N 1
ATOM 2780 C CA . TRP B 1 54 ? -10.094 19.219 28.688 1 88.38 54 TRP B CA 1
ATOM 2781 C C . TRP B 1 54 ? -8.844 18.359 28.703 1 88.38 54 TRP B C 1
ATOM 2783 O O . TRP B 1 54 ? -7.793 18.75 28.188 1 88.38 54 TRP B O 1
ATOM 2793 N N . SER B 1 55 ? -8.938 17.297 29.281 1 91.62 55 SER B N 1
ATOM 2794 C CA . SER B 1 55 ? -7.805 16.359 29.234 1 91.62 55 SER B CA 1
ATOM 2795 C C . SER B 1 55 ? -7.488 15.945 27.812 1 91.62 55 SER B C 1
ATOM 2797 O O . SER B 1 55 ? -6.32 15.797 27.453 1 91.62 55 SER B O 1
ATOM 2799 N N . GLY B 1 56 ? -8.516 15.727 27.062 1 90 56 GLY B N 1
ATOM 2800 C CA . GLY B 1 56 ? -8.312 15.445 25.656 1 90 56 GLY B CA 1
ATOM 2801 C C . GLY B 1 56 ? -7.676 16.594 24.891 1 90 56 GLY B C 1
ATOM 2802 O O . GLY B 1 56 ? -6.785 16.375 24.078 1 90 56 GLY B O 1
ATOM 2803 N N . MET B 1 57 ? -8.07 17.734 25.234 1 87.31 57 MET B N 1
ATOM 2804 C CA . MET B 1 57 ? -7.531 18.922 24.594 1 87.31 57 MET B CA 1
ATOM 2805 C C . MET B 1 57 ? -6.051 19.094 24.906 1 87.31 57 MET B C 1
ATOM 2807 O O . MET B 1 57 ? -5.25 19.391 24.016 1 87.31 57 MET B O 1
ATOM 2811 N N . ILE B 1 58 ? -5.73 18.969 26.094 1 91.19 58 ILE B N 1
ATOM 2812 C CA . ILE B 1 58 ? -4.336 19.094 26.5 1 91.19 58 ILE B CA 1
ATOM 2813 C C . ILE B 1 58 ? -3.502 18.031 25.797 1 91.19 58 ILE B C 1
ATOM 2815 O O . ILE B 1 58 ? -2.408 18.312 25.312 1 91.19 58 ILE B O 1
ATOM 2819 N N . THR B 1 59 ? -4.031 16.859 25.75 1 91.75 59 THR B N 1
ATOM 2820 C CA . THR B 1 59 ? -3.348 15.766 25.062 1 91.75 59 THR B CA 1
ATOM 2821 C C . THR B 1 59 ? -3.143 16.094 23.594 1 91.75 59 THR B C 1
ATOM 2823 O O . THR B 1 59 ? -2.088 15.812 23.016 1 91.75 59 THR B O 1
ATOM 2826 N N . MET B 1 60 ? -4.07 16.641 23 1 89.81 60 MET B N 1
ATOM 2827 C CA . MET B 1 60 ? -3.982 17.047 21.594 1 89.81 60 MET B CA 1
ATOM 2828 C C . MET B 1 60 ? -2.891 18.094 21.406 1 89.81 60 MET B C 1
ATOM 2830 O O . MET B 1 60 ? -2.123 18.016 20.438 1 89.81 60 MET B O 1
ATOM 2834 N N . ILE B 1 61 ? -2.859 19.016 22.328 1 88.5 61 ILE B N 1
ATOM 2835 C CA . ILE B 1 61 ? -1.874 20.094 22.25 1 88.5 61 ILE B CA 1
ATOM 2836 C C . ILE B 1 61 ? -0.469 19.516 22.406 1 88.5 61 ILE B C 1
ATOM 2838 O O . ILE B 1 61 ? 0.435 19.859 21.641 1 88.5 61 ILE B O 1
ATOM 2842 N N . VAL B 1 62 ? -0.294 18.703 23.344 1 92.19 62 VAL B N 1
ATOM 2843 C CA . VAL B 1 62 ? 0.99 18.047 23.547 1 92.19 62 VAL B CA 1
ATOM 2844 C C . VAL B 1 62 ? 1.374 17.281 22.281 1 92.19 62 VAL B C 1
ATOM 2846 O O . VAL B 1 62 ? 2.529 17.328 21.844 1 92.19 62 VAL B O 1
ATOM 2849 N N . GLY B 1 63 ? 0.425 16.594 21.703 1 92.12 63 GLY B N 1
ATOM 2850 C CA . GLY B 1 63 ? 0.668 15.891 20.453 1 92.12 63 GLY B CA 1
ATOM 2851 C C . GLY B 1 63 ? 1.085 16.812 19.312 1 92.12 63 GLY B C 1
ATOM 2852 O O . GLY B 1 63 ? 2 16.5 18.562 1 92.12 63 GLY B O 1
ATOM 2853 N N . GLU B 1 64 ? 0.484 17.906 19.234 1 85.5 64 GLU B N 1
ATOM 2854 C CA . GLU B 1 64 ? 0.783 18.875 18.188 1 85.5 64 GLU B CA 1
ATOM 2855 C C . GLU B 1 64 ? 2.178 19.469 18.359 1 85.5 64 GLU B C 1
ATOM 2857 O O . GLU B 1 64 ? 2.893 19.688 17.375 1 85.5 64 GLU B O 1
ATOM 2862 N N . VAL B 1 65 ? 2.488 19.781 19.562 1 88.38 65 VAL B N 1
ATOM 2863 C CA . VAL B 1 65 ? 3.826 20.297 19.844 1 88.38 65 VAL B CA 1
ATOM 2864 C C . VAL B 1 65 ? 4.871 19.266 19.438 1 88.38 65 VAL B C 1
ATOM 2866 O O . VAL B 1 65 ? 5.887 19.609 18.828 1 88.38 65 VAL B O 1
ATOM 2869 N N . ALA B 1 66 ? 4.621 18.062 19.766 1 92 66 ALA B N 1
ATOM 2870 C CA . ALA B 1 66 ? 5.52 16.984 19.344 1 92 66 ALA B CA 1
ATOM 2871 C C . ALA B 1 66 ? 5.594 16.906 17.828 1 92 66 ALA B C 1
ATOM 2873 O O . ALA B 1 66 ? 6.668 16.656 17.266 1 92 66 ALA B O 1
ATOM 2874 N N . ASN B 1 67 ? 4.48 17.078 17.219 1 90.75 67 ASN B N 1
ATOM 2875 C CA . ASN B 1 67 ? 4.426 17.078 15.758 1 90.75 67 ASN B CA 1
ATOM 2876 C C . ASN B 1 67 ? 5.266 18.203 15.156 1 90.75 67 ASN B C 1
ATOM 2878 O O . ASN B 1 67 ? 6.051 17.969 14.234 1 90.75 67 ASN B O 1
ATOM 2882 N N . PHE B 1 68 ? 5.156 19.297 15.75 1 86.69 68 PHE B N 1
ATOM 2883 C CA . PHE B 1 68 ? 5.914 20.453 15.297 1 86.69 68 PHE B CA 1
ATOM 2884 C C . PHE B 1 68 ? 7.41 20.25 15.516 1 86.69 68 PHE B C 1
ATOM 2886 O O . PHE B 1 68 ? 8.227 20.609 14.656 1 86.69 68 PHE B O 1
ATOM 2893 N N . THR B 1 69 ? 7.73 19.75 16.594 1 89.25 69 THR B N 1
ATOM 2894 C CA . THR B 1 69 ? 9.133 19.484 16.906 1 89.25 69 THR B CA 1
ATOM 2895 C C . THR B 1 69 ? 9.711 18.422 15.977 1 89.25 69 THR B C 1
ATOM 2897 O O . THR B 1 69 ? 10.891 18.469 15.625 1 89.25 69 THR B O 1
ATOM 2900 N N . ALA B 1 70 ? 8.836 17.516 15.586 1 91.69 70 ALA B N 1
ATOM 2901 C CA . ALA B 1 70 ? 9.281 16.469 14.672 1 91.69 70 ALA B CA 1
ATOM 2902 C C . ALA B 1 70 ? 9.781 17.062 13.352 1 91.69 70 ALA B C 1
ATOM 2904 O O . ALA B 1 70 ? 10.766 16.578 12.789 1 91.69 70 ALA B O 1
ATOM 2905 N N . TYR B 1 71 ? 9.164 18.125 12.93 1 88.25 71 TYR B N 1
ATOM 2906 C CA . TYR B 1 71 ? 9.539 18.766 11.672 1 88.25 71 TYR B CA 1
ATOM 2907 C C . TYR B 1 71 ? 10.938 19.375 11.766 1 88.25 71 TYR B C 1
ATOM 2909 O O . TYR B 1 71 ? 11.609 19.562 10.75 1 88.25 71 TYR B O 1
ATOM 2917 N N . ALA B 1 72 ? 11.414 19.641 12.961 1 86.56 72 ALA B N 1
ATOM 2918 C CA . ALA B 1 72 ? 12.742 20.219 13.164 1 86.56 72 ALA B CA 1
ATOM 2919 C C . ALA B 1 72 ? 13.836 19.172 12.969 1 86.56 72 ALA B C 1
ATOM 2921 O O . ALA B 1 72 ? 14.984 19.516 12.695 1 86.56 72 ALA B O 1
ATOM 2922 N N . PHE B 1 73 ? 13.453 17.922 13.086 1 87.81 73 PHE B N 1
ATOM 2923 C CA . PHE B 1 73 ? 14.477 16.875 13.086 1 87.81 73 PHE B CA 1
ATOM 2924 C C . PHE B 1 73 ? 14.391 16.031 11.812 1 87.81 73 PHE B C 1
ATOM 2926 O O . PHE B 1 73 ? 15.336 15.32 11.477 1 87.81 73 PHE B O 1
ATOM 2933 N N . ALA B 1 74 ? 13.273 16.141 11.172 1 88.44 74 ALA B N 1
ATOM 2934 C CA . ALA B 1 74 ? 13.078 15.25 10.023 1 88.44 74 ALA B CA 1
ATOM 2935 C C . ALA B 1 74 ? 12.359 15.969 8.891 1 88.44 74 ALA B C 1
ATOM 2937 O O . ALA B 1 74 ? 11.617 16.922 9.125 1 88.44 74 ALA B O 1
ATOM 2938 N N . PRO B 1 75 ? 12.602 15.547 7.656 1 88.5 75 PRO B N 1
ATOM 2939 C CA . PRO B 1 75 ? 11.914 16.156 6.52 1 88.5 75 PRO B CA 1
ATOM 2940 C C . PRO B 1 75 ? 10.406 15.922 6.539 1 88.5 75 PRO B C 1
ATOM 2942 O O . PRO B 1 75 ? 9.938 14.961 7.16 1 88.5 75 PRO B O 1
ATOM 2945 N N . ALA B 1 76 ? 9.727 16.766 5.879 1 88.25 76 ALA B N 1
ATOM 2946 C CA . ALA B 1 76 ? 8.266 16.719 5.844 1 88.25 76 ALA B CA 1
ATOM 2947 C C . ALA B 1 76 ? 7.777 15.406 5.219 1 88.25 76 ALA B C 1
ATOM 2949 O O . ALA B 1 76 ? 6.73 14.883 5.602 1 88.25 76 ALA B O 1
ATOM 2950 N N . VAL B 1 77 ? 8.5 14.883 4.297 1 87.69 77 VAL B N 1
ATOM 2951 C CA . VAL B 1 77 ? 8.094 13.672 3.598 1 87.69 77 VAL B CA 1
ATOM 2952 C C . VAL B 1 77 ? 8 12.516 4.586 1 87.69 77 VAL B C 1
ATOM 2954 O O . VAL B 1 77 ? 7.234 11.57 4.375 1 87.69 77 VAL B O 1
ATOM 2957 N N . LEU B 1 78 ? 8.734 12.641 5.645 1 89.12 78 LEU B N 1
ATOM 2958 C CA . LEU B 1 78 ? 8.742 11.602 6.668 1 89.12 78 LEU B CA 1
ATOM 2959 C C . LEU B 1 78 ? 7.66 11.859 7.711 1 89.12 78 LEU B C 1
ATOM 2961 O O . LEU B 1 78 ? 6.918 10.953 8.086 1 89.12 78 LEU B O 1
ATOM 2965 N N . VAL B 1 79 ? 7.473 13.039 8.117 1 91.25 79 VAL B N 1
ATOM 2966 C CA . VAL B 1 79 ? 6.676 13.383 9.289 1 91.25 79 VAL B CA 1
ATOM 2967 C C . VAL B 1 79 ? 5.207 13.5 8.898 1 91.25 79 VAL B C 1
ATOM 2969 O O . VAL B 1 79 ? 4.328 12.992 9.602 1 91.25 79 VAL B O 1
ATOM 2972 N N . THR B 1 80 ? 4.918 14.078 7.793 1 91.38 80 THR B N 1
ATOM 2973 C CA . THR B 1 80 ? 3.559 14.477 7.445 1 91.38 80 THR B CA 1
ATOM 2974 C C . THR B 1 80 ? 2.682 13.242 7.219 1 91.38 80 THR B C 1
ATOM 2976 O O . THR B 1 80 ? 1.59 13.141 7.781 1 91.38 80 THR B O 1
ATOM 2979 N N . PRO B 1 81 ? 3.166 12.297 6.477 1 91.12 81 PRO B N 1
ATOM 2980 C CA . PRO B 1 81 ? 2.311 11.125 6.254 1 91.12 81 PRO B CA 1
ATOM 2981 C C . PRO B 1 81 ? 2.066 10.32 7.531 1 91.12 81 PRO B C 1
ATOM 2983 O O . PRO B 1 81 ? 1.069 9.602 7.633 1 91.12 81 PRO B O 1
ATOM 2986 N N . LEU B 1 82 ? 2.945 10.453 8.453 1 91.12 82 LEU B N 1
ATOM 2987 C CA . LEU B 1 82 ? 2.814 9.695 9.688 1 91.12 82 LEU B CA 1
ATOM 2988 C C . LEU B 1 82 ? 1.627 10.188 10.508 1 91.12 82 LEU B C 1
ATOM 2990 O O . LEU B 1 82 ? 1.193 9.523 11.445 1 91.12 82 LEU B O 1
ATOM 2994 N N . GLY B 1 83 ? 1.079 11.273 10.102 1 89.19 83 GLY B N 1
ATOM 2995 C CA . GLY B 1 83 ? -0.172 11.727 10.688 1 89.19 83 GLY B CA 1
ATOM 2996 C C . GLY B 1 83 ? -1.292 10.711 10.562 1 89.19 83 GLY B C 1
ATOM 2997 O O . GLY B 1 83 ? -2.223 10.703 11.367 1 89.19 83 GLY B O 1
ATOM 2998 N N . ALA B 1 84 ? -1.233 9.883 9.602 1 89.5 84 ALA B N 1
ATOM 2999 C CA . ALA B 1 84 ? -2.232 8.836 9.391 1 89.5 84 ALA B CA 1
ATOM 3000 C C . ALA B 1 84 ? -2.254 7.859 10.562 1 89.5 84 ALA B C 1
ATOM 3002 O O . ALA B 1 84 ? -3.271 7.219 10.828 1 89.5 84 ALA B O 1
ATOM 3003 N N . LEU B 1 85 ? -1.172 7.77 11.234 1 90.44 85 LEU B N 1
ATOM 3004 C CA . LEU B 1 85 ? -1.103 6.867 12.375 1 90.44 85 LEU B CA 1
ATOM 3005 C C . LEU B 1 85 ? -2.043 7.324 13.484 1 90.44 85 LEU B C 1
ATOM 3007 O O . LEU B 1 85 ? -2.537 6.504 14.266 1 90.44 85 LEU B O 1
ATOM 3011 N N . SER B 1 86 ? -2.25 8.609 13.547 1 90.62 86 SER B N 1
ATOM 3012 C CA . SER B 1 86 ? -3.193 9.102 14.547 1 90.62 86 SER B CA 1
ATOM 3013 C C . SER B 1 86 ? -4.602 8.578 14.281 1 90.62 86 SER B C 1
ATOM 3015 O O . SER B 1 86 ? -5.352 8.297 15.219 1 90.62 86 SER B O 1
ATOM 3017 N N . ILE B 1 87 ? -4.895 8.469 13.055 1 84.75 87 ILE B N 1
ATOM 3018 C CA . ILE B 1 87 ? -6.199 7.941 12.68 1 84.75 87 ILE B CA 1
ATOM 3019 C C . ILE B 1 87 ? -6.309 6.48 13.109 1 84.75 87 ILE B C 1
ATOM 3021 O O . ILE B 1 87 ? -7.352 6.047 13.602 1 84.75 87 ILE B O 1
ATOM 3025 N N . ILE B 1 88 ? -5.285 5.773 12.922 1 88.44 88 ILE B N 1
ATOM 3026 C CA . ILE B 1 88 ? -5.242 4.371 13.328 1 88.44 88 ILE B CA 1
ATOM 3027 C C . ILE B 1 88 ? -5.438 4.266 14.836 1 88.44 88 ILE B C 1
ATOM 3029 O O . ILE B 1 88 ? -6.262 3.477 15.312 1 88.44 88 ILE B O 1
ATOM 3033 N N . VAL B 1 89 ? -4.684 5.047 15.547 1 90.31 89 VAL B N 1
ATOM 3034 C CA . VAL B 1 89 ? -4.762 5.023 17 1 90.31 89 VAL B CA 1
ATOM 3035 C C . VAL B 1 89 ? -6.184 5.355 17.453 1 90.31 89 VAL B C 1
ATOM 3037 O O . VAL B 1 89 ? -6.738 4.688 18.328 1 90.31 89 VAL B O 1
ATOM 3040 N N . SER B 1 90 ? -6.699 6.312 16.859 1 86.69 90 SER B N 1
ATOM 3041 C CA . SER B 1 90 ? -8.07 6.703 17.172 1 86.69 90 SER B CA 1
ATOM 3042 C C . SER B 1 90 ? -9.047 5.57 16.906 1 86.69 90 SER B C 1
ATOM 3044 O O . SER B 1 90 ? -9.93 5.289 17.719 1 86.69 90 SER B O 1
ATOM 3046 N N . ALA B 1 91 ? -8.914 4.922 15.797 1 83.31 91 ALA B N 1
ATOM 3047 C CA . ALA B 1 91 ? -9.82 3.838 15.414 1 83.31 91 ALA B CA 1
ATOM 3048 C C . ALA B 1 91 ? -9.695 2.656 16.375 1 83.31 91 ALA B C 1
ATOM 3050 O O . ALA B 1 91 ? -10.703 2.078 16.781 1 83.31 91 ALA B O 1
ATOM 3051 N N . VAL B 1 92 ? -8.531 2.318 16.703 1 87 92 VAL B N 1
ATOM 3052 C CA . VAL B 1 92 ? -8.281 1.182 17.578 1 87 92 VAL B CA 1
ATOM 3053 C C . VAL B 1 92 ? -8.797 1.495 18.984 1 87 92 VAL B C 1
ATOM 3055 O O . VAL B 1 92 ? -9.445 0.659 19.625 1 87 92 VAL B O 1
ATOM 3058 N N . LEU B 1 93 ? -8.516 2.689 19.422 1 87.88 93 LEU B N 1
ATOM 3059 C CA . LEU B 1 93 ? -8.969 3.088 20.75 1 87.88 93 LEU B CA 1
ATOM 3060 C C . LEU B 1 93 ? -10.492 3.209 20.781 1 87.88 93 LEU B C 1
ATOM 3062 O O . LEU B 1 93 ? -11.117 2.92 21.812 1 87.88 93 LEU B O 1
ATOM 3066 N N . ALA B 1 94 ? -11.016 3.645 19.719 1 84.12 94 ALA B N 1
ATOM 3067 C CA . ALA B 1 94 ? -12.469 3.707 19.641 1 84.12 94 ALA B CA 1
ATOM 3068 C C . ALA B 1 94 ? -13.086 2.316 19.766 1 84.12 94 ALA B C 1
ATOM 3070 O O . ALA B 1 94 ? -14.109 2.141 20.422 1 84.12 94 ALA B O 1
ATOM 3071 N N . HIS B 1 95 ? -12.492 1.396 19.125 1 82.75 95 HIS B N 1
ATOM 3072 C CA . HIS B 1 95 ? -12.953 0.014 19.203 1 82.75 95 HIS B CA 1
ATOM 3073 C C . HIS B 1 95 ? -12.805 -0.549 20.609 1 82.75 95 HIS B C 1
ATOM 3075 O O . HIS B 1 95 ? -13.695 -1.241 21.094 1 82.75 95 HIS B O 1
ATOM 3081 N N . MET B 1 96 ? -11.758 -0.198 21.297 1 86.94 96 MET B N 1
ATOM 3082 C CA . MET B 1 96 ? -11.453 -0.766 22.609 1 86.94 96 MET B CA 1
ATOM 3083 C C . MET B 1 96 ? -12.227 -0.044 23.703 1 86.94 96 MET B C 1
ATOM 3085 O O . MET B 1 96 ? -12.727 -0.676 24.641 1 86.94 96 MET B O 1
ATOM 3089 N N . VAL B 1 97 ? -12.32 1.24 23.594 1 84.75 97 VAL B N 1
ATOM 3090 C CA . VAL B 1 97 ? -12.852 2.059 24.672 1 84.75 97 VAL B CA 1
ATOM 3091 C C . VAL B 1 97 ? -14.344 2.311 24.453 1 84.75 97 VAL B C 1
ATOM 3093 O O . VAL B 1 97 ? -15.133 2.285 25.391 1 84.75 97 VAL B O 1
ATOM 3096 N N . LEU B 1 98 ? -14.727 2.488 23.219 1 77.94 98 LEU B N 1
ATOM 3097 C CA . LEU B 1 98 ? -16.109 2.832 22.906 1 77.94 98 LEU B CA 1
ATOM 3098 C C . LEU B 1 98 ? -16.859 1.629 22.344 1 77.94 98 LEU B C 1
ATOM 3100 O O . LEU B 1 98 ? -18.047 1.722 22.016 1 77.94 98 LEU B O 1
ATOM 3104 N N . LYS B 1 99 ? -16.125 0.488 22.109 1 80.88 99 LYS B N 1
ATOM 3105 C CA . LYS B 1 99 ? -16.703 -0.77 21.625 1 80.88 99 LYS B CA 1
ATOM 3106 C C . LYS B 1 99 ? -17.297 -0.611 20.234 1 80.88 99 LYS B C 1
ATOM 3108 O O . LYS B 1 99 ? -18.344 -1.18 19.938 1 80.88 99 LYS B O 1
ATOM 3113 N N . GLU B 1 100 ? -16.688 0.212 19.609 1 77.12 100 GLU B N 1
ATOM 3114 C CA . GLU B 1 100 ? -17.078 0.352 18.219 1 77.12 100 GLU B CA 1
ATOM 3115 C C . GLU B 1 100 ? -16.531 -0.786 17.359 1 77.12 100 GLU B C 1
ATOM 3117 O O . GLU B 1 100 ? -15.414 -1.269 17.625 1 77.12 100 GLU B O 1
ATOM 3122 N N . ARG B 1 101 ? -17.297 -1.402 16.484 1 77.06 101 ARG B N 1
ATOM 3123 C CA . ARG B 1 101 ? -16.844 -2.51 15.641 1 77.06 101 ARG B CA 1
ATOM 3124 C C . ARG B 1 101 ? -15.883 -2.023 14.562 1 77.06 101 ARG B C 1
ATOM 3126 O O . ARG B 1 101 ? -16.125 -0.995 13.922 1 77.06 101 ARG B O 1
ATOM 3133 N N . LEU B 1 102 ? -14.805 -2.607 14.547 1 77.06 102 LEU B N 1
ATOM 3134 C CA . LEU B 1 102 ? -13.859 -2.361 13.461 1 77.06 102 LEU B CA 1
ATOM 3135 C C . LEU B 1 102 ? -14.117 -3.309 12.297 1 77.06 102 LEU B C 1
ATOM 3137 O O . LEU B 1 102 ? -13.875 -4.512 12.406 1 77.06 102 LEU B O 1
ATOM 3141 N N . HIS B 1 103 ? -14.602 -2.758 11.219 1 79.06 103 HIS B N 1
ATOM 3142 C CA . HIS B 1 103 ? -14.922 -3.543 10.031 1 79.06 103 HIS B CA 1
ATOM 3143 C C . HIS B 1 103 ? -13.656 -4.047 9.352 1 79.06 103 HIS B C 1
ATOM 3145 O O . HIS B 1 103 ? -12.57 -3.51 9.57 1 79.06 103 HIS B O 1
ATOM 3151 N N . LEU B 1 104 ? -13.82 -5.082 8.609 1 80.06 104 LEU B N 1
ATOM 3152 C CA . LEU B 1 104 ? -12.711 -5.691 7.883 1 80.06 104 LEU B CA 1
ATOM 3153 C C . LEU B 1 104 ? -12 -4.66 7.012 1 80.06 104 LEU B C 1
ATOM 3155 O O . LEU B 1 104 ? -10.773 -4.637 6.945 1 80.06 104 LEU B O 1
ATOM 3159 N N . LEU B 1 105 ? -12.773 -3.826 6.457 1 82.81 105 LEU B N 1
ATOM 3160 C CA . LEU B 1 105 ? -12.203 -2.781 5.613 1 82.81 105 LEU B CA 1
ATOM 3161 C C . LEU B 1 105 ? -11.367 -1.812 6.441 1 82.81 105 LEU B C 1
ATOM 3163 O O . LEU B 1 105 ? -10.359 -1.293 5.965 1 82.81 105 LEU B O 1
ATOM 3167 N N . GLY B 1 106 ? -11.828 -1.599 7.668 1 85.69 106 GLY B N 1
ATOM 3168 C CA . GLY B 1 106 ? -11.039 -0.78 8.578 1 85.69 106 GLY B CA 1
ATOM 3169 C C . GLY B 1 106 ? -9.695 -1.4 8.93 1 85.69 106 GLY B C 1
ATOM 3170 O O . GLY B 1 106 ? -8.688 -0.704 8.992 1 85.69 106 GLY B O 1
ATOM 3171 N N . ILE B 1 107 ? -9.727 -2.646 9.062 1 89.75 107 ILE B N 1
ATOM 3172 C CA . ILE B 1 107 ? -8.5 -3.371 9.391 1 89.75 107 ILE B CA 1
ATOM 3173 C C . ILE B 1 107 ? -7.527 -3.297 8.219 1 89.75 107 ILE B C 1
ATOM 3175 O O . IL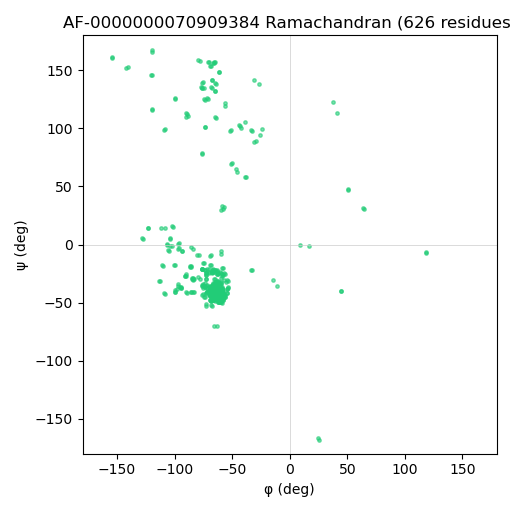E B 1 107 ? -6.332 -3.062 8.406 1 89.75 107 ILE B O 1
ATOM 3179 N N . VAL B 1 108 ? -8.047 -3.494 7.066 1 90.75 108 VAL B N 1
ATOM 3180 C CA . VAL B 1 108 ? -7.223 -3.395 5.867 1 90.75 108 VAL B CA 1
ATOM 3181 C C . VAL B 1 108 ? -6.629 -1.991 5.766 1 90.75 108 VAL B C 1
ATOM 3183 O O . VAL B 1 108 ? -5.453 -1.832 5.422 1 90.75 108 VAL B O 1
ATOM 3186 N N . GLY B 1 109 ? -7.484 -1.015 6.062 1 92.06 109 GLY B N 1
ATOM 3187 C CA . GLY B 1 109 ? -6.992 0.354 6.07 1 92.06 109 GLY B CA 1
ATOM 3188 C C . GLY B 1 109 ? -5.852 0.574 7.047 1 92.06 109 GLY B C 1
ATOM 3189 O O . GLY B 1 109 ? -4.863 1.235 6.719 1 92.06 109 GLY B O 1
ATOM 3190 N N . CYS B 1 110 ? -5.934 0.049 8.188 1 90.94 110 CYS B N 1
ATOM 3191 C CA . CYS B 1 110 ? -4.891 0.167 9.203 1 90.94 110 CYS B CA 1
ATOM 3192 C C . CYS B 1 110 ? -3.592 -0.479 8.727 1 90.94 110 CYS B C 1
ATOM 3194 O O . CYS B 1 110 ? -2.518 0.107 8.867 1 90.94 110 CYS B O 1
ATOM 3196 N N . VAL B 1 111 ? -3.713 -1.63 8.203 1 93.88 111 VAL B N 1
ATOM 3197 C CA . VAL B 1 111 ? -2.547 -2.357 7.715 1 93.88 111 VAL B CA 1
ATOM 3198 C C . VAL B 1 111 ? -1.855 -1.551 6.617 1 93.88 111 VAL B C 1
ATOM 3200 O O . VAL B 1 111 ? -0.629 -1.414 6.617 1 93.88 111 VAL B O 1
ATOM 3203 N N . LEU B 1 112 ? -2.619 -1.021 5.719 1 95.5 112 LEU B N 1
ATOM 3204 C CA . LEU B 1 112 ? -2.074 -0.236 4.617 1 95.5 112 LEU B CA 1
ATOM 3205 C C . LEU B 1 112 ? -1.351 1.002 5.137 1 95.5 112 LEU B C 1
ATOM 3207 O O . LEU B 1 112 ? -0.289 1.365 4.625 1 95.5 112 LEU B O 1
ATOM 3211 N N . CYS B 1 113 ? -1.893 1.631 6.121 1 93.06 113 CYS B N 1
ATOM 3212 C CA . CYS B 1 113 ? -1.253 2.812 6.688 1 93.06 113 CYS B CA 1
ATOM 3213 C C . CYS B 1 113 ? 0.077 2.453 7.34 1 93.06 113 CYS B C 1
ATOM 3215 O O . CYS B 1 113 ? 1.052 3.199 7.223 1 93.06 113 CYS B O 1
ATOM 3217 N N . ILE B 1 114 ? 0.092 1.362 7.988 1 93.62 114 ILE B N 1
ATOM 3218 C CA . ILE B 1 114 ? 1.318 0.915 8.641 1 93.62 114 ILE B CA 1
ATOM 3219 C C . ILE B 1 114 ? 2.367 0.571 7.586 1 93.62 114 ILE B C 1
ATOM 3221 O O . ILE B 1 114 ? 3.52 1.001 7.684 1 93.62 114 ILE B O 1
ATOM 3225 N N . VAL B 1 115 ? 1.942 -0.152 6.605 1 95.5 115 VAL B N 1
ATOM 3226 C CA . VAL B 1 115 ? 2.85 -0.582 5.547 1 95.5 115 VAL B CA 1
ATOM 3227 C C . VAL B 1 115 ? 3.35 0.632 4.77 1 95.5 115 VAL B C 1
ATOM 3229 O O . VAL B 1 115 ? 4.543 0.74 4.473 1 95.5 115 VAL B O 1
ATOM 3232 N N . GLY B 1 116 ? 2.469 1.504 4.402 1 95.25 116 GLY B N 1
ATOM 3233 C CA . GLY B 1 116 ? 2.875 2.723 3.723 1 95.25 116 GLY B CA 1
ATOM 3234 C C . GLY B 1 116 ? 3.848 3.561 4.531 1 95.25 116 GLY B C 1
ATOM 3235 O O . GLY B 1 116 ? 4.832 4.07 3.99 1 95.25 116 GLY B O 1
ATOM 3236 N N . SER B 1 117 ? 3.596 3.695 5.801 1 93.06 117 SER B N 1
ATOM 3237 C CA . SER B 1 117 ? 4.473 4.453 6.684 1 93.06 117 SER B CA 1
ATOM 3238 C C . SER B 1 117 ? 5.855 3.811 6.777 1 93.06 117 SER B C 1
ATOM 3240 O O . SER B 1 117 ? 6.871 4.508 6.742 1 93.06 117 SER B O 1
ATOM 3242 N N . THR B 1 118 ? 5.883 2.531 6.914 1 93.25 118 THR B N 1
ATOM 3243 C CA . THR B 1 118 ? 7.148 1.808 6.988 1 93.25 118 THR B CA 1
ATOM 3244 C C . THR B 1 118 ? 7.977 2.035 5.727 1 93.25 118 THR B C 1
ATOM 3246 O O . THR B 1 118 ? 9.188 2.26 5.801 1 93.25 118 THR B O 1
ATOM 3249 N N . THR B 1 119 ? 7.293 1.997 4.613 1 93.44 119 THR B N 1
ATOM 3250 C CA . THR B 1 119 ? 7.969 2.201 3.336 1 93.44 119 THR B CA 1
ATOM 3251 C C . THR B 1 119 ? 8.578 3.602 3.262 1 93.44 119 THR B C 1
ATOM 3253 O O . THR B 1 119 ? 9.719 3.768 2.834 1 93.44 119 THR B O 1
ATOM 3256 N N . ILE B 1 120 ? 7.859 4.574 3.713 1 91.25 120 ILE B N 1
ATOM 3257 C CA . ILE B 1 120 ? 8.336 5.953 3.666 1 91.25 120 ILE B CA 1
ATOM 3258 C C . ILE B 1 120 ? 9.508 6.125 4.625 1 91.25 120 ILE B C 1
ATOM 3260 O O . ILE B 1 120 ? 10.531 6.723 4.27 1 91.25 120 ILE B O 1
ATOM 3264 N N . VAL B 1 121 ? 9.414 5.562 5.832 1 89.75 121 VAL B N 1
ATOM 3265 C CA . VAL B 1 121 ? 10.43 5.711 6.871 1 89.75 121 VAL B CA 1
ATOM 3266 C C . VAL B 1 121 ? 11.75 5.105 6.398 1 89.75 121 VAL B C 1
ATOM 3268 O O . VAL B 1 121 ? 12.82 5.68 6.613 1 89.75 121 VAL B O 1
ATOM 3271 N N . LEU B 1 122 ? 11.711 4.016 5.688 1 90.31 122 LEU B N 1
ATOM 3272 C CA . LEU B 1 122 ? 12.914 3.289 5.273 1 90.31 122 LEU B CA 1
ATOM 3273 C C . LEU B 1 122 ? 13.602 4 4.117 1 90.31 122 LEU B C 1
ATOM 3275 O O . LEU B 1 122 ? 14.805 3.826 3.906 1 90.31 122 LEU B O 1
ATOM 3279 N N . HIS B 1 123 ? 12.859 4.844 3.389 1 88.88 123 HIS B N 1
ATOM 3280 C CA . HIS B 1 123 ? 13.445 5.43 2.189 1 88.88 123 HIS B CA 1
ATOM 3281 C C . HIS B 1 123 ? 13.406 6.953 2.246 1 88.88 123 HIS B C 1
ATOM 3283 O O . HIS B 1 123 ? 13.555 7.621 1.22 1 88.88 123 HIS B O 1
ATOM 3289 N N . ALA B 1 124 ? 13.148 7.477 3.406 1 86.25 124 ALA B N 1
ATOM 3290 C CA . ALA B 1 124 ? 13.109 8.93 3.59 1 86.25 124 ALA B CA 1
ATOM 3291 C C . ALA B 1 124 ? 14.5 9.531 3.424 1 86.25 124 ALA B C 1
ATOM 3293 O O . ALA B 1 124 ? 15.5 8.922 3.801 1 86.25 124 ALA B O 1
ATOM 3294 N N . PRO B 1 125 ? 14.539 10.672 2.811 1 84.44 125 PRO B N 1
ATOM 3295 C CA . PRO B 1 125 ? 15.828 11.344 2.678 1 84.44 125 PRO B CA 1
ATOM 3296 C C . PRO B 1 125 ? 16.406 11.789 4.023 1 84.44 125 PRO B C 1
ATOM 3298 O O . PRO B 1 125 ? 15.672 11.906 5.004 1 84.44 125 PRO B O 1
ATOM 3301 N N . GLN B 1 126 ? 17.719 11.922 3.992 1 79.62 126 GLN B N 1
ATOM 3302 C CA . GLN B 1 126 ? 18.375 12.438 5.188 1 79.62 126 GLN B CA 1
ATOM 3303 C C . GLN B 1 126 ? 18.172 13.945 5.324 1 79.62 126 GLN B C 1
ATOM 3305 O O . GLN B 1 126 ? 18.172 14.664 4.324 1 79.62 126 GLN B O 1
ATOM 3310 N N . GLU B 1 127 ? 17.953 14.281 6.59 1 76.38 127 GLU B N 1
ATOM 3311 C CA . GLU B 1 127 ? 17.797 15.703 6.863 1 76.38 127 GLU B CA 1
ATOM 3312 C C . GLU B 1 127 ? 19.078 16.469 6.586 1 76.38 127 GLU B C 1
ATOM 3314 O O . GLU B 1 127 ? 20.172 16 6.91 1 76.38 127 GLU B O 1
ATOM 3319 N N . ARG B 1 128 ? 18.875 17.531 5.875 1 74.12 128 ARG B N 1
ATOM 3320 C CA . ARG B 1 128 ? 20.031 18.391 5.609 1 74.12 128 ARG B CA 1
ATOM 3321 C C . ARG B 1 128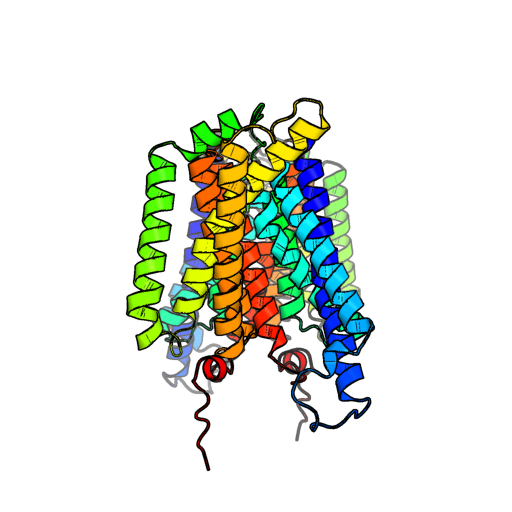 ? 20.578 19 6.898 1 74.12 128 ARG B C 1
ATOM 3323 O O . ARG B 1 128 ? 19.797 19.359 7.789 1 74.12 128 ARG B O 1
ATOM 3330 N N . ALA B 1 129 ? 21.797 19 6.945 1 71.56 129 ALA B N 1
ATOM 3331 C CA . ALA B 1 129 ? 22.422 19.656 8.094 1 71.56 129 ALA B CA 1
ATOM 3332 C C . ALA B 1 129 ? 22.328 21.172 7.988 1 71.56 129 ALA B C 1
ATOM 3334 O O . ALA B 1 129 ? 22.938 21.781 7.105 1 71.56 129 ALA B O 1
ATOM 3335 N N . ILE B 1 130 ? 21.375 21.703 8.734 1 76.19 130 ILE B N 1
ATOM 3336 C CA . ILE B 1 130 ? 21.219 23.156 8.773 1 76.19 130 ILE B CA 1
ATOM 3337 C C . ILE B 1 130 ? 21.875 23.703 10.031 1 76.19 130 ILE B C 1
ATOM 3339 O O . ILE B 1 130 ? 21.609 23.25 11.141 1 76.19 130 ILE B O 1
ATOM 3343 N N . GLU B 1 131 ? 22.75 24.641 9.797 1 77.12 131 GLU B N 1
ATOM 3344 C CA . GLU B 1 131 ? 23.578 25.125 10.898 1 77.12 131 GLU B CA 1
ATOM 3345 C C . GLU B 1 131 ? 23.031 26.453 11.445 1 77.12 131 GLU B C 1
ATOM 3347 O O . GLU B 1 131 ? 23.375 26.859 12.555 1 77.12 131 GLU B O 1
ATOM 3352 N N . SER B 1 132 ? 22.219 27.078 10.664 1 81.94 132 SER B N 1
ATOM 3353 C CA . SER B 1 132 ? 21.703 28.359 11.141 1 81.94 132 SER B CA 1
ATOM 3354 C C . SER B 1 132 ? 20.359 28.688 10.5 1 81.94 132 SER B C 1
ATOM 3356 O O . SER B 1 132 ? 20.016 28.141 9.445 1 81.94 132 SER B O 1
ATOM 3358 N N . VAL B 1 133 ? 19.672 29.594 11.156 1 86.06 133 VAL B N 1
ATOM 3359 C CA . VAL B 1 133 ? 18.391 30.062 10.641 1 86.06 133 VAL B CA 1
ATOM 3360 C C . VAL B 1 133 ? 18.625 30.859 9.359 1 86.06 133 VAL B C 1
ATOM 3362 O O . VAL B 1 133 ? 17.75 30.922 8.492 1 86.06 133 VAL B O 1
ATOM 3365 N N . LYS B 1 134 ? 19.781 31.391 9.211 1 87.25 134 LYS B N 1
ATOM 3366 C CA . LYS B 1 134 ? 20.125 32.125 8 1 87.25 134 LYS B CA 1
ATOM 3367 C C . LYS B 1 134 ? 20.172 31.203 6.789 1 87.25 134 LYS B C 1
ATOM 3369 O O . LYS B 1 134 ? 19.781 31.594 5.684 1 87.25 134 LYS B O 1
ATOM 3374 N N . ASP B 1 135 ? 20.562 30.062 7.094 1 88.75 135 ASP B N 1
ATOM 3375 C CA . ASP B 1 135 ? 20.578 29.062 6.027 1 88.75 135 ASP B CA 1
ATOM 3376 C C . ASP B 1 135 ? 19.156 28.734 5.559 1 88.75 135 ASP B C 1
ATOM 3378 O O . ASP B 1 135 ? 18.922 28.578 4.359 1 88.75 135 ASP B O 1
ATOM 3382 N N . VAL B 1 136 ? 18.328 28.703 6.523 1 88.31 136 VAL B N 1
ATOM 3383 C CA . VAL B 1 136 ? 16.938 28.406 6.195 1 88.31 136 VAL B CA 1
ATOM 3384 C C . VAL B 1 136 ? 16.328 29.578 5.426 1 88.31 136 VAL B C 1
ATOM 3386 O O . VAL B 1 136 ? 15.539 29.375 4.496 1 88.31 136 VAL B O 1
ATOM 3389 N N . TRP B 1 137 ? 16.75 30.75 5.816 1 89.75 137 TRP B N 1
ATOM 3390 C CA . TRP B 1 137 ? 16.266 31.953 5.145 1 89.75 137 TRP B CA 1
ATOM 3391 C C . TRP B 1 137 ? 16.719 31.984 3.688 1 89.75 137 TRP B C 1
ATOM 3393 O O . TRP B 1 137 ? 15.953 32.375 2.803 1 89.75 137 TRP B O 1
ATOM 3403 N N . VAL B 1 138 ? 17.922 31.562 3.465 1 89.94 138 VAL B N 1
ATOM 3404 C CA . VAL B 1 138 ? 18.453 31.516 2.105 1 89.94 138 VAL B CA 1
ATOM 3405 C C . VAL B 1 138 ? 17.641 30.516 1.268 1 89.94 138 VAL B C 1
ATOM 3407 O O . VAL B 1 138 ? 17.297 30.812 0.118 1 89.94 138 VAL B O 1
ATOM 3410 N N . LEU B 1 139 ? 17.344 29.484 1.872 1 89.38 139 LEU B N 1
ATOM 3411 C CA . LEU B 1 139 ? 16.547 28.484 1.174 1 89.38 139 LEU B CA 1
ATOM 3412 C C . LEU B 1 139 ? 15.133 29 0.908 1 89.38 139 LEU B C 1
ATOM 3414 O O . LEU B 1 139 ? 14.57 28.766 -0.167 1 89.38 139 LEU B O 1
ATOM 3418 N N . ALA B 1 140 ? 14.586 29.688 1.887 1 91.44 140 ALA B N 1
ATOM 3419 C CA . ALA B 1 140 ? 13.219 30.203 1.798 1 91.44 140 ALA B CA 1
ATOM 3420 C C . ALA B 1 140 ? 13.125 31.344 0.78 1 91.44 140 ALA B C 1
ATOM 3422 O O . ALA B 1 140 ? 12.039 31.625 0.255 1 91.44 140 ALA B O 1
ATOM 3423 N N . THR B 1 141 ? 14.234 31.953 0.498 1 91.19 141 THR B N 1
ATOM 3424 C CA . THR B 1 141 ? 14.211 33.094 -0.398 1 91.19 141 THR B CA 1
ATOM 3425 C C . THR B 1 141 ? 14.734 32.719 -1.781 1 91.19 141 THR B C 1
ATOM 3427 O O . THR B 1 141 ? 14.922 33.594 -2.639 1 91.19 141 THR B O 1
ATOM 3430 N N . GLU B 1 142 ? 14.977 31.531 -1.938 1 92.5 142 GLU B N 1
ATOM 3431 C CA . GLU B 1 142 ? 15.297 31.078 -3.287 1 92.5 142 GLU B CA 1
ATOM 3432 C C . GLU B 1 142 ? 14.133 31.312 -4.242 1 92.5 142 GLU B C 1
ATOM 3434 O O . GLU B 1 142 ? 12.969 31.219 -3.844 1 92.5 142 GLU B O 1
ATOM 3439 N N . PRO B 1 143 ? 14.422 31.562 -5.477 1 93 143 PRO B N 1
ATOM 3440 C CA . PRO B 1 143 ? 13.375 31.906 -6.438 1 93 143 PRO B CA 1
ATOM 3441 C C . PRO B 1 143 ? 12.297 30.828 -6.555 1 93 143 PRO B C 1
ATOM 3443 O O . PRO B 1 143 ? 11.117 31.156 -6.688 1 93 143 PRO B O 1
ATOM 3446 N N . ALA B 1 144 ? 12.703 29.656 -6.539 1 92.31 144 ALA B N 1
ATOM 3447 C CA . ALA B 1 144 ? 11.734 28.578 -6.695 1 92.31 144 ALA B CA 1
ATOM 3448 C C . ALA B 1 144 ? 10.711 28.594 -5.562 1 92.31 144 ALA B C 1
ATOM 3450 O O . ALA B 1 144 ? 9.508 28.5 -5.809 1 92.31 144 ALA B O 1
ATOM 3451 N N . PHE B 1 145 ? 11.188 28.688 -4.367 1 94.69 145 PHE B N 1
ATOM 3452 C CA . PHE B 1 145 ? 10.266 28.672 -3.238 1 94.69 145 PHE B CA 1
ATOM 3453 C C . PHE B 1 145 ? 9.477 29.969 -3.15 1 94.69 145 PHE B C 1
ATOM 3455 O O . PHE B 1 145 ? 8.305 29.984 -2.781 1 94.69 145 PHE B O 1
ATOM 3462 N N . LEU B 1 146 ? 10.109 31.062 -3.455 1 94.25 146 LEU B N 1
ATOM 3463 C CA . LEU B 1 146 ? 9.406 32.344 -3.457 1 94.25 146 LEU B CA 1
ATOM 3464 C C . LEU B 1 146 ? 8.258 32.344 -4.453 1 94.25 146 LEU B C 1
ATOM 3466 O O . LEU B 1 146 ? 7.184 32.875 -4.176 1 94.25 146 LEU B O 1
ATOM 3470 N N . MET B 1 147 ? 8.523 31.734 -5.551 1 96 147 MET B N 1
ATOM 3471 C CA . MET B 1 147 ? 7.453 31.609 -6.539 1 96 147 MET B CA 1
ATOM 3472 C C . MET B 1 147 ? 6.32 30.734 -6 1 96 147 MET B C 1
ATOM 3474 O O . MET B 1 147 ? 5.145 31.047 -6.211 1 96 147 MET B O 1
ATOM 3478 N N . TYR B 1 148 ? 6.699 29.656 -5.359 1 96.44 148 TYR B N 1
ATOM 3479 C CA . TYR B 1 148 ? 5.691 28.797 -4.75 1 96.44 148 TYR B CA 1
ATOM 3480 C C . TYR B 1 148 ? 4.879 29.562 -3.711 1 96.44 148 TYR B C 1
ATOM 3482 O O . TYR B 1 148 ? 3.646 29.516 -3.713 1 96.44 148 TYR B O 1
ATOM 3490 N N . ALA B 1 149 ? 5.555 30.266 -2.822 1 95.69 149 ALA B N 1
ATOM 3491 C CA . ALA B 1 149 ? 4.891 31.016 -1.755 1 95.69 149 ALA B CA 1
ATOM 3492 C C . ALA B 1 149 ? 3.963 32.062 -2.326 1 95.69 149 ALA B C 1
ATOM 3494 O O . ALA B 1 149 ? 2.83 32.25 -1.864 1 95.69 149 ALA B O 1
ATOM 3495 N N . LEU B 1 150 ? 4.434 32.75 -3.322 1 95.88 150 LEU B N 1
ATOM 3496 C CA . LEU B 1 150 ? 3.627 33.812 -3.959 1 95.88 150 LEU B CA 1
ATOM 3497 C C . LEU B 1 150 ? 2.402 33.188 -4.637 1 95.88 150 LEU B C 1
ATOM 3499 O O . LEU B 1 150 ? 1.312 33.781 -4.586 1 95.88 150 LEU B O 1
ATOM 3503 N N . PHE B 1 151 ? 2.65 32.125 -5.293 1 97 151 PHE B N 1
ATOM 3504 C CA . PHE B 1 151 ? 1.547 31.422 -5.941 1 97 151 PHE B CA 1
ATOM 3505 C C . PHE B 1 151 ? 0.501 31 -4.918 1 97 151 PHE B C 1
ATOM 3507 O O . PHE B 1 151 ? -0.699 31.156 -5.145 1 97 151 PHE B O 1
ATOM 3514 N N . VAL B 1 152 ? 0.952 30.422 -3.822 1 96.5 152 VAL B N 1
ATOM 3515 C CA . VAL B 1 152 ? 0.057 29.938 -2.77 1 96.5 152 VAL B CA 1
ATOM 3516 C C . VAL B 1 152 ? -0.742 31.109 -2.205 1 96.5 152 VAL B C 1
ATOM 3518 O O . VAL B 1 152 ? -1.967 31.031 -2.082 1 96.5 152 VAL B O 1
ATOM 3521 N N . VAL B 1 153 ? -0.112 32.219 -1.883 1 95.75 153 VAL B N 1
ATOM 3522 C CA . VAL B 1 153 ? -0.777 33.375 -1.296 1 95.75 153 VAL B CA 1
ATOM 3523 C C . VAL B 1 153 ? -1.778 33.938 -2.291 1 95.75 153 VAL B C 1
ATOM 3525 O O . VAL B 1 153 ? -2.912 34.281 -1.926 1 95.75 153 VAL B O 1
ATOM 3528 N N . ALA B 1 154 ? -1.389 34.031 -3.537 1 96.56 154 ALA B N 1
ATOM 3529 C CA . ALA B 1 154 ? -2.283 34.531 -4.57 1 96.56 154 ALA B CA 1
ATOM 3530 C C . ALA B 1 154 ? -3.516 33.656 -4.723 1 96.56 154 ALA B C 1
ATOM 3532 O O . ALA B 1 154 ? -4.641 34.156 -4.781 1 96.56 154 ALA B O 1
ATOM 3533 N N . LEU B 1 155 ? -3.248 32.438 -4.82 1 96.31 155 LEU B N 1
ATOM 3534 C CA . LEU B 1 155 ? -4.352 31.484 -4.988 1 96.31 155 LEU B CA 1
ATOM 3535 C C . LEU B 1 155 ? -5.289 31.531 -3.785 1 96.31 155 LEU B C 1
ATOM 3537 O O . LEU B 1 155 ? -6.512 31.469 -3.943 1 96.31 155 LEU B O 1
ATOM 3541 N N . VAL B 1 156 ? -4.758 31.609 -2.607 1 96.12 156 VAL B N 1
ATOM 3542 C CA . VAL B 1 156 ? -5.562 31.656 -1.391 1 96.12 156 VAL B CA 1
ATOM 3543 C C . VAL B 1 156 ? -6.418 32.938 -1.396 1 96.12 156 VAL B C 1
ATOM 3545 O O . VAL B 1 156 ? -7.602 32.875 -1.059 1 96.12 156 VAL B O 1
ATOM 3548 N N . LEU B 1 157 ? -5.848 34.031 -1.786 1 95.5 157 LEU B N 1
ATOM 3549 C CA . LEU B 1 157 ? -6.59 35.281 -1.837 1 95.5 157 LEU B CA 1
ATOM 3550 C C . LEU B 1 157 ? -7.703 35.219 -2.875 1 95.5 157 LEU B C 1
ATOM 3552 O O . LEU B 1 157 ? -8.812 35.688 -2.633 1 95.5 157 LEU B O 1
ATOM 3556 N N . ILE B 1 158 ? -7.414 34.625 -3.994 1 95.38 158 ILE B N 1
ATOM 3557 C CA . ILE B 1 158 ? -8.422 34.469 -5.035 1 95.38 158 ILE B CA 1
ATOM 3558 C C . ILE B 1 158 ? -9.562 33.562 -4.527 1 95.38 158 ILE B C 1
ATOM 3560 O O . ILE B 1 158 ? -10.734 33.875 -4.746 1 95.38 158 ILE B O 1
ATOM 3564 N N . LEU B 1 159 ? -9.164 32.531 -3.834 1 94.75 159 LEU B N 1
ATOM 3565 C CA . LEU B 1 159 ? -10.18 31.609 -3.312 1 94.75 159 LEU B CA 1
ATOM 3566 C C . LEU B 1 159 ? -11.031 32.281 -2.246 1 94.75 159 LEU B C 1
ATOM 3568 O O . LEU B 1 159 ? -12.25 32.156 -2.236 1 94.75 159 LEU B O 1
ATOM 3572 N N . ILE B 1 160 ? -10.461 33.062 -1.388 1 93.25 160 ILE B N 1
ATOM 3573 C CA . ILE B 1 160 ? -11.156 33.719 -0.274 1 93.25 160 ILE B CA 1
ATOM 3574 C C . ILE B 1 160 ? -12.094 34.781 -0.802 1 93.25 160 ILE B C 1
ATOM 3576 O O . ILE B 1 160 ? -13.258 34.875 -0.4 1 93.25 160 ILE B O 1
ATOM 3580 N N . PHE B 1 161 ? -11.625 35.562 -1.736 1 93.31 161 PHE B N 1
ATOM 3581 C CA . PHE B 1 161 ? -12.391 36.75 -2.135 1 93.31 161 PHE B CA 1
ATOM 3582 C C . PHE B 1 161 ? -13.336 36.438 -3.285 1 93.31 161 PHE B C 1
ATOM 3584 O O . PHE B 1 161 ? -14.406 37.031 -3.4 1 93.31 161 PHE B O 1
ATOM 3591 N N . HIS B 1 162 ? -13 35.469 -4.074 1 91.06 162 HIS B N 1
ATOM 3592 C CA . HIS B 1 162 ? -13.82 35.219 -5.254 1 91.06 162 HIS B CA 1
ATOM 3593 C C . HIS B 1 162 ? -14.625 33.938 -5.105 1 91.06 162 HIS B C 1
ATOM 3595 O O . HIS B 1 162 ? -15.828 33.906 -5.359 1 91.06 162 HIS B O 1
ATOM 3601 N N . TYR B 1 163 ? -14.062 32.906 -4.605 1 90.31 163 TYR B N 1
ATOM 3602 C CA . TYR B 1 163 ? -14.711 31.609 -4.68 1 90.31 163 TYR B CA 1
ATOM 3603 C C . TYR B 1 163 ? -15.453 31.297 -3.387 1 90.31 163 TYR B C 1
ATOM 3605 O O . TYR B 1 163 ? -16.484 30.609 -3.404 1 90.31 163 TYR B O 1
ATOM 3613 N N . VAL B 1 164 ? -15 31.688 -2.293 1 88.75 164 VAL B N 1
ATOM 3614 C CA . VAL B 1 164 ? -15.633 31.375 -1.016 1 88.75 164 VAL B CA 1
ATOM 3615 C C . VAL B 1 164 ? -17.047 31.953 -0.979 1 88.75 164 VAL B C 1
ATOM 3617 O O . VAL B 1 164 ? -18 31.25 -0.641 1 88.75 164 VAL B O 1
ATOM 3620 N N . PRO B 1 165 ? -17.234 33.188 -1.4 1 87.38 165 PRO B N 1
ATOM 3621 C CA . PRO B 1 165 ? -18.594 33.75 -1.346 1 87.38 165 PRO B CA 1
ATOM 3622 C C . PRO B 1 165 ? -19.547 33.062 -2.318 1 87.38 165 PRO B C 1
ATOM 3624 O O . PRO B 1 165 ? -20.75 32.969 -2.045 1 87.38 165 PRO B O 1
ATOM 3627 N N . GLN B 1 166 ? -19.062 32.469 -3.34 1 87.5 166 GLN B N 1
ATOM 3628 C CA . GLN B 1 166 ? -19.922 31.844 -4.355 1 87.5 166 GLN B CA 1
ATOM 3629 C C . GLN B 1 166 ? -20.062 30.344 -4.129 1 87.5 166 GLN B C 1
ATOM 3631 O O . GLN B 1 166 ? -21.156 29.797 -4.285 1 87.5 166 GLN B O 1
ATOM 3636 N N . PHE B 1 167 ? -19 29.75 -3.734 1 85.12 167 PHE B N 1
ATOM 3637 C CA . PHE B 1 167 ? -19 28.297 -3.777 1 85.12 167 PHE B CA 1
ATOM 3638 C C . PHE B 1 167 ? -18.578 27.719 -2.432 1 85.12 167 PHE B C 1
ATOM 3640 O O . PHE B 1 167 ? -18.422 26.5 -2.295 1 85.12 167 PHE B O 1
ATOM 3647 N N . GLY B 1 168 ? -18.375 28.453 -1.425 1 79.88 168 GLY B N 1
ATOM 3648 C CA . GLY B 1 168 ? -17.859 28 -0.141 1 79.88 168 GLY B CA 1
ATOM 3649 C C . GLY B 1 168 ? -18.734 26.953 0.516 1 79.88 168 GLY B C 1
ATOM 3650 O O . GLY B 1 168 ? -18.219 25.953 1.047 1 79.88 168 GLY B O 1
ATOM 3651 N N . ASN B 1 169 ? -20 27.031 0.355 1 83.06 169 ASN B N 1
ATOM 3652 C CA . ASN B 1 169 ? -20.906 26.125 1.04 1 83.06 169 ASN B CA 1
ATOM 3653 C C . ASN B 1 169 ? -21.312 24.953 0.142 1 83.06 169 ASN B C 1
ATOM 3655 O O . ASN B 1 169 ? -21.984 24.031 0.589 1 83.06 169 ASN B O 1
ATOM 3659 N N . SER B 1 170 ? -20.766 25 -1.015 1 83.88 170 SER B N 1
ATOM 3660 C CA . SER B 1 170 ? -21.203 23.953 -1.933 1 83.88 170 SER B CA 1
ATOM 3661 C C . SER B 1 170 ? -20.078 22.984 -2.252 1 83.88 170 SER B C 1
ATOM 3663 O O . SER B 1 170 ? -20.328 21.812 -2.529 1 83.88 170 SER B O 1
ATOM 3665 N N . HIS B 1 171 ? -18.984 23.547 -2.223 1 86.94 171 HIS B N 1
ATOM 3666 C CA . HIS B 1 171 ? -17.844 22.703 -2.594 1 86.94 171 HIS B CA 1
ATOM 3667 C C . HIS B 1 171 ? -16.844 22.609 -1.452 1 86.94 171 HIS B C 1
ATOM 3669 O O . HIS B 1 171 ? -16.203 23.594 -1.097 1 86.94 171 HIS B O 1
ATOM 3675 N N . VAL B 1 172 ? -16.719 21.438 -0.995 1 87 172 VAL B N 1
ATOM 3676 C CA . VAL B 1 172 ? -15.859 21.156 0.155 1 87 172 VAL B CA 1
ATOM 3677 C C . VAL B 1 172 ? -14.406 21.484 -0.191 1 87 172 VAL B C 1
ATOM 3679 O O . VAL B 1 172 ? -13.625 21.859 0.685 1 87 172 VAL B O 1
ATOM 3682 N N . LEU B 1 173 ? -14.117 21.5 -1.456 1 90.38 173 LEU B N 1
ATOM 3683 C CA . LEU B 1 173 ? -12.742 21.672 -1.912 1 90.38 173 LEU B CA 1
ATOM 3684 C C . LEU B 1 173 ? -12.266 23.094 -1.71 1 90.38 173 LEU B C 1
ATOM 3686 O O . LEU B 1 173 ? -11.07 23.344 -1.545 1 90.38 173 LEU B O 1
ATOM 3690 N N . VAL B 1 174 ? -13.211 24.016 -1.667 1 92.06 174 VAL B N 1
ATOM 3691 C CA . VAL B 1 174 ? -12.828 25.422 -1.569 1 92.06 174 VAL B CA 1
ATOM 3692 C C . VAL B 1 174 ? -12.195 25.688 -0.203 1 92.06 174 VAL B C 1
ATOM 3694 O O . VAL B 1 174 ? -11.07 26.172 -0.117 1 92.06 174 VAL B O 1
ATOM 3697 N N . TYR B 1 175 ? -12.844 25.328 0.865 1 92.06 175 TYR B N 1
ATOM 3698 C CA . TYR B 1 175 ? -12.312 25.531 2.211 1 92.06 175 TYR B CA 1
ATOM 3699 C C . TYR B 1 175 ? -11.062 24.703 2.441 1 92.06 175 TYR B C 1
ATOM 3701 O O . TYR B 1 175 ? -10.07 25.203 2.984 1 92.06 175 TYR B O 1
ATOM 3709 N N . ILE B 1 176 ? -11.008 23.516 1.93 1 93.12 176 ILE B N 1
ATOM 3710 C CA . ILE B 1 176 ? -9.93 22.578 2.223 1 93.12 176 ILE B CA 1
ATOM 3711 C C . ILE B 1 176 ? -8.672 22.984 1.467 1 93.12 176 ILE B C 1
ATOM 3713 O O . ILE B 1 176 ? -7.555 22.828 1.975 1 93.12 176 ILE B O 1
ATOM 3717 N N . THR B 1 177 ? -8.938 23.484 0.27 1 95.06 177 THR B N 1
ATOM 3718 C CA . THR B 1 177 ? -7.777 23.922 -0.499 1 95.06 177 THR B CA 1
ATOM 3719 C C . THR B 1 177 ? -7.098 25.109 0.189 1 95.06 177 THR B C 1
ATOM 3721 O O . THR B 1 177 ? -5.867 25.156 0.262 1 95.06 177 THR B O 1
ATOM 3724 N N . ILE B 1 178 ? -7.855 25.984 0.684 1 95.12 178 ILE B N 1
ATOM 3725 C CA . ILE B 1 178 ? -7.316 27.125 1.408 1 95.12 178 ILE B CA 1
ATOM 3726 C C . ILE B 1 178 ? -6.543 26.641 2.633 1 95.12 178 ILE B C 1
ATOM 3728 O O . ILE B 1 178 ? -5.398 27.047 2.852 1 95.12 178 ILE B O 1
ATOM 3732 N N . CYS B 1 179 ? -7.121 25.781 3.346 1 93.25 179 CYS B N 1
ATOM 3733 C CA . CYS B 1 179 ? -6.527 25.234 4.555 1 93.25 179 CYS B CA 1
ATOM 3734 C C . CYS B 1 179 ? -5.227 24.5 4.234 1 93.25 179 CYS B C 1
ATOM 3736 O O . CYS B 1 179 ? -4.223 24.672 4.93 1 93.25 179 CYS B O 1
ATOM 3738 N N . SER B 1 180 ? -5.23 23.75 3.238 1 95.5 180 SER B N 1
ATOM 3739 C CA . SER B 1 180 ? -4.082 22.922 2.887 1 95.5 180 SER B CA 1
ATOM 3740 C C . SER B 1 180 ? -2.934 23.766 2.348 1 95.5 180 SER B C 1
ATOM 3742 O O . SER B 1 180 ? -1.769 23.531 2.67 1 95.5 180 SER B O 1
ATOM 3744 N N . LEU B 1 181 ? -3.303 24.75 1.538 1 96.56 181 LEU B N 1
ATOM 3745 C CA . LEU B 1 181 ? -2.287 25.641 0.992 1 96.56 181 LEU B CA 1
ATOM 3746 C C . LEU B 1 181 ? -1.6 26.422 2.104 1 96.56 181 LEU B C 1
ATOM 3748 O O . LEU B 1 181 ? -0.369 26.469 2.168 1 96.56 181 LEU B O 1
ATOM 3752 N N . MET B 1 182 ? -2.361 26.969 2.984 1 95.25 182 MET B N 1
ATOM 3753 C CA . MET B 1 182 ? -1.811 27.703 4.113 1 95.25 182 MET B CA 1
ATOM 3754 C C . MET B 1 182 ? -1.033 26.781 5.047 1 95.25 182 MET B C 1
ATOM 3756 O O . MET B 1 182 ? -0.025 27.188 5.629 1 95.25 182 MET B O 1
ATOM 3760 N N . GLY B 1 183 ? -1.53 25.609 5.152 1 93.56 183 GLY B N 1
ATOM 3761 C CA . GLY B 1 183 ? -0.842 24.625 5.969 1 93.56 183 GLY B CA 1
ATOM 3762 C C . GLY B 1 183 ? 0.545 24.281 5.457 1 93.56 183 GLY B C 1
ATOM 3763 O O . GLY B 1 183 ? 1.473 24.078 6.242 1 93.56 183 GLY B O 1
ATOM 3764 N N . SER B 1 184 ? 0.669 24.188 4.184 1 95.31 184 SER B N 1
ATOM 3765 C CA . SER B 1 184 ? 1.975 23.875 3.605 1 95.31 184 SER B CA 1
ATOM 3766 C C . SER B 1 184 ? 2.998 24.953 3.959 1 95.31 184 SER B C 1
ATOM 3768 O O . SER B 1 184 ? 4.156 24.641 4.25 1 95.31 184 SER B O 1
ATOM 3770 N N . LEU B 1 185 ? 2.578 26.203 3.979 1 94.88 185 LEU B N 1
ATOM 3771 C CA . LEU B 1 185 ? 3.469 27.297 4.348 1 94.88 185 LEU B CA 1
ATOM 3772 C C . LEU B 1 185 ? 3.727 27.297 5.848 1 94.88 185 LEU B C 1
ATOM 3774 O O . LEU B 1 185 ? 4.836 27.609 6.289 1 94.88 185 LEU B O 1
ATOM 3778 N N . SER B 1 186 ? 2.711 26.953 6.555 1 93.88 186 SER B N 1
ATOM 3779 C CA . SER B 1 186 ? 2.854 26.906 8.008 1 93.88 186 SER B CA 1
ATOM 3780 C C . SER B 1 186 ? 3.898 25.875 8.43 1 93.88 186 SER B C 1
ATOM 3782 O O . SER B 1 186 ? 4.754 26.172 9.266 1 93.88 186 SER B O 1
ATOM 3784 N N . VAL B 1 187 ? 3.85 24.734 7.871 1 91.88 187 VAL B N 1
ATOM 3785 C CA . VAL B 1 187 ? 4.758 23.656 8.242 1 91.88 187 VAL B CA 1
ATOM 3786 C C . VAL B 1 187 ? 6.191 24.031 7.887 1 91.88 187 VAL B C 1
ATOM 3788 O O . VAL B 1 187 ? 7.121 23.766 8.648 1 91.88 187 VAL B O 1
ATOM 3791 N N . MET B 1 188 ? 6.406 24.688 6.754 1 93.19 188 MET B N 1
ATOM 3792 C CA . MET B 1 188 ? 7.742 25.141 6.367 1 93.19 188 MET B CA 1
ATOM 3793 C C . MET B 1 188 ? 8.281 26.156 7.371 1 93.19 188 MET B C 1
ATOM 3795 O O . MET B 1 188 ? 9.461 26.125 7.723 1 93.19 188 MET B O 1
ATOM 3799 N N . SER B 1 189 ? 7.43 27.016 7.773 1 92.94 189 SER B N 1
ATOM 3800 C CA . SER B 1 189 ? 7.824 28.047 8.727 1 92.94 189 SER B CA 1
ATOM 3801 C C . SER B 1 189 ? 8.047 27.453 10.117 1 92.94 189 SER B C 1
ATOM 3803 O O . SER B 1 189 ? 8.945 27.891 10.844 1 92.94 189 SER B O 1
ATOM 3805 N N . VAL B 1 190 ? 7.258 26.5 10.398 1 90.81 190 VAL B N 1
ATOM 3806 C CA . VAL B 1 190 ? 7.422 25.812 11.68 1 90.81 190 VAL B CA 1
ATOM 3807 C C . VAL B 1 190 ? 8.75 25.062 11.703 1 90.81 190 VAL B C 1
ATOM 3809 O O . VAL B 1 190 ? 9.422 25.016 12.734 1 90.81 190 VAL B O 1
ATOM 3812 N N . LYS B 1 191 ? 9.023 24.453 10.625 1 89.5 191 LYS B N 1
ATOM 3813 C CA . LYS B 1 191 ? 10.305 23.766 10.531 1 89.5 191 LYS B CA 1
ATOM 3814 C C . LYS B 1 191 ? 11.461 24.75 10.758 1 89.5 191 LYS B C 1
ATOM 3816 O O . LYS B 1 191 ? 12.414 24.422 11.477 1 89.5 191 LYS B O 1
ATOM 3821 N N . ALA B 1 192 ? 11.391 25.922 10.188 1 90.25 192 ALA B N 1
ATOM 3822 C CA . ALA B 1 192 ? 12.414 26.938 10.367 1 90.25 192 ALA B CA 1
ATOM 3823 C C . ALA B 1 192 ? 12.516 27.359 11.836 1 90.25 192 ALA B C 1
ATOM 3825 O O . ALA B 1 192 ? 13.617 27.469 12.375 1 90.25 192 ALA B O 1
ATOM 3826 N N . LEU B 1 193 ? 11.414 27.531 12.391 1 89.88 193 LEU B N 1
ATOM 3827 C CA . LEU B 1 193 ? 11.375 27.922 13.797 1 89.88 193 LEU B CA 1
ATOM 3828 C C . LEU B 1 193 ? 11.914 26.812 14.68 1 89.88 193 LEU B C 1
ATOM 3830 O O . LEU B 1 193 ? 12.594 27.062 15.672 1 89.88 193 LEU B O 1
ATOM 3834 N N . GLY B 1 194 ? 11.531 25.594 14.352 1 88.12 194 GLY B N 1
ATOM 3835 C CA . GLY B 1 194 ? 12.039 24.453 15.094 1 88.12 194 GLY B CA 1
ATOM 3836 C C . GLY B 1 194 ? 13.555 24.344 15.047 1 88.12 194 GLY B C 1
ATOM 3837 O O . GLY B 1 194 ? 14.188 24.047 16.062 1 88.12 194 GLY B O 1
ATOM 3838 N N . ILE B 1 195 ? 14.07 24.578 13.93 1 86.5 195 ILE B N 1
ATOM 3839 C CA . ILE B 1 195 ? 15.516 24.547 13.773 1 86.5 195 ILE B CA 1
ATOM 3840 C C . ILE B 1 195 ? 16.141 25.656 14.602 1 86.5 195 ILE B C 1
ATOM 3842 O O . ILE B 1 195 ? 17.172 25.453 15.25 1 86.5 195 ILE B O 1
ATOM 3846 N N . ALA B 1 196 ? 15.555 26.812 14.609 1 88.69 196 ALA B N 1
ATOM 3847 C CA . ALA B 1 196 ? 16.047 27.938 15.406 1 88.69 196 ALA B CA 1
ATOM 3848 C C . ALA B 1 196 ? 16.062 27.594 16.891 1 88.69 196 ALA B C 1
ATOM 3850 O O . ALA B 1 196 ? 17.031 27.891 17.594 1 88.69 196 ALA B O 1
ATOM 3851 N N . VAL B 1 197 ? 15.062 26.984 17.281 1 87.31 197 VAL B N 1
ATOM 3852 C CA . VAL B 1 197 ? 14.953 26.594 18.688 1 87.31 197 VAL B CA 1
ATOM 3853 C C . VAL B 1 197 ? 15.977 25.516 19.016 1 87.31 197 VAL B C 1
ATOM 3855 O O . VAL B 1 197 ? 16.641 25.562 20.047 1 87.31 197 VAL B O 1
ATOM 3858 N N . LYS B 1 198 ? 16.094 24.531 18.094 1 84.62 198 LYS B N 1
ATOM 3859 C CA . LYS B 1 198 ? 17.047 23.453 18.281 1 84.62 198 LYS B CA 1
ATOM 3860 C C . LYS B 1 198 ? 18.469 23.984 18.406 1 84.62 198 LYS B C 1
ATOM 3862 O O . LYS B 1 198 ? 19.203 23.578 19.312 1 84.62 198 LYS B O 1
ATOM 3867 N N . LEU B 1 199 ? 18.859 24.922 17.609 1 86.12 199 LEU B N 1
ATOM 3868 C CA . LEU B 1 199 ? 20.203 25.484 17.625 1 86.12 199 LEU B CA 1
ATOM 3869 C C . LEU B 1 199 ? 20.406 26.391 18.828 1 86.12 199 LEU B C 1
ATOM 3871 O O . LEU B 1 199 ? 21.5 26.438 19.391 1 86.12 199 LEU B O 1
ATOM 3875 N N . THR B 1 200 ? 19.391 27.047 19.234 1 89.19 200 THR B N 1
ATOM 3876 C CA . THR B 1 200 ? 19.469 27.891 20.422 1 89.19 200 THR B CA 1
ATOM 3877 C C . THR B 1 200 ? 19.719 27.047 21.672 1 89.19 200 THR B C 1
ATOM 3879 O O . THR B 1 200 ? 20.531 27.422 22.531 1 89.19 200 THR B O 1
ATOM 3882 N N . LEU B 1 201 ? 19.062 25.938 21.703 1 86.56 201 LEU B N 1
ATOM 3883 C CA . LEU B 1 201 ? 19.234 25.031 22.844 1 86.56 201 LEU B CA 1
ATOM 3884 C C . LEU B 1 201 ? 20.625 24.391 22.828 1 86.56 201 LEU B C 1
ATOM 3886 O O . LEU B 1 201 ? 21.141 23.984 23.875 1 86.56 201 LEU B O 1
ATOM 3890 N N . GLN B 1 202 ? 21.219 24.328 21.641 1 86.31 202 GLN B N 1
ATOM 3891 C CA . GLN B 1 202 ? 22.562 23.797 21.5 1 86.31 202 GLN B CA 1
ATOM 3892 C C . GLN B 1 202 ? 23.625 24.859 21.781 1 86.31 202 GLN B C 1
ATOM 3894 O O . GLN B 1 202 ? 24.812 24.578 21.734 1 86.31 202 GLN B O 1
ATOM 3899 N N . GLY B 1 203 ? 23.188 26.109 22.031 1 86.19 203 GLY B N 1
ATOM 3900 C CA . GLY B 1 203 ? 24.141 27.109 22.484 1 86.19 203 GLY B CA 1
ATOM 3901 C C . GLY B 1 203 ? 24.266 28.281 21.531 1 86.19 203 GLY B C 1
ATOM 3902 O O . GLY B 1 203 ? 25 29.234 21.812 1 86.19 203 GLY B O 1
ATOM 3903 N N . GLN B 1 204 ? 23.672 28.219 20.422 1 88.06 204 GLN B N 1
ATOM 3904 C CA . GLN B 1 204 ? 23.703 29.312 19.453 1 88.06 204 GLN B CA 1
ATOM 3905 C C . GLN B 1 204 ? 22.359 30.016 19.375 1 88.06 204 GLN B C 1
ATOM 3907 O O . GLN B 1 204 ? 21.438 29.547 18.688 1 88.06 204 GLN B O 1
ATOM 3912 N N . ASN B 1 205 ? 22.297 31.094 20.047 1 86 205 ASN B N 1
ATOM 3913 C CA . ASN B 1 205 ? 21.016 31.797 20.094 1 86 205 ASN B CA 1
ATOM 3914 C C . ASN B 1 205 ? 20.594 32.312 18.719 1 86 205 ASN B C 1
ATOM 3916 O O . ASN B 1 205 ? 21.203 33.25 18.188 1 86 205 ASN B O 1
ATOM 3920 N N . GLN B 1 206 ? 19.625 31.734 18.188 1 85.88 206 GLN B N 1
ATOM 3921 C CA . GLN B 1 206 ? 19.156 32.062 16.844 1 85.88 206 GLN B CA 1
ATOM 3922 C C . GLN B 1 206 ? 17.875 32.906 16.906 1 85.88 206 GLN B C 1
ATOM 3924 O O . GLN B 1 206 ? 17.391 33.375 15.883 1 85.88 206 GLN B O 1
ATOM 3929 N N . LEU B 1 207 ? 17.359 33.188 18.125 1 85.44 207 LEU B N 1
ATOM 3930 C CA . LEU B 1 207 ? 16.094 33.906 18.297 1 85.44 207 LEU B CA 1
ATOM 3931 C C . LEU B 1 207 ? 16.266 35.406 18.109 1 85.44 207 LEU B C 1
ATOM 3933 O O . LEU B 1 207 ? 15.281 36.125 17.922 1 85.44 207 LEU B O 1
ATOM 3937 N N . ILE B 1 208 ? 17.422 35.75 18.031 1 84.12 208 ILE B N 1
ATOM 3938 C CA . ILE B 1 208 ? 17.719 37.188 17.938 1 84.12 208 ILE B CA 1
ATOM 3939 C C . ILE B 1 208 ? 17.641 37.625 16.484 1 84.12 208 ILE B C 1
ATOM 3941 O O . ILE B 1 208 ? 17.453 38.812 16.203 1 84.12 208 ILE B O 1
ATOM 3945 N N . TYR B 1 209 ? 17.719 36.719 15.625 1 87.75 209 TYR B N 1
ATOM 3946 C CA . TYR B 1 209 ? 17.719 37.062 14.211 1 87.75 209 TYR B CA 1
ATOM 3947 C C . TYR B 1 209 ? 16.328 37.469 13.75 1 87.75 209 TYR B C 1
ATOM 3949 O O . TYR B 1 209 ? 15.336 36.844 14.148 1 87.75 209 TYR B O 1
ATOM 3957 N N . PRO B 1 210 ? 16.156 38.531 12.992 1 90 210 PRO B N 1
ATOM 3958 C CA . PRO B 1 210 ? 14.859 38.969 12.492 1 90 210 PRO B CA 1
ATOM 3959 C C . PRO B 1 210 ? 14.172 37.906 11.625 1 90 210 PRO B C 1
ATOM 3961 O O . PRO B 1 210 ? 12.945 37.875 11.562 1 90 210 PRO B O 1
ATOM 3964 N N . GLN B 1 211 ? 14.922 37.156 11.031 1 90.94 211 GLN B N 1
ATOM 3965 C CA . GLN B 1 211 ? 14.359 36.094 10.219 1 90.94 211 GLN B CA 1
ATOM 3966 C C . GLN B 1 211 ? 13.469 35.156 11.047 1 90.94 211 GLN B C 1
ATOM 3968 O O . GLN B 1 211 ? 12.414 34.719 10.586 1 90.94 211 GLN B O 1
ATOM 3973 N N . THR B 1 212 ? 13.914 34.906 12.25 1 92.38 212 THR B N 1
ATOM 3974 C CA . THR B 1 212 ? 13.141 34.062 13.148 1 92.38 212 THR B CA 1
ATOM 3975 C C . THR B 1 212 ? 11.781 34.688 13.461 1 92.38 212 THR B C 1
ATOM 3977 O O . THR B 1 212 ? 10.766 34 13.492 1 92.38 212 THR B O 1
ATOM 3980 N N . SER B 1 213 ? 11.742 35.938 13.648 1 92.19 213 SER B N 1
ATOM 3981 C CA . SER B 1 213 ? 10.5 36.656 13.945 1 92.19 213 SER B CA 1
ATOM 3982 C C . SER B 1 213 ? 9.562 36.656 12.742 1 92.19 213 SER B C 1
ATOM 3984 O O . SER B 1 213 ? 8.344 36.594 12.906 1 92.19 213 SER B O 1
ATOM 3986 N N . VAL B 1 214 ? 10.094 36.781 11.625 1 93.31 214 VAL B N 1
ATOM 3987 C CA . VAL B 1 214 ? 9.281 36.75 10.414 1 93.31 214 VAL B CA 1
ATOM 3988 C C . VAL B 1 214 ? 8.625 35.375 10.273 1 93.31 214 VAL B C 1
ATOM 3990 O O . VAL B 1 214 ? 7.438 35.25 9.969 1 93.31 214 VAL B O 1
ATOM 3993 N N . PHE B 1 215 ? 9.438 34.344 10.523 1 93.88 215 PHE B N 1
ATOM 3994 C CA . PHE B 1 215 ? 8.898 32.969 10.461 1 93.88 215 PHE B CA 1
ATOM 3995 C C . PHE B 1 215 ? 7.793 32.781 11.492 1 93.88 215 PHE B C 1
ATOM 3997 O O . PHE B 1 215 ? 6.785 32.125 11.211 1 93.88 215 PHE B O 1
ATOM 4004 N N . ALA B 1 216 ? 7.961 33.312 12.633 1 93.19 216 ALA B N 1
ATOM 4005 C CA . ALA B 1 216 ? 6.953 33.188 13.688 1 93.19 216 ALA B CA 1
ATOM 4006 C C . ALA B 1 216 ? 5.656 33.875 13.281 1 93.19 216 ALA B C 1
ATOM 4008 O O . ALA B 1 216 ? 4.566 33.344 13.516 1 93.19 216 ALA B O 1
ATOM 4009 N N . MET B 1 217 ? 5.797 35 12.719 1 94.06 217 MET B N 1
ATOM 4010 C CA . MET B 1 217 ? 4.621 35.75 12.281 1 94.06 217 MET B CA 1
ATOM 4011 C C . MET B 1 217 ? 3.881 35 11.18 1 94.06 217 MET B C 1
ATOM 4013 O O . MET B 1 217 ? 2.65 34.969 11.172 1 94.06 217 MET B O 1
ATOM 4017 N N . VAL B 1 218 ? 4.637 34.469 10.297 1 94 218 VAL B N 1
ATOM 4018 C CA . VAL B 1 218 ? 4.035 33.688 9.203 1 94 218 VAL B CA 1
ATOM 4019 C C . VAL B 1 218 ? 3.275 32.5 9.773 1 94 218 VAL B C 1
ATOM 4021 O O . VAL B 1 218 ? 2.158 32.219 9.344 1 94 218 VAL B O 1
ATOM 4024 N N . VAL B 1 219 ? 3.846 31.812 10.703 1 93.5 219 VAL B N 1
ATOM 4025 C CA . VAL B 1 219 ? 3.207 30.656 11.336 1 93.5 219 VAL B CA 1
ATOM 4026 C C . VAL B 1 219 ? 1.886 31.094 11.969 1 93.5 219 VAL B C 1
ATOM 4028 O O . VAL B 1 219 ? 0.86 30.422 11.789 1 93.5 219 VAL B O 1
ATOM 4031 N N . LEU B 1 220 ? 1.879 32.156 12.633 1 92.25 220 LEU B N 1
ATOM 4032 C CA . LEU B 1 220 ? 0.69 32.656 13.328 1 92.25 220 LEU B CA 1
ATOM 4033 C C . LEU B 1 220 ? -0.421 32.969 12.336 1 92.25 220 LEU B C 1
ATOM 4035 O O . LEU B 1 220 ? -1.565 32.562 12.516 1 92.25 220 LEU B O 1
ATOM 4039 N N . ILE B 1 221 ? -0.105 33.656 11.367 1 93.81 221 ILE B N 1
ATOM 4040 C CA . ILE B 1 221 ? -1.088 34.062 10.359 1 93.81 221 ILE B CA 1
ATOM 4041 C C . ILE B 1 221 ? -1.634 32.844 9.648 1 93.81 221 ILE B C 1
ATOM 4043 O O . ILE B 1 221 ? -2.844 32.719 9.453 1 93.81 221 ILE B O 1
ATOM 4047 N N . CYS B 1 222 ? -0.745 31.953 9.281 1 93.06 222 CYS B N 1
ATOM 4048 C CA . CYS B 1 222 ? -1.15 30.75 8.555 1 93.06 222 CYS B CA 1
ATOM 4049 C C . CYS B 1 222 ? -2.02 29.859 9.43 1 93.06 222 CYS B C 1
ATOM 4051 O O . CYS B 1 222 ? -3.047 29.359 8.977 1 93.06 222 CYS B O 1
ATOM 4053 N N . ILE B 1 22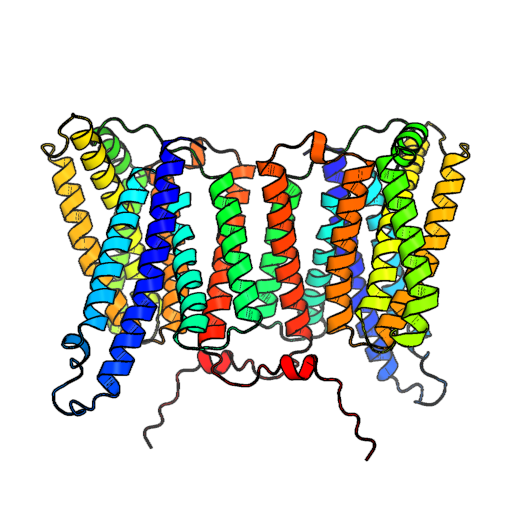3 ? -1.698 29.688 10.664 1 87.81 223 ILE B N 1
ATOM 4054 C CA . ILE B 1 223 ? -2.441 28.812 11.562 1 87.81 223 ILE B CA 1
ATOM 4055 C C . ILE B 1 223 ? -3.834 29.391 11.805 1 87.81 223 ILE B C 1
ATOM 4057 O O . ILE B 1 223 ? -4.824 28.641 11.836 1 87.81 223 ILE B O 1
ATOM 4061 N N . LEU B 1 224 ? -3.91 30.656 11.977 1 89.19 224 LEU B N 1
ATOM 4062 C CA . LEU B 1 224 ? -5.199 31.297 12.211 1 89.19 224 LEU B CA 1
ATOM 4063 C C . LEU B 1 224 ? -6.105 31.141 10.992 1 89.19 224 LEU B C 1
ATOM 4065 O O . LEU B 1 224 ? -7.293 30.828 11.133 1 89.19 224 LEU B O 1
ATOM 4069 N N . THR B 1 225 ? -5.512 31.359 9.875 1 91.38 225 THR B N 1
ATOM 4070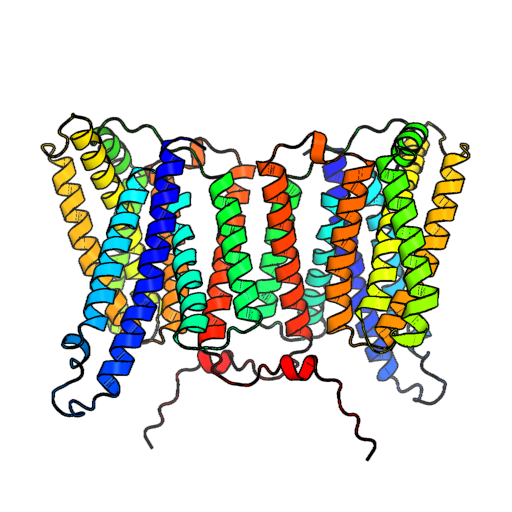 C CA . THR B 1 225 ? -6.281 31.188 8.648 1 91.38 225 THR B CA 1
ATOM 4071 C C . THR B 1 225 ? -6.703 29.734 8.453 1 91.38 225 THR B C 1
ATOM 4073 O O . THR B 1 225 ? -7.848 29.453 8.094 1 91.38 225 THR B O 1
ATOM 4076 N N . GLN B 1 226 ? -5.762 28.859 8.703 1 90.25 226 GLN B N 1
ATOM 4077 C CA . GLN B 1 226 ? -6.023 27.438 8.586 1 90.25 226 GLN B CA 1
ATOM 4078 C C . GLN B 1 226 ? -7.148 27 9.516 1 90.25 226 GLN B C 1
ATOM 4080 O O . GLN B 1 226 ? -8.086 26.312 9.094 1 90.25 226 GLN B O 1
ATOM 4085 N N . MET B 1 227 ? -7.07 27.453 10.734 1 85.44 227 MET B N 1
ATOM 4086 C CA . MET B 1 227 ? -8.062 27.047 11.727 1 85.44 227 MET B CA 1
ATOM 4087 C C . MET B 1 227 ? -9.445 27.609 11.359 1 85.44 227 MET B C 1
ATOM 4089 O O . MET B 1 227 ? -10.453 26.922 11.523 1 85.44 227 MET B O 1
ATOM 4093 N N . ASN B 1 228 ? -9.477 28.75 10.898 1 88.44 228 ASN B N 1
ATOM 4094 C CA . ASN B 1 228 ? -10.742 29.391 10.523 1 88.44 228 ASN B CA 1
ATOM 4095 C C . ASN B 1 228 ? -11.43 28.625 9.391 1 88.44 228 ASN B C 1
ATOM 4097 O O . ASN B 1 228 ? -12.617 28.297 9.492 1 88.44 228 ASN B O 1
ATOM 4101 N N . TYR B 1 229 ? -10.727 28.297 8.438 1 89.5 229 TYR B N 1
ATOM 4102 C CA . TYR B 1 229 ? -11.352 27.688 7.27 1 89.5 229 TYR B CA 1
ATOM 4103 C C . TYR B 1 229 ? -11.555 26.188 7.477 1 89.5 229 TYR B C 1
ATOM 4105 O O . TYR B 1 229 ? -12.477 25.594 6.902 1 89.5 229 TYR B O 1
ATOM 4113 N N . LEU B 1 230 ? -10.719 25.578 8.242 1 86.56 230 LEU B N 1
ATOM 4114 C CA . LEU B 1 230 ? -10.977 24.188 8.594 1 86.56 230 LEU B CA 1
ATOM 4115 C C . LEU B 1 230 ? -12.273 24.047 9.391 1 86.56 230 LEU B C 1
ATOM 4117 O O . LEU B 1 230 ? -13.07 23.141 9.148 1 86.56 230 LEU B O 1
ATOM 4121 N N . ASN B 1 231 ? -12.469 25.016 10.266 1 81.25 231 ASN B N 1
ATOM 4122 C CA . ASN B 1 231 ? -13.703 25.016 11.055 1 81.25 231 ASN B CA 1
ATOM 4123 C C . ASN B 1 231 ? -14.93 25.266 10.18 1 81.25 231 ASN B C 1
ATOM 4125 O O . ASN B 1 231 ? -15.969 24.641 10.375 1 81.25 231 ASN B O 1
ATOM 4129 N N . LYS B 1 232 ? -14.727 26.062 9.297 1 85.56 232 LYS B N 1
ATOM 4130 C CA . LYS B 1 232 ? -15.82 26.312 8.359 1 85.56 232 LYS B CA 1
ATOM 4131 C C . LYS B 1 232 ? -16.156 25.062 7.555 1 85.56 232 LYS B C 1
ATOM 4133 O O . LYS B 1 232 ? -17.328 24.75 7.332 1 85.56 232 LYS B O 1
ATOM 4138 N N . ALA B 1 233 ? -15.156 24.375 7.152 1 87.06 233 ALA B N 1
ATOM 4139 C CA . ALA B 1 233 ? -15.359 23.156 6.383 1 87.06 233 ALA B CA 1
ATOM 4140 C C . ALA B 1 233 ? -16.031 22.078 7.227 1 87.06 233 ALA B C 1
ATOM 4142 O O . ALA B 1 233 ? -16.953 21.406 6.766 1 87.06 233 ALA B O 1
ATOM 4143 N N . LEU B 1 234 ? -15.641 21.953 8.445 1 78.31 234 LEU B N 1
ATOM 4144 C CA . LEU B 1 234 ? -16.156 20.922 9.336 1 78.31 234 LEU B CA 1
ATOM 4145 C C . LEU B 1 234 ? -17.578 21.25 9.773 1 78.31 234 LEU B C 1
ATOM 4147 O O . LEU B 1 234 ? -18.359 20.344 10.094 1 78.31 234 LEU B O 1
ATOM 4151 N N . ASP B 1 235 ? -17.969 22.484 9.703 1 79.5 235 ASP B N 1
ATOM 4152 C CA . ASP B 1 235 ? -19.312 22.922 10.055 1 79.5 235 ASP B CA 1
ATOM 4153 C C . ASP B 1 235 ? -20.266 22.75 8.867 1 79.5 235 ASP B C 1
ATOM 4155 O O . ASP B 1 235 ? -21.469 22.547 9.062 1 79.5 235 ASP B O 1
ATOM 4159 N N . THR B 1 236 ? -19.688 22.844 7.766 1 82.94 236 THR B N 1
ATOM 4160 C CA . THR B 1 236 ? -20.531 22.875 6.57 1 82.94 236 THR B CA 1
ATOM 4161 C C . THR B 1 236 ? -20.656 21.469 5.973 1 82.94 236 THR B C 1
ATOM 4163 O O . THR B 1 236 ? -21.719 21.094 5.465 1 82.94 236 THR B O 1
ATOM 4166 N N . PHE B 1 237 ? -19.594 20.766 6.055 1 81.56 237 PHE B N 1
ATOM 4167 C CA . PHE B 1 237 ? -19.578 19.453 5.391 1 81.56 237 PHE B CA 1
ATOM 4168 C C . PHE B 1 237 ? -19.344 18.344 6.398 1 81.56 237 PHE B C 1
ATOM 4170 O O . PHE B 1 237 ? -18.969 18.594 7.543 1 81.56 237 PHE B O 1
ATOM 4177 N N . ASN B 1 238 ? -19.641 17.094 5.875 1 75.19 238 ASN B N 1
ATOM 4178 C CA . ASN B 1 238 ? -19.438 15.906 6.715 1 75.19 238 ASN B CA 1
ATOM 4179 C C . ASN B 1 238 ? -17.953 15.664 6.992 1 75.19 238 ASN B C 1
ATOM 4181 O O . ASN B 1 238 ? -17.125 15.695 6.078 1 75.19 238 ASN B O 1
ATOM 4185 N N . THR B 1 239 ? -17.594 15.375 8.242 1 72.88 239 THR B N 1
ATOM 4186 C CA . THR B 1 239 ? -16.234 15.125 8.688 1 72.88 239 THR B CA 1
ATOM 4187 C C . THR B 1 239 ? -15.625 13.938 7.938 1 72.88 239 THR B C 1
ATOM 4189 O O . THR B 1 239 ? -14.422 13.93 7.656 1 72.88 239 THR B O 1
ATOM 4192 N N . ALA B 1 240 ? -16.422 13.031 7.613 1 66.88 240 ALA B N 1
ATOM 4193 C CA . ALA B 1 240 ? -15.969 11.812 6.938 1 66.88 240 ALA B CA 1
ATOM 4194 C C . ALA B 1 240 ? -15.414 12.133 5.555 1 66.88 240 ALA B C 1
ATOM 4196 O O . ALA B 1 240 ? -14.609 11.367 5.012 1 66.88 240 ALA B O 1
ATOM 4197 N N . ILE B 1 241 ? -15.828 13.211 5.086 1 77.25 241 ILE B N 1
ATOM 4198 C CA . ILE B 1 241 ? -15.359 13.625 3.77 1 77.25 241 ILE B CA 1
ATOM 4199 C C . ILE B 1 241 ? -14.242 14.648 3.916 1 77.25 241 ILE B C 1
ATOM 4201 O O . ILE B 1 241 ? -13.211 14.555 3.24 1 77.25 241 ILE B O 1
ATOM 4205 N N . VAL B 1 242 ? -14.438 15.484 4.824 1 83.25 242 VAL B N 1
ATOM 4206 C CA . VAL B 1 242 ? -13.523 16.609 5.004 1 83.25 242 VAL B CA 1
ATOM 4207 C C . VAL B 1 242 ? -12.156 16.078 5.457 1 83.25 242 VAL B C 1
ATOM 4209 O O . VAL B 1 242 ? -11.125 16.469 4.906 1 83.25 242 VAL B O 1
ATOM 4212 N N . SER B 1 243 ? -12.117 15.156 6.336 1 80.81 243 SER B N 1
ATOM 4213 C CA . SER B 1 243 ? -10.883 14.75 7.004 1 80.81 243 SER B CA 1
ATOM 4214 C C . SER B 1 243 ? -9.945 14.031 6.043 1 80.81 243 SER B C 1
ATOM 4216 O O . SER B 1 243 ? -8.766 14.367 5.945 1 80.81 243 SER B O 1
ATOM 4218 N N . PRO B 1 244 ? -10.469 13.117 5.336 1 80 244 PRO B N 1
ATOM 4219 C CA . PRO B 1 244 ? -9.562 12.438 4.414 1 80 244 PRO B CA 1
ATOM 4220 C C . PRO B 1 244 ? -9.047 13.359 3.309 1 80 244 PRO B C 1
ATOM 4222 O O . PRO B 1 244 ? -7.875 13.273 2.922 1 80 244 PRO B O 1
ATOM 4225 N N . ILE B 1 245 ? -9.891 14.203 2.826 1 86.06 245 ILE B N 1
ATOM 4226 C CA . ILE B 1 245 ? -9.484 15.102 1.755 1 86.06 245 ILE B CA 1
ATOM 4227 C C . ILE B 1 245 ? -8.445 16.094 2.275 1 86.06 245 ILE B C 1
ATOM 4229 O O . ILE B 1 245 ? -7.453 16.375 1.598 1 86.06 245 ILE B O 1
ATOM 4233 N N . TYR B 1 246 ? -8.75 16.609 3.406 1 89.06 246 TYR B N 1
ATOM 4234 C CA . TYR B 1 246 ? -7.793 17.516 4.023 1 89.06 246 TYR B CA 1
ATOM 4235 C C . TYR B 1 246 ? -6.445 16.844 4.23 1 89.06 246 TYR B C 1
ATOM 4237 O O . TYR B 1 246 ? -5.402 17.406 3.914 1 89.06 246 TYR B O 1
ATOM 4245 N N . TYR B 1 247 ? -6.477 15.641 4.73 1 86.38 247 TYR B N 1
ATOM 4246 C CA . TYR B 1 247 ? -5.242 14.914 4.984 1 86.38 247 TYR B CA 1
ATOM 4247 C C . TYR B 1 247 ? -4.43 14.75 3.703 1 86.38 247 TYR B C 1
ATOM 4249 O O . TYR B 1 247 ? -3.223 15.008 3.689 1 86.38 247 TYR B O 1
ATOM 4257 N N . VAL B 1 248 ? -5.07 14.398 2.68 1 87.31 248 VAL B N 1
ATOM 4258 C CA . VAL B 1 248 ? -4.402 14.125 1.412 1 87.31 248 VAL B CA 1
ATOM 4259 C C . VAL B 1 248 ? -3.832 15.422 0.836 1 87.31 248 VAL B C 1
ATOM 4261 O O . VAL B 1 248 ? -2.664 15.469 0.442 1 87.31 248 VAL B O 1
ATOM 4264 N N . MET B 1 249 ? -4.672 16.438 0.806 1 90.5 249 MET B N 1
ATOM 4265 C CA . MET B 1 249 ? -4.246 17.688 0.197 1 90.5 249 MET B CA 1
ATOM 4266 C C . MET B 1 249 ? -3.172 18.375 1.04 1 90.5 249 MET B C 1
ATOM 4268 O O . MET B 1 249 ? -2.162 18.828 0.509 1 90.5 249 MET B O 1
ATOM 4272 N N . PHE B 1 250 ? -3.389 18.375 2.299 1 92.94 250 PHE B N 1
ATOM 4273 C CA . PHE B 1 250 ? -2.422 18.953 3.221 1 92.94 250 PHE B CA 1
ATOM 4274 C C . PHE B 1 250 ? -1.073 18.25 3.107 1 92.94 250 PHE B C 1
ATOM 4276 O O . PHE B 1 250 ? -0.038 18.906 2.971 1 92.94 250 PHE B O 1
ATOM 4283 N N . THR B 1 251 ? -1.073 16.969 3.143 1 92.06 251 THR B N 1
ATOM 4284 C CA . THR B 1 251 ? 0.155 16.172 3.111 1 92.06 251 THR B CA 1
ATOM 4285 C C . THR B 1 251 ? 0.864 16.328 1.769 1 92.06 251 THR B C 1
ATOM 4287 O O . THR B 1 251 ? 2.072 16.562 1.723 1 92.06 251 THR B O 1
ATOM 4290 N N . SER B 1 252 ? 0.124 16.281 0.714 1 92.31 252 SER B N 1
ATOM 4291 C CA . SER B 1 252 ? 0.707 16.406 -0.618 1 92.31 252 SER B CA 1
ATOM 4292 C C . SER B 1 252 ? 1.354 17.766 -0.819 1 92.31 252 SER B C 1
ATOM 4294 O O . SER B 1 252 ? 2.492 17.859 -1.287 1 92.31 252 SER B O 1
ATOM 4296 N N . LEU B 1 253 ? 0.682 18.812 -0.451 1 94.75 253 LEU B N 1
ATOM 4297 C CA . LEU B 1 253 ? 1.193 20.172 -0.628 1 94.75 253 LEU B CA 1
ATOM 4298 C C . LEU B 1 253 ? 2.373 20.422 0.303 1 94.75 253 LEU B C 1
ATOM 4300 O O . LEU B 1 253 ? 3.314 21.141 -0.064 1 94.75 253 LEU B O 1
ATOM 4304 N N . THR B 1 254 ? 2.295 19.875 1.474 1 94.25 254 THR B N 1
ATOM 4305 C CA . THR B 1 254 ? 3.389 20.031 2.424 1 94.25 254 THR B CA 1
ATOM 4306 C C . THR B 1 254 ? 4.652 19.344 1.92 1 94.25 254 THR B C 1
ATOM 4308 O O . THR B 1 254 ? 5.746 19.906 1.991 1 94.25 254 THR B O 1
ATOM 4311 N N . ILE B 1 255 ? 4.453 18.188 1.419 1 91.12 255 ILE B N 1
ATOM 4312 C CA . ILE B 1 255 ? 5.59 17.453 0.87 1 91.12 255 ILE B CA 1
ATOM 4313 C C . ILE B 1 255 ? 6.172 18.219 -0.318 1 91.12 255 ILE B C 1
ATOM 4315 O O . ILE B 1 255 ? 7.391 18.344 -0.447 1 91.12 255 ILE B O 1
ATOM 4319 N N . LEU B 1 256 ? 5.332 18.719 -1.12 1 91.94 256 LEU B N 1
ATOM 4320 C CA . LEU B 1 256 ? 5.777 19.484 -2.277 1 91.94 256 LEU B CA 1
ATOM 4321 C C . LEU B 1 256 ? 6.535 20.734 -1.843 1 91.94 256 LEU B C 1
ATOM 4323 O O . LEU B 1 256 ? 7.609 21.031 -2.367 1 91.94 256 LEU B O 1
ATOM 4327 N N . ALA B 1 257 ? 6.004 21.469 -0.913 1 94.19 257 ALA B N 1
ATOM 4328 C CA . ALA B 1 257 ? 6.648 22.656 -0.391 1 94.19 257 ALA B CA 1
ATOM 4329 C C . ALA B 1 257 ? 8.023 22.344 0.191 1 94.19 257 ALA B C 1
ATOM 4331 O O . ALA B 1 257 ? 8.992 23.062 -0.044 1 94.19 257 ALA B O 1
ATOM 4332 N N . SER B 1 258 ? 8.07 21.266 0.88 1 91.5 258 SER B N 1
ATOM 4333 C CA . SER B 1 258 ? 9.328 20.844 1.502 1 91.5 258 SER B CA 1
ATOM 4334 C C . SER B 1 258 ? 10.359 20.438 0.453 1 91.5 258 SER B C 1
ATOM 4336 O O . SER B 1 258 ? 11.531 20.781 0.569 1 91.5 258 SER B O 1
ATOM 4338 N N . ALA B 1 259 ? 9.922 19.766 -0.522 1 88.94 259 ALA B N 1
ATOM 4339 C CA . ALA B 1 259 ? 10.812 19.344 -1.595 1 88.94 259 ALA B CA 1
ATOM 4340 C C . ALA B 1 259 ? 11.391 20.547 -2.336 1 88.94 259 ALA B C 1
ATOM 4342 O O . ALA B 1 259 ? 12.547 20.531 -2.75 1 88.94 259 ALA B O 1
ATOM 4343 N N . ILE B 1 260 ? 10.609 21.547 -2.494 1 90.88 260 ILE B N 1
ATOM 4344 C CA . ILE B 1 260 ? 11.039 22.734 -3.211 1 90.88 260 ILE B CA 1
ATOM 4345 C C . ILE B 1 260 ? 12 23.547 -2.34 1 90.88 260 ILE B C 1
ATOM 4347 O O . ILE B 1 260 ? 13.07 23.953 -2.797 1 90.88 260 ILE B O 1
ATOM 4351 N N . MET B 1 261 ? 11.648 23.703 -1.138 1 90.25 261 MET B N 1
ATOM 4352 C CA . MET B 1 261 ? 12.422 24.578 -0.26 1 90.25 261 MET B CA 1
ATOM 4353 C C . MET B 1 261 ? 13.719 23.906 0.174 1 90.25 261 MET B C 1
ATOM 4355 O O . MET B 1 261 ? 14.789 24.5 0.105 1 90.25 261 MET B O 1
ATOM 4359 N N . PHE B 1 262 ? 13.672 22.656 0.516 1 86.44 262 PHE B N 1
ATOM 4360 C CA . PHE B 1 262 ? 14.812 21.984 1.125 1 86.44 262 PHE B CA 1
ATOM 4361 C C . PHE B 1 262 ? 15.477 21.031 0.136 1 86.44 262 PHE B C 1
ATOM 4363 O O . PHE B 1 262 ? 16.453 20.359 0.471 1 86.44 262 PHE B O 1
ATOM 4370 N N . LYS B 1 263 ? 14.914 20.984 -1.091 1 82.62 263 LYS B N 1
ATOM 4371 C CA . LYS B 1 263 ? 15.492 20.156 -2.145 1 82.62 263 LYS B CA 1
ATOM 4372 C C . LYS B 1 263 ? 15.727 18.719 -1.655 1 82.62 263 LYS B C 1
ATOM 4374 O O . LYS B 1 263 ? 16.812 18.172 -1.852 1 82.62 263 LYS B O 1
ATOM 4379 N N . ASP B 1 264 ? 14.758 18.219 -1.041 1 78.44 264 ASP B N 1
ATOM 4380 C CA . ASP B 1 264 ? 14.812 16.891 -0.439 1 78.44 264 ASP B CA 1
ATOM 4381 C C . ASP B 1 264 ? 15.102 15.812 -1.491 1 78.44 264 ASP B C 1
ATOM 4383 O O . ASP B 1 264 ? 15.727 14.797 -1.195 1 78.44 264 ASP B O 1
ATOM 4387 N N . TRP B 1 265 ? 14.797 16.047 -2.748 1 76.44 265 TRP B N 1
ATOM 4388 C CA . TRP B 1 265 ? 14.859 15.031 -3.791 1 76.44 265 TRP B CA 1
ATOM 4389 C C . TRP B 1 265 ? 16.219 15.062 -4.5 1 76.44 265 TRP B C 1
ATOM 4391 O O . TRP B 1 265 ? 16.531 14.148 -5.266 1 76.44 265 TRP B O 1
ATOM 4401 N N . ASP B 1 266 ? 17.016 16.062 -4.129 1 78.75 266 ASP B N 1
ATOM 4402 C CA . ASP B 1 266 ? 18.312 16.172 -4.789 1 78.75 266 ASP B CA 1
ATOM 4403 C C . ASP B 1 266 ? 19.266 15.078 -4.32 1 78.75 266 ASP B C 1
ATOM 4405 O O . ASP B 1 266 ? 20.125 14.625 -5.082 1 78.75 266 ASP B O 1
ATOM 4409 N N . GLN B 1 267 ? 19.047 14.594 -3.129 1 76.62 267 GLN B N 1
ATOM 4410 C CA . GLN B 1 267 ? 19.953 13.594 -2.588 1 76.62 267 GLN B CA 1
ATOM 4411 C C . GLN B 1 267 ? 19.359 12.195 -2.695 1 76.62 267 GLN B C 1
ATOM 4413 O O . GLN B 1 267 ? 19.875 11.25 -2.096 1 76.62 267 GLN B O 1
ATOM 4418 N N . GLN B 1 268 ? 18.359 12.133 -3.49 1 83.06 268 GLN B N 1
ATOM 4419 C CA . GLN B 1 268 ? 17.688 10.836 -3.564 1 83.06 268 GLN B CA 1
ATOM 4420 C C . GLN B 1 268 ? 17.734 10.281 -4.984 1 83.06 268 GLN B C 1
ATOM 4422 O O . GLN B 1 268 ? 17.781 11.039 -5.953 1 83.06 268 GLN B O 1
ATOM 4427 N N . THR B 1 269 ? 17.828 8.945 -5.078 1 86.38 269 THR B N 1
ATOM 4428 C CA . THR B 1 269 ? 17.75 8.273 -6.371 1 86.38 269 THR B CA 1
ATOM 4429 C C . THR B 1 269 ? 16.312 8.148 -6.832 1 86.38 269 THR B C 1
ATOM 4431 O O . THR B 1 269 ? 15.383 8.297 -6.035 1 86.38 269 THR B O 1
ATOM 4434 N N . ALA B 1 270 ? 16.109 7.977 -8.078 1 87.12 270 ALA B N 1
ATOM 4435 C CA . ALA B 1 270 ? 14.781 7.875 -8.68 1 87.12 270 ALA B CA 1
ATOM 4436 C C . ALA B 1 270 ? 13.984 6.742 -8.039 1 87.12 270 ALA B C 1
ATOM 4438 O O . ALA B 1 270 ? 12.82 6.926 -7.664 1 87.12 270 ALA B O 1
ATOM 4439 N N . PRO B 1 271 ? 14.594 5.535 -7.816 1 87.56 271 PRO B N 1
ATOM 4440 C CA . PRO B 1 271 ? 13.828 4.465 -7.172 1 87.56 271 PRO B CA 1
ATOM 4441 C C . PRO B 1 271 ? 13.391 4.828 -5.754 1 87.56 271 PRO B C 1
ATOM 4443 O O . PRO B 1 271 ? 12.305 4.438 -5.324 1 87.56 271 PRO B O 1
ATOM 4446 N N . GLN B 1 272 ? 14.203 5.598 -5.129 1 89 272 GLN B N 1
ATOM 4447 C CA . GLN B 1 272 ? 13.844 6 -3.773 1 89 272 GLN B CA 1
ATOM 4448 C C . GLN B 1 272 ? 12.648 6.941 -3.775 1 89 272 GLN B C 1
ATOM 4450 O O . GLN B 1 272 ? 11.742 6.805 -2.949 1 89 272 GLN B O 1
ATOM 4455 N N . ILE B 1 273 ? 12.695 7.84 -4.699 1 89.5 273 ILE B N 1
ATOM 4456 C CA . ILE B 1 273 ? 11.609 8.812 -4.801 1 89.5 273 ILE B CA 1
ATOM 4457 C C . ILE B 1 273 ? 10.312 8.102 -5.168 1 89.5 273 ILE B C 1
ATOM 4459 O O . ILE B 1 273 ? 9.266 8.352 -4.566 1 89.5 273 ILE B O 1
ATOM 4463 N N . ILE B 1 274 ? 10.383 7.188 -6.098 1 92 274 ILE B N 1
ATOM 4464 C CA . ILE B 1 274 ? 9.203 6.457 -6.543 1 92 274 ILE B CA 1
ATOM 4465 C C . ILE B 1 274 ? 8.664 5.598 -5.398 1 92 274 ILE B C 1
ATOM 4467 O O . ILE B 1 274 ? 7.453 5.496 -5.207 1 92 274 ILE B O 1
ATOM 4471 N N . THR B 1 275 ? 9.539 4.992 -4.691 1 92.25 275 THR B N 1
ATOM 4472 C CA . THR B 1 275 ? 9.141 4.16 -3.564 1 92.25 275 THR B CA 1
ATOM 4473 C C . THR B 1 275 ? 8.422 5 -2.506 1 92.25 275 THR B C 1
ATOM 4475 O O . THR B 1 275 ? 7.426 4.562 -1.929 1 92.25 275 THR B O 1
ATOM 4478 N N . GLU B 1 276 ? 8.891 6.207 -2.289 1 90.94 276 GLU B N 1
ATOM 4479 C CA . GLU B 1 276 ? 8.25 7.102 -1.327 1 90.94 276 GLU B CA 1
ATOM 4480 C C . GLU B 1 276 ? 6.855 7.5 -1.791 1 90.94 276 GLU B C 1
ATOM 4482 O O . GLU B 1 276 ? 5.922 7.555 -0.989 1 90.94 276 GLU B O 1
ATOM 4487 N N . LEU B 1 277 ? 6.793 7.766 -3.043 1 91.75 277 LEU B N 1
ATOM 4488 C CA . LEU B 1 277 ? 5.492 8.117 -3.604 1 91.75 277 LEU B CA 1
ATOM 4489 C C . LEU B 1 277 ? 4.52 6.953 -3.496 1 91.75 277 LEU B C 1
ATOM 4491 O O . LEU B 1 277 ? 3.338 7.152 -3.195 1 91.75 277 LEU B O 1
ATOM 4495 N N . CYS B 1 278 ? 5.023 5.797 -3.697 1 93.62 278 CYS B N 1
ATOM 4496 C CA . CYS B 1 278 ? 4.191 4.605 -3.559 1 93.62 278 CYS B CA 1
ATOM 4497 C C . CYS B 1 278 ? 3.744 4.418 -2.113 1 93.62 278 CYS B C 1
ATOM 4499 O O . CYS B 1 278 ? 2.598 4.051 -1.856 1 93.62 278 CYS B O 1
ATOM 4501 N N . GLY B 1 279 ? 4.672 4.625 -1.224 1 94 279 GLY B N 1
ATOM 4502 C CA . GLY B 1 279 ? 4.289 4.586 0.178 1 94 279 GLY B CA 1
ATOM 4503 C C . GLY B 1 279 ? 3.211 5.594 0.531 1 94 279 GLY B C 1
ATOM 4504 O O . GLY B 1 279 ? 2.281 5.277 1.276 1 94 279 GLY B O 1
ATOM 4505 N N . PHE B 1 280 ? 3.32 6.734 -0.064 1 92.94 280 PHE B N 1
ATOM 4506 C CA . PHE B 1 280 ? 2.355 7.801 0.179 1 92.94 280 PHE B CA 1
ATOM 4507 C C . PHE B 1 280 ? 0.98 7.414 -0.354 1 92.94 280 PHE B C 1
ATOM 4509 O O . PHE B 1 280 ? -0.026 7.574 0.34 1 92.94 280 PHE B O 1
ATOM 4516 N N . ILE B 1 281 ? 0.911 6.91 -1.483 1 94.12 281 ILE B N 1
ATOM 4517 C CA . ILE B 1 281 ? -0.348 6.492 -2.09 1 94.12 281 ILE B CA 1
ATOM 4518 C C . ILE B 1 281 ? -0.969 5.363 -1.267 1 94.12 281 ILE B C 1
ATOM 4520 O O . ILE B 1 281 ? -2.189 5.312 -1.097 1 94.12 281 ILE B O 1
ATOM 4524 N N . THR B 1 282 ? -0.164 4.492 -0.806 1 95.5 282 THR B N 1
ATOM 4525 C CA . THR B 1 282 ? -0.634 3.402 0.044 1 95.5 282 THR B CA 1
ATOM 4526 C C . THR B 1 282 ? -1.283 3.949 1.312 1 95.5 282 THR B C 1
ATOM 4528 O O . THR B 1 282 ? -2.365 3.506 1.702 1 95.5 282 THR B O 1
ATOM 4531 N N . ILE B 1 283 ? -0.653 4.945 1.89 1 93.94 283 ILE B N 1
ATOM 4532 C CA . ILE B 1 283 ? -1.189 5.562 3.098 1 93.94 283 ILE B CA 1
ATOM 4533 C C . ILE B 1 283 ? -2.514 6.254 2.781 1 93.94 283 ILE B C 1
ATOM 4535 O O . ILE B 1 283 ? -3.48 6.133 3.537 1 93.94 283 ILE B O 1
ATOM 4539 N N . LEU B 1 284 ? -2.553 6.93 1.695 1 91.56 284 LEU B N 1
ATOM 4540 C CA . LEU B 1 284 ? -3.768 7.633 1.295 1 91.56 284 LEU B CA 1
ATOM 4541 C C . LEU B 1 284 ? -4.922 6.656 1.094 1 91.56 284 LEU B C 1
ATOM 4543 O O . LEU B 1 284 ? -6.047 6.922 1.52 1 91.56 284 LEU B O 1
ATOM 4547 N N . SER B 1 285 ? -4.582 5.586 0.485 1 92.44 285 SER B N 1
ATOM 4548 C CA . SER B 1 285 ? -5.598 4.562 0.272 1 92.44 285 SER B CA 1
ATOM 4549 C C . SER B 1 285 ? -6.082 3.98 1.596 1 92.44 285 SER B C 1
ATOM 4551 O O . SER B 1 285 ? -7.281 3.756 1.78 1 92.44 285 SER B O 1
ATOM 4553 N N . GLY B 1 286 ? -5.176 3.709 2.447 1 91.94 286 GLY B N 1
ATOM 4554 C CA . GLY B 1 286 ? -5.547 3.217 3.764 1 91.94 286 GLY B CA 1
ATOM 4555 C C . GLY B 1 286 ? -6.418 4.188 4.539 1 91.94 286 GLY B C 1
ATOM 4556 O O . GLY B 1 286 ? -7.402 3.785 5.164 1 91.94 286 GLY B O 1
ATOM 4557 N N . THR B 1 287 ? -6.055 5.441 4.516 1 88.38 287 THR B N 1
ATOM 4558 C CA . THR B 1 287 ? -6.824 6.461 5.215 1 88.38 287 THR B CA 1
ATOM 4559 C C . THR B 1 287 ? -8.227 6.574 4.629 1 88.38 287 THR B C 1
ATOM 4561 O O . THR B 1 287 ? -9.203 6.754 5.363 1 88.38 287 THR B O 1
ATOM 4564 N N . PHE B 1 288 ? -8.297 6.523 3.4 1 86.25 288 PHE B N 1
ATOM 4565 C CA . PHE B 1 288 ? -9.594 6.551 2.734 1 86.25 288 PHE B CA 1
ATOM 4566 C C . PHE B 1 288 ? -10.477 5.406 3.215 1 86.25 288 PHE B C 1
ATOM 4568 O O . PHE B 1 288 ? -11.656 5.605 3.506 1 86.25 288 PHE B O 1
ATOM 4575 N N . LEU B 1 289 ? -9.93 4.238 3.25 1 86.38 289 LEU B N 1
ATOM 4576 C CA . LEU B 1 289 ? -10.688 3.074 3.699 1 86.38 289 LEU B CA 1
ATOM 4577 C C . LEU B 1 289 ? -11.125 3.238 5.152 1 86.38 289 LEU B C 1
ATOM 4579 O O . LEU B 1 289 ? -12.242 2.863 5.512 1 86.38 289 LEU B O 1
ATOM 4583 N N . LEU B 1 290 ? -10.281 3.789 5.945 1 84.31 290 LEU B N 1
ATOM 4584 C CA . LEU B 1 290 ? -10.578 3.988 7.359 1 84.31 290 LEU B CA 1
ATOM 4585 C C . LEU B 1 290 ? -11.719 4.988 7.539 1 84.31 290 LEU B C 1
ATOM 4587 O O . LEU B 1 290 ? -12.602 4.781 8.367 1 84.31 290 LEU B O 1
ATOM 4591 N N . HIS B 1 291 ? -11.75 5.973 6.77 1 79.88 291 HIS B N 1
ATOM 4592 C CA . HIS B 1 291 ? -12.789 6.992 6.875 1 79.88 291 HIS B CA 1
ATOM 4593 C C . HIS B 1 291 ? -14.102 6.496 6.293 1 79.88 291 HIS B C 1
ATOM 4595 O O . HIS B 1 291 ? -15.18 6.836 6.797 1 79.88 291 HIS B O 1
ATOM 4601 N N . ALA B 1 292 ? -13.984 5.719 5.246 1 74.62 292 ALA B N 1
ATOM 4602 C CA . ALA B 1 292 ? -15.188 5.172 4.617 1 74.62 292 ALA B CA 1
ATOM 4603 C C . ALA B 1 292 ? -15.914 4.215 5.559 1 74.62 292 ALA B C 1
ATOM 4605 O O . ALA B 1 292 ? -17.141 4.094 5.504 1 74.62 292 ALA B O 1
ATOM 4606 N N . THR B 1 293 ? -15.25 3.525 6.355 1 73.69 293 THR B N 1
ATOM 4607 C CA . THR B 1 293 ? -15.859 2.541 7.246 1 73.69 293 THR B CA 1
ATOM 4608 C C . THR B 1 293 ? -16.375 3.209 8.516 1 73.69 293 THR B C 1
ATOM 4610 O O . THR B 1 293 ? -17.25 2.656 9.203 1 73.69 293 THR B O 1
ATOM 4613 N N . LYS B 1 294 ? -15.758 4.25 8.938 1 67.81 294 LYS B N 1
ATOM 4614 C CA . LYS B 1 294 ? -16.219 4.941 10.141 1 67.81 294 LYS B CA 1
ATOM 4615 C C . LYS B 1 294 ? -17.703 5.309 10.031 1 67.81 294 LYS B C 1
ATOM 4617 O O . LYS B 1 294 ? -18.422 5.27 11.023 1 67.81 294 LYS B O 1
ATOM 4622 N N . ASP B 1 295 ? -18.203 5.582 8.844 1 55.72 295 ASP B N 1
ATOM 4623 C CA . ASP B 1 295 ? -19.594 5.992 8.672 1 55.72 295 ASP B CA 1
ATOM 4624 C C . ASP B 1 295 ? -20.5 4.785 8.445 1 55.72 295 ASP B C 1
ATOM 4626 O O . ASP B 1 295 ? -21.719 4.918 8.414 1 55.72 295 ASP B O 1
ATOM 4630 N N . MET B 1 296 ? -19.906 3.727 7.934 1 52.88 296 MET B N 1
ATOM 4631 C CA . MET B 1 296 ? -20.781 2.58 7.695 1 52.88 296 MET B CA 1
ATOM 4632 C C . MET B 1 296 ? -21.438 2.115 8.992 1 52.88 296 MET B C 1
ATOM 4634 O O . MET B 1 296 ? -22.469 1.437 8.969 1 52.88 296 MET B O 1
ATOM 4638 N N . GLY B 1 297 ? -21.656 2.908 9.875 1 48.53 297 GLY B N 1
ATOM 4639 C CA . GLY B 1 297 ? -22.375 2.572 11.102 1 48.53 297 GLY B CA 1
ATOM 4640 C C . GLY B 1 297 ? -22.297 1.099 11.453 1 48.53 297 GLY B C 1
ATOM 4641 O O . GLY B 1 297 ? -21.422 0.381 10.945 1 48.53 297 GLY B O 1
ATOM 4642 N N . ASP B 1 298 ? -23.219 0.515 12.547 1 45.12 298 ASP B N 1
ATOM 4643 C CA . ASP B 1 298 ? -23.469 -0.841 13.023 1 45.12 298 ASP B CA 1
ATOM 4644 C C . ASP B 1 298 ? -23.984 -1.731 11.891 1 45.12 298 ASP B C 1
ATOM 4646 O O . ASP B 1 298 ? -24.578 -2.777 12.148 1 45.12 298 ASP B O 1
ATOM 4650 N N . ALA B 1 299 ? -24.25 -1.257 10.758 1 39.78 299 ALA B N 1
ATOM 4651 C CA . ALA B 1 299 ? -24.922 -2.158 9.828 1 39.78 299 ALA B CA 1
ATOM 4652 C C . ALA B 1 299 ? -24.109 -3.436 9.617 1 39.78 299 ALA B C 1
ATOM 4654 O O . ALA B 1 299 ? -22.891 -3.396 9.547 1 39.78 299 ALA B O 1
ATOM 4655 N N . PRO B 1 300 ? -24.75 -4.559 9.984 1 38.81 300 PRO B N 1
ATOM 4656 C CA . PRO B 1 300 ? -24.094 -5.855 9.828 1 38.81 300 PRO B CA 1
ATOM 4657 C C . PRO B 1 300 ? -23.281 -5.953 8.539 1 38.81 300 PRO B C 1
ATOM 4659 O O . PRO B 1 300 ? -23.703 -5.445 7.5 1 38.81 300 PRO B O 1
ATOM 4662 N N . ALA B 1 301 ? -22.188 -5.91 8.562 1 40.5 301 ALA B N 1
ATOM 4663 C CA . ALA B 1 301 ? -21.328 -6.082 7.395 1 40.5 301 ALA B CA 1
ATOM 4664 C C . ALA B 1 301 ? -21.969 -7.031 6.383 1 40.5 301 ALA B C 1
ATOM 4666 O O . ALA B 1 301 ? -22.281 -8.18 6.715 1 40.5 301 ALA B O 1
ATOM 4667 N N . GLY B 1 302 ? -22.734 -6.57 5.523 1 35.06 302 GLY B N 1
ATOM 4668 C CA . GLY B 1 302 ? -23.156 -7.469 4.461 1 35.06 302 GLY B CA 1
ATOM 4669 C C . GLY B 1 302 ? -22.078 -8.469 4.066 1 35.06 302 GLY B C 1
ATOM 4670 O O . GLY B 1 302 ? -22.312 -9.328 3.219 1 35.06 302 GLY B O 1
ATOM 4671 N N . LEU B 1 303 ? -20.922 -8.133 4.363 1 39 303 LEU B N 1
ATOM 4672 C CA . LEU B 1 303 ? -19.875 -9.117 4.082 1 39 303 LEU B CA 1
ATOM 4673 C C . LEU B 1 303 ? -19.938 -10.273 5.07 1 39 303 LEU B C 1
ATOM 4675 O O . LEU B 1 303 ? -19.328 -11.312 4.852 1 39 303 LEU B O 1
ATOM 4679 N N . SER B 1 304 ? -20.375 -10.094 6.277 1 38.03 304 SER B N 1
ATOM 4680 C CA . SER B 1 304 ? -20.656 -11.211 7.176 1 38.03 304 SER B CA 1
ATOM 4681 C C . SER B 1 304 ? -21.625 -12.195 6.547 1 38.03 304 SER B C 1
ATOM 4683 O O . SER B 1 304 ? -21.641 -13.375 6.898 1 38.03 304 SER B O 1
ATOM 4685 N N . SER B 1 305 ? -22.641 -11.734 5.883 1 36.03 305 SER B N 1
ATOM 4686 C CA . SER B 1 305 ? -23.516 -12.68 5.191 1 36.03 305 SER B CA 1
ATOM 4687 C C . SER B 1 305 ? -22.734 -13.508 4.172 1 36.03 305 SER B C 1
ATOM 4689 O O . SER B 1 305 ? -23.172 -14.586 3.781 1 36.03 305 SER B O 1
ATOM 4691 N N . PHE B 1 306 ? -21.625 -13.031 3.779 1 35.38 306 PHE B N 1
ATOM 4692 C CA . PHE B 1 306 ? -20.859 -13.758 2.775 1 35.38 306 PHE B CA 1
ATOM 4693 C C . PHE B 1 306 ? -20.094 -14.914 3.416 1 35.38 306 PHE B C 1
ATOM 4695 O O . PHE B 1 306 ? -19.766 -15.898 2.748 1 35.38 306 PHE B O 1
ATOM 4702 N N . ILE B 1 307 ? -19.766 -14.766 4.664 1 37.34 307 ILE B N 1
ATOM 4703 C CA . ILE B 1 307 ? -19.109 -15.898 5.316 1 37.34 307 ILE B CA 1
ATOM 4704 C C . ILE B 1 307 ? -20.172 -16.844 5.875 1 37.34 307 ILE B C 1
ATOM 4706 O O . ILE B 1 307 ? -19.828 -17.906 6.418 1 37.34 307 ILE B O 1
ATOM 4710 N N . GLN B 1 308 ? -21.375 -16.438 6.074 1 32.53 308 GLN B N 1
ATOM 4711 C CA . GLN B 1 308 ? -22.312 -17.438 6.586 1 32.53 308 GLN B CA 1
ATOM 4712 C C . GLN B 1 308 ? -22.703 -18.438 5.492 1 32.53 308 GLN B C 1
ATOM 4714 O O . GLN B 1 308 ? -22.922 -18.047 4.344 1 32.53 308 GLN B O 1
ATOM 4719 N N . PRO B 1 309 ? -22.5 -19.766 5.754 1 33.84 309 PRO B N 1
ATOM 4720 C CA . PRO B 1 309 ? -23.094 -20.797 4.879 1 33.84 309 PRO B CA 1
ATOM 4721 C C . PRO B 1 309 ? -24.531 -20.484 4.492 1 33.84 309 PRO B C 1
ATOM 4723 O O . PRO B 1 309 ? -25.281 -19.906 5.281 1 33.84 309 PRO B O 1
ATOM 4726 N N . GLY B 1 310 ? -24.766 -20.016 3.359 1 32.22 310 GLY B N 1
ATOM 4727 C CA . GLY B 1 310 ? -26.156 -20.016 2.955 1 32.22 310 GLY B CA 1
ATOM 4728 C C . GLY B 1 310 ? -26.938 -21.203 3.51 1 32.22 310 GLY B C 1
ATOM 4729 O O . GLY B 1 310 ? -26.562 -22.359 3.279 1 32.22 310 GLY B O 1
ATOM 4730 N N . LYS B 1 311 ? -27.641 -21.062 4.547 1 30.64 311 LYS B N 1
ATOM 4731 C CA . LYS B 1 311 ? -28.688 -22.047 4.809 1 30.64 311 LYS B CA 1
ATOM 4732 C C . LYS B 1 311 ? -29.578 -22.234 3.578 1 30.64 311 LYS B C 1
ATOM 4734 O O . LYS B 1 311 ? -30.359 -21.359 3.225 1 30.64 311 LYS B O 1
ATOM 4739 N N . TYR B 1 312 ? -29.031 -22.859 2.465 1 28.03 312 TYR B N 1
ATOM 4740 C CA . TYR B 1 312 ? -30.016 -23.484 1.597 1 28.03 312 TYR B CA 1
ATOM 4741 C C . TYR B 1 312 ? -31.016 -24.297 2.41 1 28.03 312 TYR B C 1
ATOM 4743 O O . TYR B 1 312 ? -30.672 -25.312 3.014 1 28.03 312 TYR B O 1
ATOM 4751 N N . THR B 1 313 ? -31.766 -23.641 3.205 1 25.03 313 THR B N 1
ATOM 4752 C CA . THR B 1 313 ? -33 -24.344 3.561 1 25.03 313 THR B CA 1
ATOM 4753 C C . THR B 1 313 ? -33.719 -24.828 2.311 1 25.03 313 THR B C 1
ATOM 4755 O O . THR B 1 313 ? -34 -24.031 1.403 1 25.03 313 THR B O 1
ATOM 4758 N N . HIS B 1 314 ? -33.531 -26.109 1.974 1 26.66 314 HIS B N 1
ATOM 4759 C CA . HIS B 1 314 ? -34.5 -26.953 1.288 1 26.66 314 HIS B CA 1
ATOM 4760 C C . HIS B 1 314 ? -35.906 -26.672 1.776 1 26.66 314 HIS B C 1
ATOM 4762 O O . HIS B 1 314 ? -36.281 -27.109 2.869 1 26.66 314 HIS B O 1
ATOM 4768 N N . THR B 1 315 ? -36.438 -25.422 1.684 1 22.41 315 THR B N 1
ATOM 4769 C CA . THR B 1 315 ? -37.875 -25.656 1.488 1 22.41 315 THR B CA 1
ATOM 4770 C C . THR B 1 315 ? -38.156 -26.062 0.048 1 22.41 315 THR B C 1
ATOM 4772 O O . THR B 1 315 ? -37.531 -25.547 -0.888 1 22.41 315 THR B O 1
#

Foldseek 3Di:
DDPLLVLLLVLLLQLLLLQLVLVVLLVVLVVVLVPVCPDVPPPPCSSVPGVSNVVSVVSNVSSVVSLLLSLQRFFLLQRQLSNLSSLVNNVVCCCVPVVFDQDPLLVLLSVLSVVLNVLSSVLFFHDDDDQALVVLVVLCPPPQNVVLLVVLVVVLVCLVPPVCVPCVLPDLCSLLSNLLSLLLLLSSLSNSLSNQVVNVVVPDNRCVDVSNVVSVVSNVVSVVSNVVSLVSSVVRDPCLPNVLVSSLSNSVSNNVSRCSRRVRCVPHDPVSVVSSVVSSVSNSSSSNSNSVVVPVGPDDPVVVVVPDPPPPPPD/DDPLLVLLLVLLLQLLLLQLVLVVLLVVLVVVQVPVCPDPPDPPCSSVPGVSNVVSVVSNVSSVVSLLLSLQRFFLLQRQLSNLSSLVNNVVCCCVPVVFDQDPLLVLLSVLSVVLNVLQSVLFFHDDDDQALVVLVVLCPDPQNVVLLVVLVVVLVCLVPPVCVPCVLPDLCSLLSNLLSLLLLLSSLSNSLSNQVVNVVVPDNRCVDVSNVVSVVSNVVSVVSNVVSLVSSVVRDPCLPNVLVSSLSNSVSNNVSRCSRRVRCVPHDPVSVVSSVVSSVSNSVSSNSNSVVVPVGPPDPVVVVVPDPPPPPPD

Nearest PDB structures (foldseek):
  6qv0-assembly1_A  TM=2.099E-01  e=1.104E-02  Thermotoga maritima MSB8
  6uzl-assembly1_B  TM=1.978E-01  e=7.365E-02  Escherichia coli
  4s0f-assembly1_A  TM=1.989E-01  e=8.718E-02  Acetivibrio thermocellus ATCC 27405
  4q4j-assembly1_A  TM=1.763E-01  e=8.358E-02  Thermotoga maritima MSB8
  4q4a-assembly1_A  TM=1.819E-01  e=2.610E-01  Thermotoga maritima MSB8

InterPro domains:
  IPR008521 Magnesium transporter NIPA [PF05653] (4-296)
  IPR008521 Magnesium transporter NIPA [PTHR12570] (7-298)
  IPR037185 Multidrug transporter EmrE superfamily [SSF103481] (51-123)

Sequence (630 aa):
MSSDNEKGLALAVSSSLFIGASFIIKKKGLKRAGASGVRAGVGGYSYLYEPLWWSGMITMIVGEVANFTAYAFAPAVLVTPLGALSIIVSAVLAHMVLKERLHLLGIVGCVLCIVGSTTIVLHAPQERAIESVKDVWVLATEPAFLMYALFVVALVLILIFHYVPQFGNSHVLVYITICSLMGSLSVMSVKALGIAVKLTLQGQNQLIYPQTSVFAMVVLICILTQMNYLNKALDTFNTAIVSPIYYVMFTSLTILASAIMFKDWDQQTAPQIITELCGFITILSGTFLLHATKDMGDAPAGLSSFIQPGKYTHTMSSDNEKGLALAVSSSLFIGASFIIKKKGLKRAGASGVRAGVGGYSYLYEPLWWSGMITMIVGEVANFTAYAFAPAVLVTPLGALSIIVSAVLAHMVLKERLHLLGIVGCVLCIVGSTTIVLHAPQERAIESVKDVWVLATEPAFLMYALFVVALVLILIFHYVPQFGNSHVLVYITICSLMGSLSVMSVKALGIAVKLTLQGQNQLIYPQTSVFAMVVLICILTQMNYLNKALDTFNTAIVSPIYYVMFTSLTILASAIMFKDWDQQTAPQIITELCGFITILSGTFLLHATKDMGDAPAGLSSFIQPGKYTHT

pLDDT: mean 83.19, std 15.69, range [22.36, 97.0]